Protein AF-A0A838YJI0-F1 (afdb_monomer_lite)

Radius of gyration: 29.82 Å; chains: 1; bounding box: 76×74×85 Å

Structure (mmCIF, N/CA/C/O backbone):
data_AF-A0A838YJI0-F1
#
_entry.id   AF-A0A838YJI0-F1
#
loop_
_atom_site.group_PDB
_atom_site.id
_atom_site.type_symbol
_atom_site.label_atom_id
_atom_site.label_alt_id
_atom_site.label_comp_id
_atom_site.label_asym_id
_atom_site.label_entity_id
_atom_site.label_seq_id
_atom_site.pdbx_PDB_ins_code
_atom_site.Cartn_x
_atom_site.Cartn_y
_atom_site.Cartn_z
_atom_site.occupancy
_atom_site.B_iso_or_equiv
_atom_site.auth_seq_id
_atom_site.auth_comp_id
_atom_site.auth_asym_id
_atom_site.auth_atom_id
_atom_site.pdbx_PDB_model_num
ATOM 1 N N . MET A 1 1 ? 2.619 46.872 -13.733 1.00 37.19 1 MET A N 1
ATOM 2 C CA . MET A 1 1 ? 3.884 46.535 -13.044 1.00 37.19 1 MET A CA 1
ATOM 3 C C . MET A 1 1 ? 3.926 45.027 -12.859 1.00 37.19 1 MET A C 1
ATOM 5 O O . MET A 1 1 ? 3.013 44.498 -12.241 1.00 37.19 1 MET A O 1
ATOM 9 N N . LYS A 1 2 ? 4.901 44.325 -13.455 1.00 37.53 2 LYS A N 1
ATOM 10 C CA . LYS A 1 2 ? 5.125 42.900 -13.163 1.00 37.53 2 LYS A CA 1
ATOM 11 C C . LYS A 1 2 ? 5.574 42.799 -11.707 1.00 37.53 2 LYS A C 1
ATOM 13 O O . LYS A 1 2 ? 6.580 43.409 -11.354 1.00 37.53 2 LYS A O 1
ATOM 18 N N . HIS A 1 3 ? 4.826 42.079 -10.878 1.00 37.03 3 HIS A N 1
ATOM 19 C CA . HIS A 1 3 ? 5.288 41.719 -9.543 1.00 37.03 3 HIS A CA 1
ATOM 20 C C . HIS A 1 3 ? 6.504 40.805 -9.707 1.00 37.03 3 HIS A C 1
ATOM 22 O O . HIS A 1 3 ? 6.371 39.657 -10.117 1.00 37.03 3 HIS A O 1
ATOM 28 N N . VAL A 1 4 ? 7.696 41.339 -9.448 1.00 49.97 4 VAL A N 1
ATOM 29 C CA . VAL A 1 4 ? 8.909 40.532 -9.326 1.00 49.97 4 VAL A CA 1
ATOM 30 C C . VAL A 1 4 ? 8.856 39.911 -7.937 1.00 49.97 4 VAL A C 1
ATOM 32 O O . VAL A 1 4 ? 9.023 40.606 -6.937 1.00 49.97 4 VAL A O 1
ATOM 35 N N . TRP A 1 5 ? 8.528 38.624 -7.875 1.00 43.50 5 TRP A N 1
ATOM 36 C CA . TRP A 1 5 ? 8.457 37.883 -6.621 1.00 43.50 5 TRP A CA 1
ATOM 37 C C . TRP A 1 5 ? 9.887 37.579 -6.154 1.00 43.50 5 TRP A C 1
ATOM 39 O O . TRP A 1 5 ? 10.572 36.729 -6.727 1.00 43.50 5 TRP A O 1
ATOM 49 N N . GLN A 1 6 ? 10.371 38.326 -5.160 1.00 54.12 6 GLN A N 1
ATOM 50 C CA . GLN A 1 6 ? 11.667 38.061 -4.537 1.00 54.12 6 GLN A CA 1
ATOM 51 C C . GLN A 1 6 ? 11.519 36.833 -3.642 1.00 54.12 6 GLN A C 1
ATOM 53 O O . GLN A 1 6 ? 10.849 36.887 -2.612 1.00 54.12 6 GLN A O 1
ATOM 58 N N . HIS A 1 7 ? 12.097 35.714 -4.077 1.00 44.16 7 HIS A N 1
ATOM 59 C CA . HIS A 1 7 ? 12.141 34.509 -3.262 1.00 44.16 7 HIS A CA 1
ATOM 60 C C . HIS A 1 7 ? 13.002 34.795 -2.022 1.00 44.16 7 HIS A C 1
ATOM 62 O O . HIS A 1 7 ? 14.074 35.385 -2.177 1.00 44.16 7 HIS A O 1
ATOM 68 N N . PRO A 1 8 ? 12.557 34.427 -0.807 1.00 60.56 8 PRO A N 1
ATOM 69 C CA . PRO A 1 8 ? 13.396 34.545 0.379 1.00 60.56 8 PRO A CA 1
ATOM 70 C C . PRO A 1 8 ? 14.672 33.717 0.187 1.00 60.56 8 PRO A C 1
ATOM 72 O O . PRO A 1 8 ? 14.611 32.592 -0.311 1.00 60.56 8 PRO A O 1
ATOM 75 N N . GLU A 1 9 ? 15.822 34.286 0.548 1.00 60.75 9 GLU A N 1
ATOM 76 C CA . GLU A 1 9 ? 17.107 33.592 0.465 1.00 60.75 9 GLU A CA 1
ATOM 77 C C . GLU A 1 9 ? 17.121 32.418 1.452 1.00 60.75 9 GLU A C 1
ATOM 79 O O . GLU A 1 9 ? 16.871 32.594 2.648 1.00 60.75 9 GLU A O 1
ATOM 84 N N . ASP A 1 10 ? 17.394 31.211 0.949 1.00 58.50 10 ASP A N 1
ATOM 85 C CA . ASP A 1 10 ? 17.503 30.022 1.792 1.00 58.50 10 ASP A CA 1
ATOM 86 C C . ASP A 1 10 ? 18.656 30.201 2.800 1.00 58.50 10 ASP A C 1
ATOM 88 O O . ASP A 1 10 ? 19.782 30.535 2.407 1.00 58.50 10 ASP A O 1
ATOM 92 N N . PRO A 1 11 ? 18.436 29.962 4.106 1.00 59.97 11 PRO A N 1
ATOM 93 C CA . PRO A 1 11 ? 19.485 30.098 5.105 1.00 59.97 11 PRO A CA 1
ATOM 94 C C . PRO A 1 11 ? 20.593 29.062 4.855 1.00 59.97 11 PRO A C 1
ATOM 96 O O . PRO A 1 11 ? 20.422 27.868 5.097 1.00 59.97 11 PRO A O 1
ATOM 99 N N . MET A 1 12 ? 21.770 29.526 4.420 1.00 57.72 12 MET A N 1
ATOM 100 C CA . MET A 1 12 ? 22.938 28.704 4.047 1.00 57.72 12 MET A CA 1
ATOM 101 C C . MET A 1 12 ? 23.598 27.909 5.197 1.00 57.72 12 MET A C 1
ATOM 103 O O . MET A 1 12 ? 24.676 27.346 5.024 1.00 57.72 12 MET A O 1
ATOM 107 N N . SER A 1 13 ? 22.983 27.838 6.380 1.00 56.41 13 SER A N 1
ATOM 108 C CA . SER A 1 13 ? 23.556 27.212 7.583 1.00 56.41 13 SER A CA 1
ATOM 109 C C . SER A 1 13 ? 23.048 25.780 7.848 1.00 56.41 13 SER A C 1
ATOM 111 O O . SER A 1 13 ? 23.141 25.294 8.976 1.00 56.41 13 SER A O 1
ATOM 113 N N . GLY A 1 14 ? 22.508 25.085 6.841 1.00 64.12 14 GLY A N 1
ATOM 114 C CA . GLY A 1 14 ? 22.016 23.705 6.959 1.00 64.12 14 GLY A CA 1
ATOM 115 C C . GLY A 1 14 ? 22.664 22.742 5.960 1.00 64.12 14 GLY A C 1
ATOM 116 O O . GLY A 1 14 ? 23.228 23.164 4.952 1.00 64.12 14 GLY A O 1
ATOM 117 N N . LYS A 1 15 ? 22.572 21.426 6.214 1.00 64.50 15 LYS A N 1
ATOM 118 C CA . LYS A 1 15 ? 22.920 20.411 5.202 1.00 64.50 15 LYS A CA 1
ATOM 119 C C . LYS A 1 15 ? 22.031 20.624 3.976 1.00 64.50 15 LYS A C 1
ATOM 121 O O . LYS A 1 15 ? 20.810 20.576 4.096 1.00 64.50 15 LYS A O 1
ATOM 126 N N . THR A 1 16 ? 22.640 20.849 2.817 1.00 59.66 16 THR A N 1
ATOM 127 C CA . THR A 1 16 ? 21.930 21.055 1.551 1.00 59.66 16 THR A CA 1
ATOM 128 C C . THR A 1 16 ? 21.152 19.784 1.210 1.00 59.66 16 THR A C 1
ATOM 130 O O . THR A 1 16 ? 21.749 18.736 0.964 1.00 59.66 16 THR A O 1
ATOM 133 N N . MET A 1 17 ? 19.821 19.849 1.266 1.00 60.91 17 MET A N 1
ATOM 134 C CA . MET A 1 17 ? 18.950 18.736 0.894 1.00 60.91 17 MET A CA 1
ATOM 135 C C . MET A 1 17 ? 18.494 18.930 -0.547 1.00 60.91 17 MET A C 1
ATOM 137 O O . MET A 1 17 ? 17.837 19.916 -0.863 1.00 60.91 17 MET A O 1
ATOM 141 N N . PHE A 1 18 ? 18.856 17.988 -1.412 1.00 71.62 18 PHE A N 1
ATOM 142 C CA . PHE A 1 18 ? 18.463 17.987 -2.818 1.00 71.62 18 PHE A CA 1
ATOM 143 C C . PHE A 1 18 ? 17.133 17.249 -2.967 1.00 71.62 18 PHE A C 1
ATOM 145 O O . PHE A 1 18 ? 16.957 16.168 -2.404 1.00 71.62 18 PHE A O 1
ATOM 152 N N . ARG A 1 19 ? 16.200 17.808 -3.738 1.00 66.19 19 ARG A N 1
ATOM 153 C CA . ARG A 1 19 ? 14.895 17.194 -4.022 1.00 66.19 19 ARG A CA 1
ATOM 154 C C . ARG A 1 19 ? 14.971 16.178 -5.157 1.00 66.19 19 ARG A C 1
ATOM 156 O O . ARG A 1 19 ? 14.087 15.337 -5.282 1.00 66.19 19 ARG A O 1
ATOM 163 N N . SER A 1 20 ? 16.007 16.246 -5.995 1.00 74.94 20 SER A N 1
ATOM 164 C CA . SER A 1 20 ? 16.231 15.290 -7.083 1.00 74.94 20 SER A CA 1
ATOM 165 C C . SER A 1 20 ? 17.714 15.118 -7.424 1.00 74.94 20 SER A C 1
ATOM 167 O O . SER A 1 20 ? 18.540 15.985 -7.139 1.00 74.94 20 SER A O 1
ATOM 169 N N . LEU A 1 21 ? 18.049 14.016 -8.103 1.00 75.75 21 LEU A N 1
ATOM 170 C CA . LEU A 1 21 ? 19.390 13.792 -8.659 1.00 75.75 21 LEU A CA 1
ATOM 171 C C . LEU A 1 21 ? 19.785 14.884 -9.667 1.00 75.75 21 LEU A C 1
ATOM 173 O O . LEU A 1 21 ? 20.932 15.315 -9.682 1.00 75.75 21 LEU A O 1
ATOM 177 N N . GLY A 1 22 ? 18.827 15.388 -10.453 1.00 74.56 22 GLY A N 1
ATOM 178 C CA . GLY A 1 22 ? 19.069 16.473 -11.408 1.00 74.56 22 GLY A CA 1
ATOM 179 C C . GLY A 1 22 ? 19.447 17.801 -10.745 1.00 74.56 22 GLY A C 1
ATOM 180 O O . GLY A 1 22 ? 20.208 18.571 -11.330 1.00 74.56 22 GLY A O 1
ATOM 181 N N . GLU A 1 23 ? 18.963 18.039 -9.522 1.00 76.50 23 GLU A N 1
ATOM 182 C CA . GLU A 1 23 ? 19.319 19.196 -8.692 1.00 76.50 23 GLU A CA 1
ATOM 183 C C . GLU A 1 23 ? 20.719 19.049 -8.083 1.00 76.50 23 GLU A C 1
ATOM 185 O O . GLU A 1 23 ? 21.498 20.001 -8.105 1.00 76.50 23 GLU A O 1
ATOM 190 N N . LEU A 1 24 ? 21.066 17.843 -7.613 1.00 79.19 24 LEU A N 1
ATOM 191 C CA . LEU A 1 24 ? 22.412 17.513 -7.131 1.00 79.19 24 LEU A CA 1
ATOM 192 C C . LEU A 1 24 ? 23.462 17.686 -8.238 1.00 79.19 24 LEU A C 1
ATOM 194 O O . LEU A 1 24 ? 24.519 18.271 -8.011 1.00 79.19 24 LEU A O 1
ATOM 198 N N . GLU A 1 25 ? 23.167 17.181 -9.435 1.00 80.38 25 GLU A N 1
ATOM 199 C CA . GLU A 1 25 ? 24.081 17.209 -10.582 1.00 80.38 25 GLU A CA 1
ATOM 200 C C . GLU A 1 25 ? 24.062 18.548 -11.337 1.00 80.38 25 GLU A C 1
ATOM 202 O O . GLU A 1 25 ? 24.902 18.767 -12.206 1.00 80.38 25 GLU A O 1
ATOM 207 N N . LYS A 1 26 ? 23.120 19.454 -11.020 1.00 77.25 26 LYS A N 1
ATOM 208 C CA . LYS A 1 26 ? 22.880 20.722 -11.738 1.00 77.25 26 LYS A CA 1
ATOM 209 C C . LYS A 1 26 ? 22.843 20.548 -13.261 1.00 77.25 26 LYS A C 1
ATOM 211 O O . LYS A 1 26 ? 23.399 21.352 -14.009 1.00 77.25 26 LYS A O 1
ATOM 216 N N . SER A 1 27 ? 22.184 19.487 -13.726 1.00 79.69 27 SER A N 1
ATOM 217 C CA . SER A 1 27 ? 22.148 19.170 -15.156 1.00 79.69 27 SER A CA 1
ATOM 218 C C . SER A 1 27 ? 21.534 20.330 -15.974 1.00 79.69 27 SER A C 1
ATOM 220 O O . SER A 1 27 ? 20.532 20.917 -15.546 1.00 79.69 27 SER A O 1
ATOM 222 N N . PRO A 1 28 ? 22.062 20.669 -17.170 1.00 78.94 28 PRO A N 1
ATOM 223 C CA . PRO A 1 28 ? 21.558 21.796 -17.969 1.00 78.94 28 PRO A CA 1
ATOM 224 C C . PRO A 1 28 ? 20.066 21.693 -18.329 1.00 78.94 28 PRO A C 1
ATOM 226 O O . PRO A 1 28 ? 19.366 22.701 -18.432 1.00 78.94 28 PRO A O 1
ATOM 229 N N . SER A 1 29 ? 19.551 20.470 -18.486 1.00 75.12 29 SER A N 1
ATOM 230 C CA . SER A 1 29 ? 18.135 20.200 -18.766 1.00 75.12 29 SER A CA 1
ATOM 231 C C . SER A 1 29 ? 17.226 20.406 -17.548 1.00 75.12 29 SER A C 1
ATOM 233 O O . SER A 1 29 ? 16.048 20.730 -17.714 1.00 75.12 29 SER A O 1
ATOM 235 N N . PHE A 1 30 ? 17.749 20.229 -16.331 1.00 77.94 30 PHE A N 1
ATOM 236 C CA . PHE A 1 30 ? 17.044 20.532 -15.087 1.00 77.94 30 PHE A CA 1
ATOM 237 C C . PHE A 1 30 ? 16.977 22.044 -14.858 1.00 77.94 30 PHE A C 1
ATOM 239 O O . PHE A 1 30 ? 15.889 22.573 -14.647 1.00 77.94 30 PHE A O 1
ATOM 246 N N . VAL A 1 31 ? 18.101 22.753 -15.011 1.00 77.88 31 VAL A N 1
ATOM 247 C CA . VAL A 1 31 ? 18.157 24.221 -14.864 1.00 77.88 31 VAL A CA 1
ATOM 248 C C . VAL A 1 31 ? 17.244 24.913 -15.881 1.00 77.88 31 VAL A C 1
ATOM 250 O O . VAL A 1 31 ? 16.435 25.755 -15.508 1.00 77.88 31 VAL A O 1
ATOM 253 N N . SER A 1 32 ? 17.264 24.484 -17.148 1.00 72.81 32 SER A N 1
ATOM 254 C CA . SER A 1 32 ? 16.386 25.055 -18.181 1.00 72.81 32 SER A CA 1
ATOM 255 C C . SER A 1 32 ? 14.888 24.813 -17.927 1.00 72.81 32 SER A C 1
ATOM 257 O O . SER A 1 32 ? 14.059 25.590 -18.406 1.00 72.81 32 SER A O 1
ATOM 259 N N . ARG A 1 33 ? 14.528 23.745 -17.201 1.00 70.62 33 ARG A N 1
ATOM 260 C CA . ARG A 1 33 ? 13.151 23.502 -16.739 1.00 70.62 33 ARG A CA 1
ATOM 261 C C . ARG A 1 33 ? 12.807 24.362 -15.529 1.00 70.62 33 ARG A C 1
ATOM 263 O O . ARG A 1 33 ? 11.715 24.909 -15.502 1.00 70.62 33 ARG A O 1
ATOM 270 N N . LEU A 1 34 ? 13.732 24.510 -14.580 1.00 74.44 34 LEU A N 1
ATOM 271 C CA . LEU A 1 34 ? 13.563 25.352 -13.394 1.00 74.44 34 LEU A CA 1
ATOM 272 C C . LEU A 1 34 ? 13.334 26.826 -13.771 1.00 74.44 34 LEU A C 1
ATOM 274 O O . LEU A 1 34 ? 12.483 27.490 -13.195 1.00 74.44 34 LEU A O 1
ATOM 278 N N . GLU A 1 35 ? 14.060 27.320 -14.776 1.00 72.94 35 GLU A N 1
ATOM 279 C CA . GLU A 1 35 ? 13.937 28.694 -15.285 1.00 72.94 35 GLU A CA 1
ATOM 280 C C . GLU A 1 35 ? 12.661 28.935 -16.113 1.00 72.94 35 GLU A C 1
ATOM 282 O O . GLU A 1 35 ? 12.332 30.080 -16.437 1.00 72.94 35 GLU A O 1
ATOM 287 N N . ARG A 1 36 ? 11.930 27.878 -16.490 1.00 66.31 36 ARG A N 1
ATOM 288 C CA . ARG A 1 36 ? 10.705 27.978 -17.289 1.00 66.31 36 ARG A CA 1
ATOM 289 C C . ARG A 1 36 ? 9.469 27.722 -16.437 1.00 66.31 36 ARG A C 1
ATOM 291 O O . ARG A 1 36 ? 9.162 26.586 -16.104 1.00 66.31 36 ARG A O 1
ATOM 298 N N . GLU A 1 37 ? 8.681 28.771 -16.218 1.00 60.97 37 GLU A N 1
ATOM 299 C CA . GLU A 1 37 ? 7.374 28.668 -15.548 1.00 60.97 37 GLU A CA 1
ATOM 300 C C . GLU A 1 37 ? 6.334 27.851 -16.343 1.00 60.97 37 GLU A C 1
ATOM 302 O O . GLU A 1 37 ? 5.418 27.293 -15.745 1.00 60.97 37 GLU A O 1
ATOM 307 N N . PHE A 1 38 ? 6.463 27.744 -17.676 1.00 59.62 38 PHE A N 1
ATOM 308 C CA . PHE A 1 38 ? 5.508 27.022 -18.530 1.00 59.62 38 PHE A CA 1
ATOM 309 C C . PHE A 1 38 ? 6.185 26.077 -19.542 1.00 59.62 38 PHE A C 1
ATOM 311 O O . PHE A 1 38 ? 7.263 26.398 -20.061 1.00 59.62 38 PHE A O 1
ATOM 318 N N . PRO A 1 39 ? 5.540 24.941 -19.894 1.00 63.72 39 PRO A N 1
ATOM 319 C CA . PRO A 1 39 ? 5.986 24.057 -20.969 1.00 63.72 39 PRO A CA 1
ATOM 320 C C . PRO A 1 39 ? 6.076 24.773 -22.324 1.00 63.72 39 PRO A C 1
ATOM 322 O O . PRO A 1 39 ? 5.343 25.728 -22.601 1.00 63.72 39 PRO A O 1
ATOM 325 N N . ARG A 1 40 ? 6.953 24.276 -23.207 1.00 55.06 40 ARG A N 1
ATOM 326 C CA . ARG A 1 40 ? 7.068 24.779 -24.586 1.00 55.06 40 ARG A CA 1
ATOM 327 C C . ARG A 1 40 ? 5.709 24.697 -25.296 1.00 55.06 40 ARG A C 1
ATOM 329 O O . ARG A 1 40 ? 5.092 23.638 -25.307 1.00 55.06 40 ARG A O 1
ATOM 336 N N . GLY A 1 41 ? 5.272 25.816 -25.879 1.00 57.19 41 GLY A N 1
ATOM 337 C CA . GLY A 1 41 ? 4.007 25.945 -26.615 1.00 57.19 41 GLY A CA 1
ATOM 338 C C . GLY A 1 41 ? 2.847 26.611 -25.860 1.00 57.19 41 GLY A C 1
ATOM 339 O O . GLY A 1 41 ? 1.887 27.022 -26.502 1.00 57.19 41 GLY A O 1
ATOM 340 N N . ALA A 1 42 ? 2.920 26.788 -24.534 1.00 54.41 42 ALA A N 1
ATOM 341 C CA . ALA A 1 42 ? 1.821 27.390 -23.762 1.00 54.41 42 ALA A CA 1
ATOM 342 C C . ALA A 1 42 ? 1.861 28.934 -23.683 1.00 54.41 42 ALA A C 1
ATOM 344 O O . ALA A 1 42 ? 0.841 29.556 -23.398 1.00 54.41 42 ALA A O 1
ATOM 345 N N . ALA A 1 43 ? 3.018 29.566 -23.933 1.00 51.31 43 ALA A N 1
ATOM 346 C CA . ALA A 1 43 ? 3.243 30.992 -23.642 1.00 51.31 43 ALA A CA 1
ATOM 347 C C . ALA A 1 43 ? 3.841 31.823 -24.801 1.00 51.31 43 ALA A C 1
ATOM 349 O O . ALA A 1 43 ? 4.237 32.971 -24.594 1.00 51.31 43 ALA A O 1
ATOM 350 N N . GLU A 1 44 ? 3.920 31.287 -26.022 1.00 50.16 44 GLU A N 1
ATOM 351 C CA . GLU A 1 44 ? 4.661 31.939 -27.120 1.00 50.16 44 GLU A CA 1
ATOM 352 C C . GLU A 1 44 ? 3.911 33.081 -27.828 1.00 50.16 44 GLU A C 1
ATOM 354 O O . GLU A 1 44 ? 4.462 33.707 -28.724 1.00 50.16 44 GLU A O 1
ATOM 359 N N . PHE A 1 45 ? 2.702 33.446 -27.392 1.00 47.50 45 PHE A N 1
ATOM 360 C CA . PHE A 1 45 ? 1.969 34.557 -28.014 1.00 47.50 45 PHE A CA 1
ATOM 361 C C . PHE A 1 45 ? 2.397 35.965 -27.562 1.00 47.50 45 PHE A C 1
ATOM 363 O O . PHE A 1 45 ? 1.959 36.936 -28.165 1.00 47.50 45 PHE A O 1
ATOM 370 N N . ASN A 1 46 ? 3.248 36.107 -26.537 1.00 47.75 46 ASN A N 1
ATOM 371 C CA . ASN A 1 46 ? 3.537 37.416 -25.922 1.00 47.75 46 ASN A CA 1
ATOM 372 C C . ASN A 1 46 ? 5.028 37.780 -25.836 1.00 47.75 46 ASN A C 1
ATOM 374 O O . ASN A 1 46 ? 5.424 38.569 -24.975 1.00 47.75 46 ASN A O 1
ATOM 378 N N . ARG A 1 47 ? 5.885 37.211 -26.688 1.00 44.53 47 ARG A N 1
ATOM 379 C CA . ARG A 1 47 ? 7.323 37.520 -26.668 1.00 44.53 47 ARG A CA 1
ATOM 380 C C . ARG A 1 47 ? 7.913 37.689 -28.062 1.00 44.53 47 ARG A C 1
ATOM 382 O O . ARG A 1 47 ? 8.831 36.976 -28.431 1.00 44.53 47 ARG A O 1
ATOM 389 N N . GLU A 1 48 ? 7.461 38.713 -28.772 1.00 41.38 48 GLU A N 1
ATOM 390 C CA . GLU A 1 48 ? 8.326 39.424 -29.713 1.00 41.38 48 GLU A CA 1
ATOM 391 C C . GLU A 1 48 ? 8.071 40.929 -29.600 1.00 41.38 48 GLU A C 1
ATOM 393 O O . GLU A 1 48 ? 6.966 41.400 -29.852 1.00 41.38 48 GLU A O 1
ATOM 398 N N . GLY A 1 49 ? 9.115 41.672 -29.229 1.00 40.34 49 GLY A N 1
ATOM 399 C CA . GLY A 1 49 ? 9.211 43.107 -29.487 1.00 40.34 49 GLY A CA 1
ATOM 400 C C . GLY A 1 49 ? 8.873 44.028 -28.317 1.00 40.34 49 GLY A C 1
ATOM 401 O O . GLY A 1 49 ? 7.800 43.969 -27.735 1.00 40.34 49 GLY A O 1
ATOM 402 N N . ASP A 1 50 ? 9.842 44.881 -28.015 1.00 39.59 50 ASP A N 1
ATOM 403 C CA . ASP A 1 50 ? 9.871 45.994 -27.074 1.00 39.59 50 ASP A CA 1
ATOM 404 C C . ASP A 1 50 ? 8.576 46.771 -26.791 1.00 39.59 50 ASP A C 1
ATOM 406 O O . ASP A 1 50 ? 7.675 46.941 -27.611 1.00 39.59 50 ASP A O 1
ATOM 410 N N . ASN A 1 51 ? 8.578 47.327 -25.580 1.00 46.84 51 ASN A N 1
ATOM 411 C CA . ASN A 1 51 ? 7.626 48.292 -25.054 1.00 46.84 51 ASN A CA 1
ATOM 412 C C . ASN A 1 51 ? 7.224 49.362 -26.093 1.00 46.84 51 ASN A C 1
ATOM 414 O O . ASN A 1 51 ? 8.088 49.967 -26.725 1.00 46.84 51 ASN A O 1
ATOM 418 N N . ASN A 1 52 ? 5.920 49.676 -26.116 1.00 46.56 52 ASN A N 1
ATOM 419 C CA . ASN A 1 52 ? 5.267 50.862 -26.701 1.00 46.56 52 ASN A CA 1
ATOM 420 C C . ASN A 1 52 ? 4.535 50.790 -28.061 1.00 46.56 52 ASN A C 1
ATOM 422 O O . ASN A 1 52 ? 4.245 51.843 -28.622 1.00 46.56 52 ASN A O 1
ATOM 426 N N . ASP A 1 53 ? 4.076 49.629 -28.532 1.00 46.88 53 ASP A N 1
ATOM 427 C CA . ASP A 1 53 ? 3.131 49.589 -29.666 1.00 46.88 53 ASP A CA 1
ATOM 428 C C . ASP A 1 53 ? 1.666 49.564 -29.192 1.00 46.88 53 ASP A C 1
ATOM 430 O O . ASP A 1 53 ? 0.940 48.573 -29.275 1.00 46.88 53 ASP A O 1
ATOM 434 N N . SER A 1 54 ? 1.193 50.718 -28.705 1.00 48.41 54 SER A N 1
ATOM 435 C CA . SER A 1 54 ? -0.235 51.035 -28.816 1.00 48.41 54 SER A CA 1
ATOM 436 C C . SER A 1 54 ? -0.641 50.869 -30.284 1.00 48.41 54 SER A C 1
ATOM 438 O O . SER A 1 54 ? 0.080 51.332 -31.167 1.00 48.41 54 SER A O 1
ATOM 440 N N . VAL A 1 55 ? -1.751 50.175 -30.550 1.00 56.47 55 VAL A N 1
ATOM 441 C CA . VAL A 1 55 ? -2.200 49.779 -31.894 1.00 56.47 55 VAL A CA 1
ATOM 442 C C . VAL A 1 55 ? -2.296 50.998 -32.821 1.00 56.47 55 VAL A C 1
ATOM 444 O O . VAL A 1 55 ? -3.318 51.678 -32.895 1.00 56.47 55 VAL A O 1
ATOM 447 N N . SER A 1 56 ? -1.213 51.300 -33.538 1.00 60.47 56 SER A N 1
ATOM 448 C CA . SER A 1 56 ? -1.191 52.383 -34.514 1.00 60.47 56 SER A CA 1
ATOM 449 C C . SER A 1 56 ? -1.950 51.940 -35.767 1.00 60.47 56 SER A C 1
ATOM 451 O O . SER A 1 56 ? -1.911 50.768 -36.152 1.00 60.47 56 SER A O 1
ATOM 453 N N . ARG A 1 57 ? -2.610 52.875 -36.469 1.00 62.09 57 ARG A N 1
ATOM 454 C CA . ARG A 1 57 ? -3.300 52.594 -37.749 1.00 62.09 57 ARG A CA 1
ATOM 455 C C . ARG A 1 57 ? -2.380 51.907 -38.771 1.00 62.09 57 ARG A C 1
ATOM 457 O O . ARG A 1 57 ? -2.849 51.130 -39.596 1.00 62.09 57 ARG A O 1
ATOM 464 N N . ARG A 1 58 ? -1.067 52.153 -38.700 1.00 67.25 58 ARG A N 1
ATOM 465 C CA . ARG A 1 58 ? -0.062 51.536 -39.576 1.00 67.25 58 ARG A CA 1
ATOM 466 C C . ARG A 1 58 ? 0.250 50.093 -39.177 1.00 67.25 58 ARG A C 1
ATOM 468 O O . ARG A 1 58 ? 0.362 49.247 -40.061 1.00 67.25 58 ARG A O 1
ATOM 475 N N . SER A 1 59 ? 0.338 49.807 -37.877 1.00 59.72 59 SER A N 1
ATOM 476 C CA . SER A 1 59 ? 0.488 48.444 -37.352 1.00 59.72 59 SER A CA 1
ATOM 477 C C . SER A 1 59 ? -0.775 47.622 -37.648 1.00 59.72 59 SER A C 1
ATOM 479 O O . SER A 1 59 ? -0.664 46.508 -38.151 1.00 59.72 59 SER A O 1
ATOM 481 N N . PHE A 1 60 ? -1.971 48.206 -37.497 1.00 67.38 60 PHE A N 1
ATOM 482 C CA . PHE A 1 60 ? -3.238 47.568 -37.882 1.00 67.38 60 PHE A CA 1
ATOM 483 C C . PHE A 1 60 ? -3.308 47.248 -39.383 1.00 67.38 60 PHE A C 1
ATOM 485 O O . PHE A 1 60 ? -3.652 46.130 -39.745 1.00 67.38 60 PHE A O 1
ATOM 492 N N . MET A 1 61 ? -2.922 48.176 -40.267 1.00 73.50 61 MET A N 1
ATOM 493 C CA . MET A 1 61 ? -2.905 47.917 -41.716 1.00 73.50 61 MET A CA 1
ATOM 494 C C . MET A 1 61 ? -1.839 46.891 -42.124 1.00 73.50 61 MET A C 1
ATOM 496 O O . MET A 1 61 ? -2.073 46.118 -43.050 1.00 73.50 61 MET A O 1
ATOM 500 N N . ARG A 1 62 ? -0.698 46.827 -41.423 1.00 71.25 62 ARG A N 1
ATOM 501 C CA . ARG A 1 62 ? 0.285 45.745 -41.603 1.00 71.25 62 ARG A CA 1
ATOM 502 C C . ARG A 1 62 ? -0.278 44.396 -41.170 1.00 71.25 62 ARG A C 1
ATOM 504 O O . ARG A 1 62 ? -0.144 43.441 -41.924 1.00 71.25 62 ARG A O 1
ATOM 511 N N . PHE A 1 63 ? -0.947 44.321 -40.022 1.00 70.50 63 PHE A N 1
ATOM 512 C CA . PHE A 1 63 ? -1.578 43.087 -39.552 1.00 70.50 63 PHE A CA 1
ATOM 513 C C . PHE A 1 63 ? -2.747 42.655 -40.439 1.00 70.50 63 PHE A C 1
ATOM 515 O O . PHE A 1 63 ? -2.831 41.484 -40.788 1.00 70.50 63 PHE A O 1
ATOM 522 N N . MET A 1 64 ? -3.610 43.579 -40.865 1.00 73.19 64 MET A N 1
ATOM 523 C CA . MET A 1 64 ? -4.712 43.308 -41.793 1.00 73.19 64 MET A CA 1
ATOM 524 C C . MET A 1 64 ? -4.200 42.876 -43.165 1.00 73.19 64 MET A C 1
ATOM 526 O O . MET A 1 64 ? -4.704 41.897 -43.696 1.00 73.19 64 MET A O 1
ATOM 530 N N . GLY A 1 65 ? -3.184 43.553 -43.712 1.00 74.81 65 GLY A N 1
ATOM 531 C CA . GLY A 1 65 ? -2.551 43.190 -44.984 1.00 74.81 65 GLY A CA 1
ATOM 532 C C . GLY A 1 65 ? -1.816 41.849 -44.927 1.00 74.81 65 GLY A C 1
ATOM 533 O O . GLY A 1 65 ? -1.921 41.045 -45.849 1.00 74.81 65 GLY A O 1
ATOM 534 N N . ALA A 1 66 ? -1.124 41.566 -43.820 1.00 68.56 66 ALA A N 1
ATOM 535 C CA . ALA A 1 66 ? -0.525 40.258 -43.574 1.00 68.56 66 ALA A CA 1
ATOM 536 C C . ALA A 1 66 ? -1.602 39.173 -43.416 1.00 68.56 66 ALA A C 1
ATOM 538 O O . ALA A 1 66 ? -1.455 38.091 -43.971 1.00 68.56 66 ALA A O 1
ATOM 539 N N . SER A 1 67 ? -2.714 39.475 -42.739 1.00 62.84 67 SER A N 1
ATOM 540 C CA . SER A 1 67 ? -3.834 38.545 -42.544 1.00 62.84 67 SER A CA 1
ATOM 541 C C . SER A 1 67 ? -4.588 38.263 -43.843 1.00 62.84 67 SER A C 1
ATOM 543 O O . SER A 1 67 ? -4.955 37.118 -44.083 1.00 62.84 67 SER A O 1
ATOM 545 N N . THR A 1 68 ? -4.787 39.255 -44.719 1.00 66.44 68 THR A N 1
ATOM 546 C CA . THR A 1 68 ? -5.398 39.045 -46.043 1.00 66.44 68 THR A CA 1
ATOM 547 C C . THR A 1 68 ? -4.453 38.361 -47.021 1.00 66.44 68 THR A C 1
ATOM 549 O O . THR A 1 68 ? -4.920 37.539 -47.803 1.00 66.44 68 THR A O 1
ATOM 552 N N . ALA A 1 69 ? -3.140 38.604 -46.958 1.00 63.28 69 ALA A N 1
ATOM 553 C CA . ALA A 1 69 ? -2.161 37.824 -47.717 1.00 63.28 69 ALA A CA 1
ATOM 554 C C . ALA A 1 69 ? -2.116 36.358 -47.245 1.00 63.28 69 ALA A C 1
ATOM 556 O O . ALA A 1 69 ? -2.124 35.443 -48.068 1.00 63.28 69 ALA A O 1
ATOM 557 N N . LEU A 1 70 ? -2.155 36.121 -45.929 1.00 59.72 70 LEU A N 1
ATOM 558 C CA . LEU A 1 70 ? -2.219 34.780 -45.345 1.00 59.72 70 LEU A CA 1
ATOM 559 C C . LEU A 1 70 ? -3.548 34.080 -45.670 1.00 59.72 70 LEU A C 1
ATOM 561 O O . LEU A 1 70 ? -3.548 32.893 -45.976 1.00 59.72 70 LEU A O 1
ATOM 565 N N . ALA A 1 71 ? -4.669 34.808 -45.677 1.00 58.53 71 ALA A N 1
ATOM 566 C CA . ALA A 1 71 ? -5.971 34.287 -46.093 1.00 58.53 71 ALA A CA 1
ATOM 567 C C . ALA A 1 71 ? -6.026 34.006 -47.606 1.00 58.53 71 ALA A C 1
ATOM 569 O O . ALA A 1 71 ? -6.547 32.974 -48.016 1.00 58.53 71 ALA A O 1
ATOM 570 N N . GLY A 1 72 ? -5.435 34.872 -48.437 1.00 60.38 72 GLY A N 1
ATOM 571 C CA . GLY A 1 72 ? -5.360 34.709 -49.892 1.00 60.38 72 GLY A CA 1
ATOM 572 C C . GLY A 1 72 ? -4.484 33.530 -50.324 1.00 60.38 72 GLY A C 1
ATOM 573 O O . GLY A 1 72 ? -4.848 32.802 -51.243 1.00 60.38 72 GLY A O 1
ATOM 574 N N . ILE A 1 73 ? -3.377 33.278 -49.619 1.00 56.28 73 ILE A N 1
ATOM 575 C CA . ILE A 1 73 ? -2.528 32.090 -49.816 1.00 56.28 73 ILE A CA 1
ATOM 576 C C . ILE A 1 73 ? -3.158 30.847 -49.144 1.00 56.28 73 ILE A C 1
ATOM 578 O O . ILE A 1 73 ? -3.054 29.732 -49.663 1.00 56.28 73 ILE A O 1
ATOM 582 N N . GLY A 1 74 ? -3.887 31.039 -48.038 1.00 53.88 74 GLY A N 1
ATOM 583 C CA . GLY A 1 74 ? -4.574 30.008 -47.252 1.00 53.88 74 GLY A CA 1
ATOM 584 C C . GLY A 1 74 ? -5.835 29.414 -47.890 1.00 53.88 74 GLY A C 1
ATOM 585 O O . GLY A 1 74 ? -6.252 28.325 -47.494 1.00 53.88 74 GLY A O 1
ATOM 586 N N . LEU A 1 75 ? -6.402 30.040 -48.928 1.00 51.31 75 LEU A N 1
ATOM 587 C CA . LEU A 1 75 ? -7.498 29.461 -49.723 1.00 51.31 75 LEU A CA 1
ATOM 588 C C . LEU A 1 75 ? -7.057 28.230 -50.542 1.00 51.31 75 LEU A C 1
ATOM 590 O O . LEU A 1 75 ? -7.872 27.358 -50.832 1.00 51.31 75 LEU A O 1
ATOM 594 N N . SER A 1 76 ? -5.756 28.089 -50.818 1.00 50.62 76 SER A N 1
ATOM 595 C CA . SER A 1 76 ? -5.142 26.855 -51.350 1.00 50.62 76 SER A CA 1
ATOM 596 C C . SER A 1 76 ? -4.817 25.828 -50.250 1.00 50.62 76 SER A C 1
ATOM 598 O O . SER A 1 76 ? -4.480 24.681 -50.541 1.00 50.62 76 SER A O 1
ATOM 600 N N . GLY A 1 77 ? -4.903 26.238 -48.980 1.00 50.41 77 GLY A N 1
ATOM 601 C CA . GLY A 1 77 ? -4.543 25.463 -47.789 1.00 50.41 77 GLY A CA 1
ATOM 602 C C . GLY A 1 77 ? -5.657 24.562 -47.249 1.00 50.41 77 GLY A C 1
ATOM 603 O O . GLY A 1 77 ? -5.402 23.746 -46.370 1.00 50.41 77 GLY A O 1
ATOM 604 N N . CYS A 1 78 ? -6.871 24.620 -47.807 1.00 58.88 78 CYS A N 1
ATOM 605 C CA . CYS A 1 78 ? -7.964 23.691 -47.479 1.00 58.88 78 CYS A CA 1
ATOM 606 C C . CYS A 1 78 ? -7.812 22.310 -48.150 1.00 58.88 78 CYS A C 1
ATOM 608 O O . CYS A 1 78 ? -8.797 21.603 -48.365 1.00 58.88 78 CYS A O 1
ATOM 610 N N . ARG A 1 79 ? -6.591 21.888 -48.497 1.00 58.69 79 ARG A N 1
ATOM 611 C CA . ARG A 1 79 ? -6.343 20.517 -48.944 1.00 58.69 79 ARG A CA 1
ATOM 612 C C . ARG A 1 79 ? -6.050 19.667 -47.718 1.00 58.69 79 ARG A C 1
ATOM 614 O O . ARG A 1 79 ? -4.981 19.778 -47.124 1.00 58.69 79 ARG A O 1
ATOM 621 N N . ARG A 1 80 ? -7.003 18.806 -47.343 1.00 73.75 80 ARG A N 1
ATOM 622 C CA . ARG A 1 80 ? -6.752 17.781 -46.322 1.00 73.75 80 ARG A CA 1
ATOM 623 C C . ARG A 1 80 ? -5.473 17.022 -46.700 1.00 73.75 80 ARG A C 1
ATOM 625 O O . ARG A 1 80 ? -5.366 16.595 -47.856 1.00 73.75 80 ARG A O 1
ATOM 632 N N . PRO A 1 81 ? -4.508 16.874 -45.776 1.00 77.50 81 PRO A N 1
ATOM 633 C CA . PRO A 1 81 ? -3.314 16.095 -46.056 1.00 77.50 81 PRO A CA 1
ATOM 634 C C . PRO A 1 81 ? -3.738 14.682 -46.458 1.00 77.50 81 PRO A C 1
ATOM 636 O O . PRO A 1 81 ? -4.681 14.123 -45.894 1.00 77.50 81 PRO A O 1
ATOM 639 N N . VAL A 1 82 ? -3.071 14.118 -47.466 1.00 84.69 82 VAL A N 1
ATOM 640 C CA . VAL A 1 82 ? -3.352 12.752 -47.918 1.00 84.69 82 VAL A CA 1
ATOM 641 C C . VAL A 1 82 ? -2.950 11.798 -46.793 1.00 84.69 82 VAL A C 1
ATOM 643 O O . VAL A 1 82 ? -1.766 11.539 -46.587 1.00 84.69 82 VAL A O 1
ATOM 646 N N . ALA A 1 83 ? -3.934 11.302 -46.045 1.00 85.25 83 ALA A N 1
ATOM 647 C CA . ALA A 1 83 ? -3.727 10.277 -45.035 1.00 85.25 83 ALA A CA 1
ATOM 648 C C . ALA A 1 83 ? -3.527 8.924 -45.728 1.00 85.25 83 ALA A C 1
ATOM 650 O O . ALA A 1 83 ? -4.319 8.533 -46.586 1.00 85.25 83 ALA A O 1
ATOM 651 N N . LYS A 1 84 ? -2.456 8.213 -45.368 1.00 90.12 84 LYS A N 1
ATOM 652 C CA . LYS A 1 84 ? -2.200 6.853 -45.852 1.00 90.12 84 LYS A CA 1
ATOM 653 C C . LYS A 1 84 ? -2.742 5.858 -44.833 1.00 90.12 84 LYS A C 1
ATOM 655 O O . LYS A 1 84 ? -2.434 5.973 -43.651 1.00 90.12 84 LYS A O 1
ATOM 660 N N . ILE A 1 85 ? -3.514 4.884 -45.302 1.00 88.88 85 ILE A N 1
ATOM 661 C CA . ILE A 1 85 ? -3.962 3.741 -44.503 1.00 88.88 85 ILE A CA 1
ATOM 662 C C . ILE A 1 85 ? -3.022 2.584 -44.834 1.00 88.88 85 ILE A C 1
ATOM 664 O O . ILE A 1 85 ? -2.927 2.187 -45.994 1.00 88.88 85 ILE A O 1
ATOM 668 N N . VAL A 1 86 ? -2.288 2.093 -43.835 1.00 90.31 86 VAL A N 1
ATOM 669 C CA . VAL A 1 86 ? -1.306 1.012 -43.998 1.00 90.31 86 VAL A CA 1
ATOM 670 C C . VAL A 1 86 ? -1.869 -0.252 -43.343 1.00 90.31 86 VAL A C 1
ATOM 672 O O . VAL A 1 86 ? -1.980 -0.271 -42.118 1.00 90.31 86 VAL A O 1
ATOM 675 N N . PRO A 1 87 ? -2.260 -1.282 -44.117 1.00 88.88 87 PRO A N 1
ATOM 676 C CA . PRO A 1 87 ? -2.706 -2.548 -43.550 1.00 88.88 87 PRO A CA 1
ATOM 677 C C . PRO A 1 87 ? -1.523 -3.354 -42.999 1.00 88.88 87 PRO A C 1
ATOM 679 O O . PRO A 1 87 ? -0.363 -3.105 -43.336 1.00 88.88 87 PRO A O 1
ATOM 682 N N . TYR A 1 88 ? -1.827 -4.349 -42.168 1.00 87.94 88 TYR A N 1
ATOM 683 C CA . TYR A 1 88 ? -0.838 -5.319 -41.709 1.00 87.94 88 TYR A CA 1
ATOM 684 C C . TYR A 1 88 ? -0.268 -6.111 -42.892 1.00 87.94 88 TYR A C 1
ATOM 686 O O . TYR A 1 88 ? -1.019 -6.553 -43.759 1.00 87.94 88 TYR A O 1
ATOM 694 N N . ALA A 1 89 ? 1.055 -6.296 -42.911 1.00 91.94 89 ALA A N 1
ATOM 695 C CA . ALA A 1 89 ? 1.708 -7.202 -43.858 1.00 91.94 89 ALA A CA 1
ATOM 696 C C . ALA A 1 89 ? 1.452 -8.673 -43.490 1.00 91.94 89 ALA A C 1
ATOM 698 O O . ALA A 1 89 ? 1.236 -9.496 -44.372 1.00 91.94 89 ALA A O 1
ATOM 699 N N . ASP A 1 90 ? 1.436 -8.965 -42.188 1.00 89.94 90 ASP A N 1
ATOM 700 C CA . ASP A 1 90 ? 1.052 -10.248 -41.607 1.00 89.94 90 ASP A CA 1
ATOM 701 C C . ASP A 1 90 ? 0.094 -9.969 -40.440 1.00 89.94 90 ASP A C 1
ATOM 703 O O . ASP A 1 90 ? 0.440 -9.252 -39.494 1.00 89.94 90 ASP A O 1
ATOM 707 N N . SER A 1 91 ? -1.155 -10.415 -40.570 1.00 83.44 91 SER A N 1
ATOM 708 C CA . SER A 1 91 ? -2.225 -10.106 -39.619 1.00 83.44 91 SER A CA 1
ATOM 709 C C . SER A 1 91 ? -2.357 -11.200 -38.570 1.00 83.44 91 SER A C 1
ATOM 711 O O . SER A 1 91 ? -2.433 -12.379 -38.903 1.00 83.44 91 SER A O 1
ATOM 713 N N . VAL A 1 92 ? -2.497 -10.806 -37.307 1.00 86.00 92 VAL A N 1
ATOM 714 C CA . VAL A 1 92 ? -2.780 -11.747 -36.219 1.00 86.00 92 VAL A CA 1
ATOM 715 C C . VAL A 1 92 ? -4.268 -12.102 -36.221 1.00 86.00 92 VAL A C 1
ATOM 717 O O . VAL A 1 92 ? -5.105 -11.204 -36.194 1.00 86.00 92 VAL A O 1
ATOM 720 N N . GLU A 1 93 ? -4.606 -13.393 -36.213 1.00 85.44 93 GLU A N 1
ATOM 721 C CA . GLU A 1 93 ? -5.984 -13.891 -36.398 1.00 85.44 93 GLU A CA 1
ATOM 722 C C . GLU A 1 93 ? -7.007 -13.283 -35.419 1.00 85.44 93 GLU A C 1
ATOM 724 O O . GLU A 1 93 ? -8.114 -12.914 -35.803 1.00 85.44 93 GLU A O 1
ATOM 729 N N . TRP A 1 94 ? -6.629 -13.129 -34.149 1.00 84.88 94 TRP A N 1
ATOM 730 C CA . TRP A 1 94 ? -7.512 -12.614 -33.098 1.00 84.88 94 TRP A CA 1
ATOM 731 C C . TRP A 1 94 ? -7.560 -11.075 -33.026 1.00 84.88 94 TRP A C 1
ATOM 733 O O . TRP A 1 94 ? -8.306 -10.521 -32.215 1.00 84.88 94 TRP A O 1
ATOM 743 N N . MET A 1 95 ? -6.788 -10.362 -33.856 1.00 87.38 95 MET A N 1
ATOM 744 C CA . MET A 1 95 ? -6.744 -8.900 -33.880 1.00 87.38 95 MET A CA 1
ATOM 745 C C . MET A 1 95 ? -7.532 -8.356 -35.073 1.00 87.38 95 MET A C 1
ATOM 747 O O . MET A 1 95 ? -7.073 -8.376 -36.210 1.00 87.38 95 MET A O 1
ATOM 751 N N . ILE A 1 96 ? -8.712 -7.802 -34.797 1.00 89.81 96 ILE A N 1
ATOM 752 C CA . ILE A 1 96 ? -9.555 -7.158 -35.810 1.00 89.81 96 ILE A CA 1
ATOM 753 C C . ILE A 1 96 ? -9.300 -5.640 -35.766 1.00 89.81 96 ILE A C 1
ATOM 755 O O . ILE A 1 96 ? -9.608 -5.026 -34.739 1.00 89.81 96 ILE A O 1
ATOM 759 N N . PRO A 1 97 ? -8.784 -5.012 -36.844 1.00 89.19 97 PRO A N 1
ATOM 760 C CA . PRO A 1 97 ? -8.605 -3.560 -36.909 1.00 89.19 97 PRO A CA 1
ATOM 761 C C . PRO A 1 97 ? -9.892 -2.808 -36.547 1.00 89.19 97 PRO A C 1
ATOM 763 O O . PRO A 1 97 ? -10.985 -3.166 -36.990 1.00 89.19 97 PRO A O 1
ATOM 766 N N . GLY A 1 98 ? -9.778 -1.786 -35.699 1.00 88.25 98 GLY A N 1
ATOM 767 C CA . GLY A 1 98 ? -10.921 -1.028 -35.173 1.00 88.25 98 GLY A CA 1
ATOM 768 C C . GLY A 1 98 ? -11.669 -1.664 -33.990 1.00 88.25 98 GLY A C 1
ATOM 769 O O . GLY A 1 98 ? -12.504 -0.994 -33.378 1.00 88.25 98 GLY A O 1
ATOM 770 N N . LYS A 1 99 ? -11.380 -2.918 -33.608 1.00 92.81 99 LYS A N 1
ATOM 771 C CA . LYS A 1 99 ? -11.894 -3.523 -32.367 1.00 92.81 99 LYS A CA 1
ATOM 772 C C . LYS A 1 99 ? -10.794 -3.587 -31.315 1.00 92.81 99 LYS A C 1
ATOM 774 O O . LYS A 1 99 ? -9.681 -4.035 -31.568 1.00 92.81 99 LYS A O 1
ATOM 779 N N . SER A 1 100 ? -11.116 -3.135 -30.105 1.00 94.31 100 SER A N 1
ATOM 780 C CA . SER A 1 100 ? -10.188 -3.241 -28.977 1.00 94.31 100 SER A CA 1
ATOM 781 C C . SER A 1 100 ? -10.126 -4.672 -28.454 1.00 94.31 100 SER A C 1
ATOM 783 O O . SER A 1 100 ? -11.156 -5.329 -28.313 1.00 94.31 100 SER A O 1
ATOM 785 N N . VAL A 1 101 ? -8.920 -5.112 -28.112 1.00 94.62 101 VAL A N 1
ATOM 786 C CA . VAL A 1 101 ? -8.656 -6.365 -27.403 1.00 94.62 101 VAL A CA 1
ATOM 787 C C . VAL A 1 101 ? -8.307 -6.034 -25.957 1.00 94.62 101 VAL A C 1
ATOM 789 O O . VAL A 1 101 ? -7.688 -5.006 -25.685 1.00 94.62 101 VAL A O 1
ATOM 792 N N . TYR A 1 102 ? -8.714 -6.883 -25.022 1.00 94.50 102 TYR A N 1
ATOM 793 C CA . TYR A 1 102 ? -8.455 -6.699 -23.598 1.00 94.50 102 TYR A CA 1
ATOM 794 C C . TYR A 1 102 ? -7.467 -7.756 -23.115 1.00 94.50 102 TYR A C 1
ATOM 796 O O . TYR A 1 102 ? -7.679 -8.946 -23.333 1.00 94.50 102 TYR A O 1
ATOM 804 N N . TYR A 1 103 ? -6.404 -7.316 -22.450 1.00 94.75 103 TYR A N 1
ATOM 805 C CA . TYR A 1 103 ? -5.377 -8.185 -21.884 1.00 94.75 103 TYR A CA 1
ATOM 806 C C . TYR A 1 103 ? -5.400 -8.118 -20.369 1.00 94.75 103 TYR A C 1
ATOM 808 O O . TYR A 1 103 ? -5.294 -7.028 -19.811 1.00 94.75 103 TYR A O 1
ATOM 816 N N . ALA A 1 104 ? -5.476 -9.270 -19.707 1.00 95.12 104 ALA A N 1
ATOM 817 C CA . ALA A 1 104 ? -5.238 -9.356 -18.273 1.00 95.12 104 ALA A CA 1
ATOM 818 C C . ALA A 1 104 ? -3.730 -9.242 -18.000 1.00 95.12 104 ALA A C 1
ATOM 820 O O . ALA A 1 104 ? -2.932 -9.995 -18.555 1.00 95.12 104 ALA A O 1
ATOM 821 N N . THR A 1 105 ? -3.343 -8.282 -17.168 1.00 93.31 105 THR A N 1
ATOM 822 C CA . THR A 1 105 ? -1.957 -8.042 -16.755 1.00 93.31 105 THR A CA 1
ATOM 823 C C . THR A 1 105 ? -1.929 -7.523 -15.313 1.00 93.31 105 THR A C 1
ATOM 825 O O . THR A 1 105 ? -2.961 -7.443 -14.648 1.00 93.31 105 THR A O 1
ATOM 828 N N . ALA A 1 106 ? -0.755 -7.207 -14.782 1.00 91.50 106 ALA A N 1
ATOM 829 C CA . ALA A 1 106 ? -0.613 -6.665 -13.437 1.00 91.50 106 ALA A CA 1
ATOM 830 C C . ALA A 1 106 ? 0.505 -5.620 -13.393 1.00 91.50 106 ALA A C 1
ATOM 832 O O . ALA A 1 106 ? 1.525 -5.766 -14.066 1.00 91.50 106 ALA A O 1
ATOM 833 N N . MET A 1 107 ? 0.315 -4.572 -12.592 1.00 89.62 107 MET A N 1
ATOM 834 C CA . MET A 1 107 ? 1.336 -3.560 -12.330 1.00 89.62 107 MET A CA 1
ATOM 835 C C . MET A 1 107 ? 2.042 -3.868 -10.999 1.00 89.62 107 MET A C 1
ATOM 837 O O . MET A 1 107 ? 1.377 -3.845 -9.961 1.00 89.62 107 MET A O 1
ATOM 841 N N . PRO A 1 108 ? 3.364 -4.119 -10.982 1.00 86.75 108 PRO A N 1
ATOM 842 C CA . PRO A 1 108 ? 4.120 -4.285 -9.740 1.00 86.75 108 PRO A CA 1
ATOM 843 C C . PRO A 1 108 ? 4.058 -3.027 -8.868 1.00 86.75 108 PRO A C 1
ATOM 845 O O . PRO A 1 108 ? 4.241 -1.915 -9.367 1.00 86.75 108 PRO A O 1
ATOM 848 N N . ARG A 1 109 ? 3.802 -3.200 -7.570 1.00 81.38 109 ARG A N 1
ATOM 849 C CA . ARG A 1 109 ? 3.678 -2.124 -6.576 1.00 81.38 109 ARG A CA 1
ATOM 850 C C . ARG A 1 109 ? 4.115 -2.627 -5.193 1.00 81.38 109 ARG A C 1
ATOM 852 O O . ARG A 1 109 ? 4.335 -3.817 -5.005 1.00 81.38 109 ARG A O 1
ATOM 859 N N . LEU A 1 110 ? 4.205 -1.739 -4.203 1.00 75.38 110 LEU A N 1
ATOM 860 C CA . LEU A 1 110 ? 4.606 -2.110 -2.838 1.00 75.38 110 LEU A CA 1
ATOM 861 C C . LEU A 1 110 ? 3.768 -3.278 -2.294 1.00 75.38 110 LEU A C 1
ATOM 863 O O . LEU A 1 110 ? 2.546 -3.166 -2.241 1.00 75.38 110 LEU A O 1
ATOM 867 N N . GLY A 1 111 ? 4.401 -4.372 -1.874 1.00 71.56 111 GLY A N 1
ATOM 868 C CA . GLY A 1 111 ? 3.708 -5.498 -1.241 1.00 71.56 111 GLY A CA 1
ATOM 869 C C . GLY A 1 111 ? 2.809 -6.326 -2.169 1.00 71.56 111 GLY A C 1
ATOM 870 O O . GLY A 1 111 ? 1.941 -7.036 -1.672 1.00 71.56 111 GLY A O 1
ATOM 871 N N . GLY A 1 112 ? 2.971 -6.245 -3.497 1.00 80.25 112 GLY A N 1
ATOM 872 C CA . GLY A 1 112 ? 2.192 -7.068 -4.428 1.00 80.25 112 GLY A CA 1
ATOM 873 C C . GLY A 1 112 ? 2.154 -6.540 -5.858 1.00 80.25 112 GLY A C 1
ATOM 874 O O . GLY A 1 112 ? 2.987 -5.750 -6.286 1.00 80.25 112 GLY A O 1
ATOM 875 N N . ALA A 1 113 ? 1.115 -6.893 -6.604 1.00 85.81 113 ALA A N 1
ATOM 876 C CA . ALA A 1 113 ? 0.863 -6.309 -7.918 1.00 85.81 113 ALA A CA 1
ATOM 877 C C . ALA A 1 113 ? -0.608 -5.928 -8.039 1.00 85.81 113 ALA A C 1
ATOM 879 O O . ALA A 1 113 ? -1.468 -6.697 -7.629 1.00 85.81 113 ALA A O 1
ATOM 880 N N . THR A 1 114 ? -0.892 -4.747 -8.580 1.00 88.38 114 THR A N 1
ATOM 881 C CA . THR A 1 114 ? -2.265 -4.316 -8.837 1.00 88.38 114 THR A CA 1
ATOM 882 C C . THR A 1 114 ? -2.757 -5.031 -10.097 1.00 88.38 114 THR A C 1
ATOM 884 O O . THR A 1 114 ? -2.189 -4.815 -11.173 1.00 88.38 114 THR A O 1
ATOM 887 N N . PRO A 1 115 ? -3.786 -5.885 -10.008 1.00 90.94 115 PRO A N 1
ATOM 888 C CA . PRO A 1 115 ? -4.297 -6.629 -11.152 1.00 90.94 115 PRO A CA 1
ATOM 889 C C . PRO A 1 115 ? -5.121 -5.703 -12.054 1.00 90.94 115 PRO A C 1
ATOM 891 O O . PRO A 1 115 ? -6.090 -5.074 -11.622 1.00 90.94 115 PRO A O 1
ATOM 894 N N . ILE A 1 116 ? -4.752 -5.634 -13.329 1.00 93.19 116 ILE A N 1
ATOM 895 C CA . ILE A 1 116 ? -5.327 -4.689 -14.285 1.00 93.19 116 ILE A CA 1
ATOM 896 C C . ILE A 1 116 ? -5.671 -5.358 -15.618 1.00 93.19 116 ILE A C 1
ATOM 898 O O . ILE A 1 116 ? -5.183 -6.427 -15.975 1.00 93.19 116 ILE A O 1
ATOM 902 N N . ILE A 1 117 ? -6.530 -4.701 -16.379 1.00 95.38 117 ILE A N 1
ATOM 903 C CA . ILE A 1 117 ? -6.853 -5.028 -17.754 1.00 95.38 117 ILE A CA 1
ATOM 904 C C . ILE A 1 117 ? -6.384 -3.878 -18.635 1.00 95.38 117 ILE A C 1
ATOM 906 O O . ILE A 1 117 ? -6.792 -2.730 -18.456 1.00 95.38 117 ILE A O 1
ATOM 910 N N . ALA A 1 118 ? -5.547 -4.200 -19.616 1.00 96.19 118 ALA A N 1
ATOM 911 C CA . ALA A 1 118 ? -5.130 -3.270 -20.648 1.00 96.19 118 ALA A CA 1
ATOM 912 C C . ALA A 1 118 ? -6.080 -3.359 -21.843 1.00 96.19 118 ALA A C 1
ATOM 914 O O . ALA A 1 118 ? -6.175 -4.397 -22.501 1.00 96.19 118 ALA A O 1
ATOM 915 N N . LYS A 1 119 ? -6.762 -2.253 -22.146 1.00 95.69 119 LYS A N 1
ATOM 916 C CA . LYS A 1 119 ? -7.466 -2.067 -23.415 1.00 95.69 119 LYS A CA 1
ATOM 917 C C . LYS A 1 119 ? -6.428 -1.743 -24.482 1.00 95.69 119 LYS A C 1
ATOM 919 O O . LYS A 1 119 ? -5.764 -0.711 -24.407 1.00 95.69 119 LYS A O 1
ATOM 924 N N . VAL A 1 120 ? -6.299 -2.614 -25.469 1.00 95.31 120 VAL A N 1
ATOM 925 C CA . VAL A 1 120 ? -5.298 -2.549 -26.533 1.00 95.31 120 VAL A CA 1
ATOM 926 C C . VAL A 1 120 ? -5.994 -2.337 -27.871 1.00 95.31 120 VAL A C 1
ATOM 928 O O . VAL A 1 120 ? -6.918 -3.065 -28.227 1.00 95.31 120 VAL A O 1
ATOM 931 N N . HIS A 1 121 ? -5.538 -1.343 -28.625 1.00 93.75 121 HIS A N 1
ATOM 932 C CA . HIS A 1 121 ? -5.950 -1.110 -30.003 1.00 93.75 121 HIS A CA 1
ATOM 933 C C . HIS A 1 121 ? -4.768 -1.418 -30.917 1.00 93.75 121 HIS A C 1
ATOM 935 O O . HIS A 1 121 ? -3.721 -0.791 -30.781 1.00 93.75 121 HIS A O 1
ATOM 941 N N . GLU A 1 122 ? -4.911 -2.388 -31.823 1.00 90.06 122 GLU A N 1
ATOM 942 C CA . GLU A 1 122 ? -3.891 -2.668 -32.852 1.00 90.06 122 GLU A CA 1
ATOM 943 C C . GLU A 1 122 ? -2.473 -2.909 -32.279 1.00 90.06 122 GLU A C 1
ATOM 945 O O . GLU A 1 122 ? -1.460 -2.480 -32.829 1.00 90.06 122 GLU A O 1
ATOM 950 N N . GLY A 1 123 ? -2.399 -3.576 -31.119 1.00 89.62 123 GLY A N 1
ATOM 951 C CA . GLY A 1 123 ? -1.148 -3.872 -30.405 1.00 89.62 123 GLY A CA 1
ATOM 952 C C . GLY A 1 123 ? -0.645 -2.757 -29.481 1.00 89.62 123 GLY A C 1
ATOM 953 O O . GLY A 1 123 ? 0.376 -2.925 -28.819 1.00 89.62 123 GLY A O 1
ATOM 954 N N . ARG A 1 124 ? -1.358 -1.629 -29.387 1.00 93.62 124 ARG A N 1
ATOM 955 C CA . ARG A 1 124 ? -1.001 -0.489 -28.533 1.00 93.62 124 ARG A CA 1
ATOM 956 C C . ARG A 1 124 ? -1.956 -0.383 -27.341 1.00 93.62 124 ARG A C 1
ATOM 958 O O . ARG A 1 124 ? -3.155 -0.199 -27.562 1.00 93.62 124 ARG A O 1
ATOM 965 N N . PRO A 1 125 ? -1.490 -0.499 -26.085 1.00 95.62 125 PRO A N 1
ATOM 966 C CA . PRO A 1 125 ? -2.343 -0.247 -24.926 1.00 95.62 125 PRO A CA 1
ATOM 967 C C . PRO A 1 125 ? -2.787 1.217 -24.923 1.00 95.62 125 PRO A C 1
ATOM 969 O O . PRO A 1 125 ? -1.958 2.099 -25.084 1.00 95.62 125 PRO A O 1
ATOM 972 N N . ILE A 1 126 ? -4.075 1.497 -24.761 1.00 95.31 126 ILE A N 1
ATOM 973 C CA . ILE A 1 126 ? -4.621 2.868 -24.754 1.00 95.31 126 ILE A CA 1
ATOM 974 C C . ILE A 1 126 ? -5.257 3.247 -23.421 1.00 95.31 126 ILE A C 1
ATOM 976 O O . ILE A 1 126 ? -5.441 4.428 -23.144 1.00 95.31 126 ILE A O 1
ATOM 980 N N . HIS A 1 127 ? -5.606 2.262 -22.593 1.00 95.06 127 HIS A N 1
ATOM 981 C CA . HIS A 1 127 ? -6.204 2.501 -21.289 1.00 95.06 127 HIS A CA 1
ATOM 982 C C . HIS A 1 127 ? -6.018 1.290 -20.370 1.00 95.06 127 HIS A C 1
ATOM 984 O O . HIS A 1 127 ? -6.024 0.151 -20.845 1.00 95.06 127 HIS A O 1
ATOM 990 N N . LEU A 1 128 ? -5.880 1.541 -19.068 1.00 95.44 128 LEU A N 1
ATOM 991 C CA . LEU A 1 128 ? -5.744 0.525 -18.026 1.00 95.44 128 LEU A CA 1
ATOM 992 C C . LEU A 1 128 ? -6.921 0.640 -17.053 1.00 95.44 128 LEU A C 1
ATOM 994 O O . LEU A 1 128 ? -7.296 1.744 -16.666 1.00 95.44 128 LEU A O 1
ATOM 998 N N . GLN A 1 129 ? -7.504 -0.497 -16.680 1.00 92.75 129 GLN A N 1
ATOM 999 C CA . GLN A 1 129 ? -8.626 -0.609 -15.738 1.00 92.75 129 GLN A CA 1
ATOM 1000 C C . GLN A 1 129 ? -8.350 -1.725 -14.730 1.00 92.75 129 GLN A C 1
ATOM 1002 O O . GLN A 1 129 ? -7.525 -2.586 -15.005 1.00 92.75 129 GLN A O 1
ATOM 1007 N N . GLY A 1 130 ? -9.019 -1.747 -13.577 1.00 91.50 130 GLY A N 1
ATOM 1008 C CA . GLY A 1 130 ? -8.889 -2.870 -12.643 1.00 91.50 130 GLY A CA 1
ATOM 1009 C C . GLY A 1 130 ? -9.507 -4.148 -13.209 1.00 91.50 130 GLY A C 1
ATOM 1010 O O . GLY A 1 130 ? -10.452 -4.095 -13.997 1.00 91.50 130 GLY A O 1
ATOM 1011 N N . ASN A 1 131 ? -8.985 -5.311 -12.819 1.00 92.25 131 ASN A N 1
ATOM 1012 C CA . ASN A 1 131 ? -9.536 -6.591 -13.263 1.00 92.25 131 ASN A CA 1
ATOM 1013 C C . ASN A 1 131 ? -10.766 -6.994 -12.414 1.00 92.25 131 ASN A C 1
ATOM 1015 O O . ASN A 1 131 ? -10.593 -7.316 -11.235 1.00 92.25 131 ASN A O 1
ATOM 1019 N N . PRO A 1 132 ? -11.994 -7.038 -12.978 1.00 90.00 132 PRO A N 1
ATOM 1020 C CA . PRO A 1 132 ? -13.205 -7.412 -12.244 1.00 90.00 132 PRO A CA 1
ATOM 1021 C C . PRO A 1 132 ? -13.219 -8.877 -11.803 1.00 90.00 132 PRO A C 1
ATOM 1023 O O . PRO A 1 132 ? -13.889 -9.206 -10.830 1.00 90.00 132 PRO A O 1
ATOM 1026 N N . LEU A 1 133 ? -12.471 -9.751 -12.484 1.00 90.56 133 LEU A N 1
ATOM 1027 C CA . LEU A 1 133 ? -12.385 -11.172 -12.143 1.00 90.56 133 LEU A CA 1
ATOM 1028 C C . LEU A 1 133 ? -11.391 -11.446 -11.008 1.00 90.56 133 LEU A C 1
ATOM 1030 O O . LEU A 1 133 ? -11.363 -12.554 -10.480 1.00 90.56 133 LEU A O 1
ATOM 1034 N N . HIS A 1 134 ? -10.558 -10.468 -10.635 1.00 87.75 134 HIS A N 1
ATOM 1035 C CA . HIS A 1 134 ? -9.580 -10.661 -9.573 1.00 87.75 134 HIS A CA 1
ATOM 1036 C C . HIS A 1 134 ? -10.228 -10.452 -8.193 1.00 87.75 134 HIS A C 1
ATOM 1038 O O . HIS A 1 134 ? -10.773 -9.372 -7.947 1.00 87.75 134 HIS A O 1
ATOM 1044 N N . PRO A 1 135 ? -10.116 -11.413 -7.253 1.00 81.31 135 PRO A N 1
ATOM 1045 C CA . PRO A 1 135 ? -10.866 -11.398 -5.991 1.00 81.31 135 PRO A CA 1
ATOM 1046 C C . PRO A 1 135 ? -10.547 -10.195 -5.095 1.00 81.31 135 PRO A C 1
ATOM 1048 O O . PRO A 1 135 ? -11.423 -9.709 -4.384 1.00 81.31 135 PRO A O 1
ATOM 1051 N N . VAL A 1 136 ? -9.305 -9.701 -5.146 1.00 77.00 136 VAL A N 1
ATOM 1052 C CA . VAL A 1 136 ? -8.856 -8.569 -4.316 1.00 77.00 136 VAL A CA 1
ATOM 1053 C C . VAL A 1 136 ? -9.274 -7.217 -4.906 1.00 77.00 136 VAL A C 1
ATOM 1055 O O . VAL A 1 136 ? -9.779 -6.367 -4.188 1.00 77.00 136 VAL A O 1
ATOM 1058 N N . SER A 1 137 ? -9.097 -7.011 -6.214 1.00 76.88 137 SER A N 1
ATOM 1059 C CA . SER A 1 137 ? -9.365 -5.719 -6.863 1.00 76.88 137 SER A CA 1
ATOM 1060 C C . SER A 1 137 ? -10.847 -5.530 -7.182 1.00 76.88 137 SER A C 1
ATOM 1062 O O . SER A 1 137 ? -11.338 -4.407 -7.098 1.00 76.88 137 SER A O 1
ATOM 1064 N N . LYS A 1 138 ? -11.573 -6.598 -7.553 1.00 82.56 138 LYS A N 1
ATOM 1065 C CA . LYS A 1 138 ? -12.989 -6.548 -7.972 1.00 82.56 138 LYS A CA 1
ATOM 1066 C C . LYS A 1 138 ? -13.268 -5.449 -9.016 1.00 82.56 138 LYS A C 1
ATOM 1068 O O . LYS A 1 138 ? -14.351 -4.872 -9.046 1.00 82.56 138 LYS A O 1
ATOM 1073 N N . GLY A 1 139 ? -12.286 -5.144 -9.870 1.00 84.25 139 GLY A N 1
ATOM 1074 C CA . GLY A 1 139 ? -12.387 -4.114 -10.910 1.00 84.25 139 GLY A CA 1
ATOM 1075 C C . GLY A 1 139 ? -11.820 -2.748 -10.519 1.00 84.25 139 GLY A C 1
ATOM 1076 O O . GLY A 1 139 ? -11.812 -1.837 -11.345 1.00 84.25 139 GLY A O 1
ATOM 1077 N N . CYS A 1 140 ? -11.302 -2.589 -9.302 1.00 81.94 140 CYS A N 1
ATOM 1078 C CA . CYS A 1 140 ? -10.674 -1.355 -8.846 1.00 81.94 140 CYS A CA 1
ATOM 1079 C C . CYS A 1 140 ? -9.200 -1.273 -9.258 1.00 81.94 140 CYS A C 1
ATOM 1081 O O . CYS A 1 140 ? -8.443 -2.235 -9.140 1.00 81.94 140 CYS A O 1
ATOM 1083 N N . ALA A 1 141 ? -8.788 -0.098 -9.716 1.00 86.06 141 ALA A N 1
ATOM 1084 C CA . ALA A 1 141 ? -7.394 0.258 -9.939 1.00 86.06 141 ALA A CA 1
ATOM 1085 C C . ALA A 1 141 ? -7.155 1.639 -9.331 1.00 86.06 141 ALA A C 1
ATOM 1087 O O . ALA A 1 141 ? -8.055 2.481 -9.331 1.00 86.06 141 ALA A O 1
ATOM 1088 N N . ASP A 1 142 ? -5.959 1.860 -8.801 1.00 83.69 142 ASP A N 1
ATOM 1089 C CA . ASP A 1 142 ? -5.584 3.153 -8.248 1.00 83.69 142 ASP A CA 1
ATOM 1090 C C . ASP A 1 142 ? -5.148 4.133 -9.346 1.00 83.69 142 ASP A C 1
ATOM 1092 O O . ASP A 1 142 ? -4.941 3.773 -10.511 1.00 83.69 142 ASP A O 1
ATOM 1096 N N . SER A 1 143 ? -5.023 5.408 -8.971 1.00 88.06 143 SER A N 1
ATOM 1097 C CA . SER A 1 143 ? -4.612 6.473 -9.890 1.00 88.06 143 SER A CA 1
ATOM 1098 C C . SER A 1 143 ? -3.257 6.177 -10.530 1.00 88.06 143 SER A C 1
ATOM 1100 O O . SER A 1 143 ? -3.111 6.362 -11.734 1.00 88.06 143 SER A O 1
ATOM 1102 N N . PHE A 1 144 ? -2.313 5.647 -9.749 1.00 88.56 144 PHE A N 1
ATOM 1103 C CA . PHE A 1 144 ? -0.984 5.250 -10.205 1.00 88.56 144 PHE A CA 1
ATOM 1104 C C . PHE A 1 144 ? -1.030 4.148 -11.274 1.00 88.56 144 PHE A C 1
ATOM 1106 O O . PHE A 1 144 ? -0.334 4.247 -12.285 1.00 88.56 144 PHE A O 1
ATOM 1113 N N . ALA A 1 145 ? -1.858 3.110 -11.097 1.00 90.00 145 ALA A N 1
ATOM 1114 C CA . ALA A 1 145 ? -2.008 2.058 -12.096 1.00 90.00 145 ALA A CA 1
ATOM 1115 C C . ALA A 1 145 ? -2.614 2.581 -13.392 1.00 90.00 145 ALA A C 1
ATOM 1117 O O . ALA A 1 145 ? -2.106 2.271 -14.470 1.00 90.00 145 ALA A O 1
ATOM 1118 N N . ILE A 1 146 ? -3.646 3.418 -13.304 1.00 91.62 146 ILE A N 1
ATOM 1119 C CA . ILE A 1 146 ? -4.282 4.005 -14.486 1.00 91.62 146 ILE A CA 1
ATOM 1120 C C . ILE A 1 146 ? -3.318 4.963 -15.207 1.00 91.62 146 ILE A C 1
ATOM 1122 O O . ILE A 1 146 ? -3.255 4.950 -16.437 1.00 91.62 146 ILE A O 1
ATOM 1126 N N . SER A 1 147 ? -2.539 5.762 -14.468 1.00 92.44 147 SER A N 1
ATOM 1127 C CA . SER A 1 147 ? -1.608 6.748 -15.031 1.00 92.44 147 SER A CA 1
ATOM 1128 C C . SER A 1 147 ? -0.318 6.144 -15.581 1.00 92.44 147 SER A C 1
ATOM 1130 O O . SER A 1 147 ? 0.305 6.772 -16.431 1.00 92.44 147 SER A O 1
ATOM 1132 N N . SER A 1 148 ? 0.065 4.931 -15.164 1.00 93.56 148 SER A N 1
ATOM 1133 C CA . SER A 1 148 ? 1.294 4.247 -15.615 1.00 93.56 148 SER A CA 1
ATOM 1134 C C . SER A 1 148 ? 1.392 4.065 -17.137 1.00 93.56 148 SER A C 1
ATOM 1136 O O . SER A 1 148 ? 2.474 3.894 -17.699 1.00 93.56 148 SER A O 1
ATOM 1138 N N . ILE A 1 149 ? 0.262 4.155 -17.842 1.00 94.69 149 ILE A N 1
ATOM 1139 C CA . ILE A 1 149 ? 0.239 4.167 -19.303 1.00 94.69 149 ILE A CA 1
ATOM 1140 C C . ILE A 1 149 ? 0.967 5.380 -19.899 1.00 94.69 149 ILE A C 1
ATOM 1142 O O . ILE A 1 149 ? 1.512 5.289 -20.997 1.00 94.69 149 ILE A O 1
ATOM 1146 N N . LEU A 1 150 ? 1.001 6.507 -19.186 1.00 93.75 150 LEU A N 1
ATOM 1147 C CA . LEU A 1 150 ? 1.725 7.699 -19.617 1.00 93.75 150 LEU A CA 1
ATOM 1148 C C . LEU A 1 150 ? 3.233 7.476 -19.525 1.00 93.75 150 LEU A C 1
ATOM 1150 O O . LEU A 1 150 ? 3.933 7.805 -20.476 1.00 93.75 150 LEU A O 1
A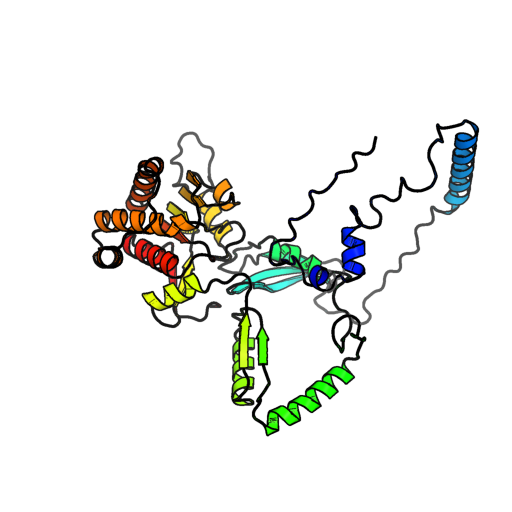TOM 1154 N N . ASP A 1 151 ? 3.710 6.808 -18.471 1.00 91.94 151 ASP A N 1
ATOM 1155 C CA . ASP A 1 151 ? 5.121 6.418 -18.336 1.00 91.94 151 ASP A CA 1
ATOM 1156 C C . ASP A 1 151 ? 5.545 5.466 -19.466 1.00 91.94 151 ASP A C 1
ATOM 1158 O O . ASP A 1 151 ? 6.673 5.507 -19.964 1.00 91.94 151 ASP A O 1
ATOM 1162 N N . PHE A 1 152 ? 4.625 4.609 -19.926 1.00 92.00 152 PHE A N 1
ATOM 1163 C CA . PHE A 1 152 ? 4.879 3.724 -21.060 1.00 92.00 152 PHE A CA 1
ATOM 1164 C C . PHE A 1 152 ? 5.119 4.501 -22.365 1.00 92.00 152 PHE A C 1
ATOM 1166 O O . PHE A 1 152 ? 6.002 4.113 -23.138 1.00 92.00 152 PHE A O 1
ATOM 1173 N N . TYR A 1 153 ? 4.361 5.583 -22.587 1.00 93.94 153 TYR A N 1
ATOM 1174 C CA . TYR A 1 153 ? 4.432 6.452 -23.768 1.00 93.94 153 TYR A CA 1
ATOM 1175 C C . TYR A 1 153 ? 5.293 7.708 -23.587 1.00 93.94 153 TYR A C 1
ATOM 1177 O O . TYR A 1 153 ? 5.286 8.575 -24.466 1.00 93.94 153 TYR A O 1
ATOM 1185 N N . ASP A 1 154 ? 6.045 7.809 -22.493 1.00 92.19 154 ASP A N 1
ATOM 1186 C CA . ASP A 1 154 ? 6.883 8.969 -22.217 1.00 92.19 154 ASP A CA 1
ATOM 1187 C C . ASP A 1 154 ? 7.958 9.136 -23.315 1.00 92.19 154 ASP A C 1
ATOM 1189 O O . ASP A 1 154 ? 8.771 8.226 -23.540 1.00 92.19 154 ASP A O 1
ATOM 1193 N N . PRO A 1 155 ? 7.998 10.280 -24.030 1.00 89.88 155 PRO A N 1
ATOM 1194 C CA . PRO A 1 155 ? 9.023 10.535 -25.032 1.00 89.88 155 PRO A CA 1
ATOM 1195 C C . PRO A 1 155 ? 10.448 10.573 -24.459 1.00 89.88 155 PRO A C 1
ATOM 1197 O O . PRO A 1 155 ? 11.371 10.281 -25.229 1.00 89.88 155 PRO A O 1
ATOM 1200 N N . GLU A 1 156 ? 10.628 10.908 -23.173 1.00 87.31 156 GLU A N 1
ATOM 1201 C CA . GLU A 1 156 ? 11.921 10.952 -22.467 1.00 87.31 156 GLU A CA 1
ATOM 1202 C C . GLU A 1 156 ? 12.407 9.566 -22.010 1.00 87.31 156 GLU A C 1
ATOM 1204 O O . GLU A 1 156 ? 13.557 9.421 -21.586 1.00 87.31 156 GLU A O 1
ATOM 1209 N N . ARG A 1 157 ? 11.580 8.520 -22.143 1.00 88.75 157 ARG A N 1
ATOM 1210 C CA . ARG A 1 157 ? 11.960 7.149 -21.793 1.00 88.75 157 ARG A CA 1
ATOM 1211 C C . ARG A 1 157 ? 13.227 6.718 -22.535 1.00 88.75 157 ARG A C 1
ATOM 1213 O O . ARG A 1 157 ? 13.378 6.963 -23.734 1.00 88.75 157 ARG A O 1
ATOM 1220 N N . SER A 1 158 ? 14.127 6.024 -21.831 1.00 89.19 158 SER A N 1
ATOM 1221 C CA . SER A 1 158 ? 15.391 5.556 -22.410 1.00 89.19 158 SER A CA 1
ATOM 1222 C C . SER A 1 158 ? 15.154 4.671 -23.640 1.00 89.19 158 SER A C 1
ATOM 1224 O O . SER A 1 158 ? 14.484 3.641 -23.559 1.00 89.19 158 SER A O 1
ATOM 1226 N N . ARG A 1 159 ? 15.718 5.082 -24.782 1.00 88.06 159 ARG A N 1
ATOM 1227 C CA . ARG A 1 159 ? 15.607 4.374 -26.074 1.00 88.06 159 ARG A CA 1
ATOM 1228 C C . ARG A 1 159 ? 16.869 3.605 -26.458 1.00 88.06 159 ARG A C 1
ATOM 1230 O O . ARG A 1 159 ? 16.852 2.865 -27.433 1.00 88.06 159 ARG A O 1
ATOM 1237 N N . SER A 1 160 ? 17.967 3.827 -25.737 1.00 88.25 160 SER A N 1
ATOM 1238 C CA . SER A 1 160 ? 19.298 3.330 -26.097 1.00 88.25 160 SER A CA 1
ATOM 1239 C C . SER A 1 160 ? 20.061 2.906 -24.846 1.00 88.25 160 SER A C 1
ATOM 1241 O O . SER A 1 160 ? 19.831 3.446 -23.765 1.00 88.25 160 SER A O 1
ATOM 1243 N N . PHE A 1 161 ? 21.013 1.988 -24.993 1.00 89.19 161 PHE A N 1
ATOM 1244 C CA . PHE A 1 161 ? 21.951 1.676 -23.917 1.00 89.19 161 PHE A CA 1
ATOM 1245 C C . PHE A 1 161 ? 22.919 2.847 -23.720 1.00 89.19 161 PHE A C 1
ATOM 1247 O O . PHE A 1 161 ? 23.260 3.551 -24.672 1.00 89.19 161 PHE A O 1
ATOM 1254 N N . THR A 1 162 ? 23.382 3.062 -22.491 1.00 89.62 162 THR A N 1
ATOM 1255 C CA . THR A 1 162 ? 24.369 4.097 -22.163 1.00 89.62 162 THR A CA 1
ATOM 1256 C C . THR A 1 162 ? 25.515 3.499 -21.355 1.00 89.62 162 THR A C 1
ATOM 1258 O O . THR A 1 162 ? 25.327 2.580 -20.559 1.00 89.62 162 THR A O 1
ATOM 1261 N N . LYS A 1 163 ? 26.733 3.998 -21.580 1.00 87.81 163 LYS A N 1
ATOM 1262 C CA . LYS A 1 163 ? 27.946 3.578 -20.867 1.00 87.81 163 LYS A CA 1
ATOM 1263 C C . LYS A 1 163 ? 28.688 4.800 -20.339 1.00 87.81 163 LYS A C 1
ATOM 1265 O O . LYS A 1 163 ? 28.938 5.741 -21.089 1.00 87.81 163 LYS A O 1
ATOM 1270 N N . GLY A 1 164 ? 29.082 4.761 -19.068 1.00 84.81 164 GLY A N 1
ATOM 1271 C CA . GLY A 1 164 ? 29.719 5.879 -18.363 1.00 84.81 164 GLY A CA 1
ATOM 1272 C C . GLY A 1 164 ? 28.816 6.453 -17.269 1.00 84.81 164 GLY A C 1
ATOM 1273 O O . GLY A 1 164 ? 27.791 5.865 -16.940 1.00 84.81 164 GLY A O 1
ATOM 1274 N N . ARG A 1 165 ? 29.211 7.587 -16.683 1.00 82.94 165 ARG A N 1
ATOM 1275 C CA . ARG A 1 165 ? 28.493 8.244 -15.579 1.00 82.94 165 ARG A CA 1
ATOM 1276 C C . ARG A 1 165 ? 28.375 9.744 -15.845 1.00 82.94 165 ARG A C 1
ATOM 1278 O O . ARG A 1 165 ? 29.352 10.345 -16.300 1.00 82.94 165 ARG A O 1
ATOM 1285 N N . GLY A 1 166 ? 27.213 10.321 -15.533 1.00 77.94 166 GLY A N 1
ATOM 1286 C CA . GLY A 1 166 ? 26.928 11.752 -15.694 1.00 77.94 166 GLY A CA 1
ATOM 1287 C C . GLY A 1 166 ? 27.210 12.243 -17.115 1.00 77.94 166 GLY A C 1
ATOM 1288 O O . GLY A 1 166 ? 26.961 11.529 -18.084 1.00 77.94 166 GLY A O 1
ATOM 1289 N N . ASP A 1 167 ? 27.840 13.410 -17.232 1.00 74.88 167 ASP A N 1
ATOM 1290 C CA . ASP A 1 167 ? 28.160 14.061 -18.514 1.00 74.88 167 ASP A CA 1
ATOM 1291 C C . ASP A 1 167 ? 29.110 13.264 -19.427 1.00 74.88 167 ASP A C 1
ATOM 1293 O O . ASP A 1 167 ? 29.278 13.584 -20.602 1.00 74.88 167 ASP A O 1
ATOM 1297 N N . LYS A 1 168 ? 29.755 12.210 -18.907 1.00 79.38 168 LYS A N 1
ATOM 1298 C CA . LYS A 1 168 ? 30.620 11.313 -19.691 1.00 79.38 168 LYS A CA 1
ATOM 1299 C C . LYS A 1 168 ? 29.868 10.107 -20.259 1.00 79.38 168 LYS A C 1
ATOM 1301 O O . LYS A 1 168 ? 30.497 9.270 -20.910 1.00 79.38 168 LYS A O 1
ATOM 1306 N N . ALA A 1 169 ? 28.568 9.977 -19.986 1.00 83.88 169 ALA A N 1
ATOM 1307 C CA . ALA A 1 169 ? 27.749 8.897 -20.514 1.00 83.88 169 ALA A CA 1
ATOM 1308 C C . ALA A 1 169 ? 27.626 9.016 -22.039 1.00 83.88 169 ALA A C 1
ATOM 1310 O O . ALA A 1 169 ? 27.252 10.056 -22.575 1.00 83.88 169 ALA A O 1
ATOM 1311 N N . LYS A 1 170 ? 27.950 7.932 -22.744 1.00 86.50 170 LYS A N 1
ATOM 1312 C CA . LYS A 1 170 ? 27.823 7.834 -24.201 1.00 86.50 170 LYS A CA 1
ATOM 1313 C C . LYS A 1 170 ? 26.802 6.768 -24.559 1.00 86.50 170 LYS A C 1
ATOM 1315 O O . LYS A 1 170 ? 2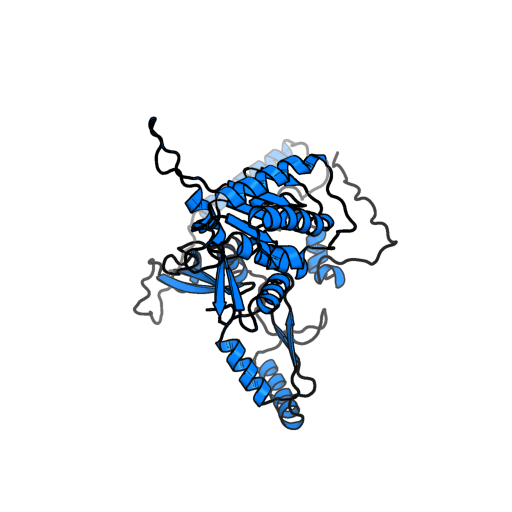6.692 5.762 -23.856 1.00 86.50 170 LYS A O 1
ATOM 1320 N N . THR A 1 171 ? 26.097 6.969 -25.666 1.00 88.50 171 THR A N 1
ATOM 1321 C CA . THR A 1 171 ? 25.228 5.944 -26.248 1.00 88.50 171 THR A CA 1
ATOM 1322 C C . THR A 1 171 ? 26.056 4.717 -26.625 1.00 88.50 171 THR A C 1
ATOM 1324 O O . THR A 1 171 ? 27.121 4.836 -27.230 1.00 88.50 171 THR A O 1
ATOM 1327 N N . ALA A 1 172 ? 25.567 3.545 -26.244 1.00 89.94 172 ALA A N 1
ATOM 1328 C CA . ALA A 1 172 ? 26.166 2.243 -26.480 1.00 89.94 172 ALA A CA 1
ATOM 1329 C C . ALA A 1 172 ? 25.171 1.343 -27.228 1.00 89.94 172 ALA A C 1
ATOM 1331 O O . ALA A 1 172 ? 23.961 1.590 -27.215 1.00 89.94 172 ALA A O 1
ATOM 1332 N N . SER A 1 173 ? 25.678 0.301 -27.885 1.00 90.94 173 SER A N 1
ATOM 1333 C CA . SER A 1 173 ? 24.840 -0.696 -28.554 1.00 90.94 173 SER A CA 1
ATOM 1334 C C . SER A 1 173 ? 24.542 -1.880 -27.628 1.00 90.94 173 SER A C 1
ATOM 1336 O O . SER A 1 173 ? 25.240 -2.094 -26.630 1.00 90.94 173 SER A O 1
ATOM 1338 N N . ALA A 1 174 ? 23.521 -2.673 -27.960 1.00 90.62 174 ALA A N 1
ATOM 1339 C CA . ALA A 1 174 ? 23.177 -3.869 -27.193 1.00 90.62 174 ALA A CA 1
ATOM 1340 C C . ALA A 1 174 ? 24.333 -4.886 -27.173 1.00 90.62 174 ALA A C 1
ATOM 1342 O O . ALA A 1 174 ? 24.595 -5.511 -26.148 1.00 90.62 174 ALA A O 1
ATOM 1343 N N . GLU A 1 175 ? 25.069 -5.013 -28.278 1.00 92.69 175 GLU A N 1
ATOM 1344 C CA . GLU A 1 175 ? 26.207 -5.929 -28.416 1.00 92.69 175 GLU A CA 1
ATOM 1345 C C . GLU A 1 175 ? 27.311 -5.569 -27.420 1.00 92.69 175 GLU A C 1
ATOM 1347 O O . GLU A 1 175 ? 27.773 -6.430 -26.675 1.00 92.69 175 GLU A O 1
ATOM 1352 N N . THR A 1 176 ? 27.653 -4.279 -27.309 1.00 90.81 176 THR A N 1
ATOM 1353 C CA . THR A 1 176 ? 28.674 -3.820 -26.352 1.00 90.81 176 THR A CA 1
ATOM 1354 C C . THR A 1 176 ? 28.288 -4.088 -24.894 1.00 90.81 176 THR A C 1
ATOM 1356 O O . THR A 1 176 ? 29.156 -4.341 -24.056 1.00 90.81 176 THR A O 1
ATOM 1359 N N . PHE A 1 177 ? 26.989 -4.056 -24.578 1.00 90.44 177 PHE A N 1
ATOM 1360 C CA . PHE A 1 177 ? 26.479 -4.417 -23.257 1.00 90.44 177 PHE A CA 1
ATOM 1361 C C . PHE A 1 177 ? 26.619 -5.922 -22.993 1.00 90.44 177 PHE A C 1
ATOM 1363 O O . PHE A 1 177 ? 27.089 -6.318 -21.925 1.00 90.44 177 PHE A O 1
ATOM 1370 N N . TRP A 1 178 ? 26.274 -6.765 -23.969 1.00 92.88 178 TRP A N 1
ATOM 1371 C CA . TRP A 1 178 ? 26.414 -8.216 -23.842 1.00 92.88 178 TRP A CA 1
ATOM 1372 C C . TRP A 1 178 ? 27.872 -8.674 -23.778 1.00 92.88 178 TRP A C 1
ATOM 1374 O O . TRP A 1 178 ? 28.190 -9.563 -22.990 1.00 92.88 178 TRP A O 1
ATOM 1384 N N . GLU A 1 179 ? 28.772 -8.054 -24.539 1.00 93.75 179 GLU A N 1
ATOM 1385 C CA . GLU A 1 179 ? 30.216 -8.298 -24.449 1.00 93.75 179 GLU A CA 1
ATOM 1386 C C . GLU A 1 179 ? 30.759 -7.950 -23.062 1.00 93.75 179 GLU A C 1
ATOM 1388 O O . GLU A 1 179 ? 31.474 -8.753 -22.457 1.00 93.75 179 GLU A O 1
ATOM 1393 N N . PHE A 1 180 ? 30.364 -6.790 -22.525 1.00 91.00 180 PHE A N 1
ATOM 1394 C CA . PHE A 1 180 ? 30.708 -6.385 -21.165 1.00 91.00 180 PHE A CA 1
ATOM 1395 C C . PHE A 1 180 ? 30.212 -7.409 -20.134 1.00 91.00 180 PHE A C 1
ATOM 1397 O O . PHE A 1 180 ? 31.005 -7.911 -19.337 1.00 91.00 180 PHE A O 1
ATOM 1404 N N . LEU A 1 181 ? 28.929 -7.784 -20.192 1.00 91.50 181 LEU A N 1
ATOM 1405 C CA . LEU A 1 181 ? 28.358 -8.783 -19.288 1.00 91.50 181 LEU A CA 1
ATOM 1406 C C . LEU A 1 181 ? 29.048 -10.145 -19.404 1.00 91.50 181 LEU A C 1
ATOM 1408 O O . LEU A 1 181 ? 29.255 -10.808 -18.393 1.00 91.50 181 LEU A O 1
ATOM 1412 N N . ASN A 1 182 ? 29.405 -10.586 -20.609 1.00 93.31 182 ASN A N 1
ATOM 1413 C CA . ASN A 1 182 ? 30.100 -11.856 -20.808 1.00 93.31 182 ASN A CA 1
ATOM 1414 C C . ASN A 1 182 ? 31.526 -11.829 -20.242 1.00 93.31 182 ASN A C 1
ATOM 1416 O O . ASN A 1 182 ? 31.989 -12.845 -19.723 1.00 93.31 182 ASN A O 1
ATOM 1420 N N . GLY A 1 183 ? 32.207 -10.681 -20.301 1.00 92.56 183 GLY A N 1
ATOM 1421 C CA . GLY A 1 183 ? 33.497 -10.478 -19.644 1.00 92.56 183 GLY A CA 1
ATOM 1422 C C . GLY A 1 183 ? 33.397 -10.581 -18.121 1.00 92.56 183 GLY A C 1
ATOM 1423 O O . GLY A 1 183 ? 34.160 -11.323 -17.505 1.00 92.56 183 GLY A O 1
ATOM 1424 N N . GLU A 1 184 ? 32.420 -9.901 -17.519 1.00 90.88 184 GLU A N 1
ATOM 1425 C CA . GLU A 1 184 ? 32.206 -9.940 -16.066 1.00 90.88 184 GLU A CA 1
ATOM 1426 C C . GLU A 1 184 ? 31.720 -11.313 -15.578 1.00 90.88 184 GLU A C 1
ATOM 1428 O O . GLU A 1 184 ? 32.206 -11.813 -14.567 1.00 90.88 184 GLU A O 1
ATOM 1433 N N . LYS A 1 185 ? 30.858 -12.002 -16.342 1.00 90.56 185 LYS A N 1
ATOM 1434 C CA . LYS A 1 185 ? 30.414 -13.372 -16.026 1.00 90.56 185 LYS A CA 1
ATOM 1435 C C . LYS A 1 185 ? 31.570 -14.354 -15.865 1.00 90.56 185 LYS A C 1
ATOM 1437 O O . LYS A 1 185 ? 31.468 -15.245 -15.023 1.00 90.56 185 LYS A O 1
ATOM 1442 N N . LYS A 1 186 ? 32.639 -14.226 -16.661 1.00 90.19 186 LYS A N 1
ATOM 1443 C CA . LYS A 1 186 ? 33.834 -15.074 -16.519 1.00 90.19 186 LYS A CA 1
ATOM 1444 C C . LYS A 1 186 ? 34.502 -14.824 -15.168 1.00 90.19 186 LYS A C 1
ATOM 1446 O O . LYS A 1 186 ? 34.634 -15.758 -14.390 1.00 90.19 186 LYS A O 1
ATOM 1451 N N . LYS A 1 187 ? 34.757 -13.555 -14.834 1.00 90.38 187 LYS A N 1
ATOM 1452 C CA . LYS A 1 187 ? 35.337 -13.155 -13.540 1.00 90.38 187 LYS A CA 1
ATOM 1453 C C . LYS A 1 187 ? 34.506 -13.648 -12.353 1.00 90.38 187 LYS A C 1
ATOM 1455 O O . LYS A 1 187 ? 35.059 -14.201 -11.411 1.00 90.38 187 LYS A O 1
ATOM 1460 N N . TRP A 1 188 ? 33.182 -13.488 -12.420 1.00 91.44 188 TRP A N 1
ATOM 1461 C CA . TRP A 1 188 ? 32.275 -13.942 -11.361 1.00 91.44 188 TRP A CA 1
ATOM 1462 C C . TRP A 1 188 ? 32.215 -15.460 -11.226 1.00 91.44 188 TRP A C 1
ATOM 1464 O O . TRP A 1 188 ? 31.978 -15.972 -10.138 1.00 91.44 188 TRP A O 1
ATOM 1474 N N . SER A 1 189 ? 32.414 -16.191 -12.324 1.00 88.62 189 SER A N 1
ATOM 1475 C CA . SER A 1 189 ? 32.463 -17.655 -12.280 1.00 88.62 189 SER A CA 1
ATOM 1476 C C . SER A 1 189 ? 33.742 -18.144 -11.597 1.00 88.62 189 SER A C 1
ATOM 1478 O O . SER A 1 189 ? 33.685 -19.127 -10.867 1.00 88.62 189 SER A O 1
ATOM 1480 N N . ASP A 1 190 ? 34.855 -17.426 -11.764 1.00 88.25 190 ASP A N 1
ATOM 1481 C CA . ASP A 1 190 ? 36.144 -17.783 -11.164 1.00 88.25 190 ASP A CA 1
ATOM 1482 C C . ASP A 1 190 ? 36.211 -17.460 -9.656 1.00 88.25 190 ASP A C 1
ATOM 1484 O O . ASP A 1 190 ? 36.834 -18.198 -8.896 1.00 88.25 190 ASP A O 1
ATOM 1488 N N . ASN A 1 191 ? 35.560 -16.379 -9.200 1.00 89.50 191 ASN A N 1
ATOM 1489 C CA . ASN A 1 191 ? 35.593 -15.921 -7.798 1.00 89.50 191 ASN A CA 1
ATOM 1490 C C . ASN A 1 191 ? 34.302 -16.209 -6.994 1.00 89.50 191 ASN A C 1
ATOM 1492 O O . ASN A 1 191 ? 34.111 -15.690 -5.889 1.00 89.50 191 ASN A O 1
ATOM 1496 N N . GLY A 1 192 ? 33.378 -16.988 -7.561 1.00 86.94 192 GLY A N 1
ATOM 1497 C CA . GLY A 1 192 ? 32.095 -17.311 -6.931 1.00 86.94 192 GLY A CA 1
ATOM 1498 C C . GLY A 1 192 ? 31.149 -16.115 -6.751 1.00 86.94 192 GLY A C 1
ATOM 1499 O O . GLY A 1 192 ? 30.247 -16.175 -5.918 1.00 86.94 192 GLY A O 1
ATOM 1500 N N . GLY A 1 193 ? 31.332 -15.028 -7.506 1.00 88.00 193 GLY A N 1
ATOM 1501 C CA . GLY A 1 193 ? 30.485 -13.831 -7.471 1.00 88.00 193 GLY A CA 1
ATOM 1502 C C . GLY A 1 193 ? 30.926 -12.756 -6.484 1.00 88.00 193 GLY A C 1
ATOM 1503 O O . GLY A 1 193 ? 30.130 -11.883 -6.138 1.00 88.00 193 GLY A O 1
ATOM 1504 N N . GLU A 1 194 ? 32.171 -12.791 -6.016 1.00 90.38 194 GLU A N 1
ATOM 1505 C CA . GLU A 1 194 ? 32.688 -11.755 -5.127 1.00 90.38 194 GLU A CA 1
ATOM 1506 C C . GLU A 1 194 ? 32.689 -10.384 -5.832 1.00 90.38 194 GLU A C 1
ATOM 1508 O O . GLU A 1 194 ? 33.185 -10.235 -6.953 1.00 90.38 194 GLU A O 1
ATOM 1513 N N . GLY A 1 195 ? 32.090 -9.383 -5.178 1.00 88.69 195 GLY A N 1
ATOM 1514 C CA .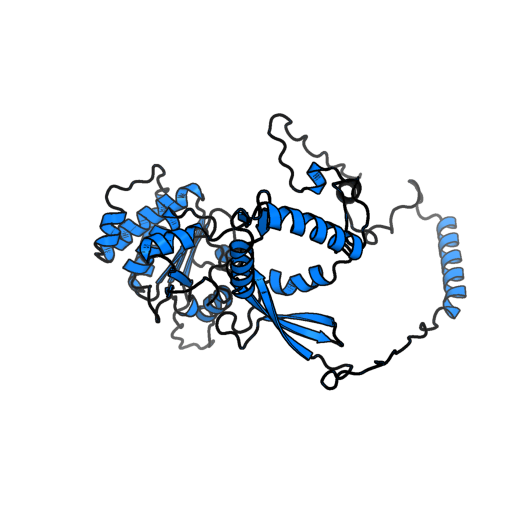 GLY A 1 195 ? 31.908 -8.030 -5.719 1.00 88.69 195 GLY A CA 1
ATOM 1515 C C . GLY A 1 195 ? 30.642 -7.830 -6.562 1.00 88.69 195 GLY A C 1
ATOM 1516 O O . GLY A 1 195 ? 30.359 -6.700 -6.958 1.00 88.69 195 GLY A O 1
ATOM 1517 N N . LEU A 1 196 ? 29.852 -8.882 -6.808 1.00 92.25 196 LEU A N 1
ATOM 1518 C CA . LEU A 1 196 ? 28.555 -8.778 -7.476 1.00 92.25 196 LEU A CA 1
ATOM 1519 C C . LEU A 1 196 ? 27.451 -8.457 -6.460 1.00 92.25 196 LEU A C 1
ATOM 1521 O O . LEU A 1 196 ? 27.185 -9.236 -5.543 1.00 92.25 196 LEU A O 1
ATOM 1525 N N . ALA A 1 197 ? 26.784 -7.320 -6.649 1.00 92.69 197 ALA A N 1
ATOM 1526 C CA . ALA A 1 197 ? 25.632 -6.921 -5.853 1.00 92.69 197 ALA A CA 1
ATOM 1527 C C . ALA A 1 197 ? 24.450 -6.546 -6.753 1.00 92.69 197 ALA A C 1
ATOM 1529 O O . ALA A 1 197 ? 24.608 -5.806 -7.725 1.00 92.69 197 ALA A O 1
ATOM 1530 N N . PHE A 1 198 ? 23.266 -7.030 -6.394 1.00 90.69 198 PHE A N 1
ATOM 1531 C CA . PHE A 1 198 ? 21.999 -6.660 -7.008 1.00 90.69 198 PHE A CA 1
ATOM 1532 C C . PHE A 1 198 ? 21.228 -5.761 -6.052 1.00 90.69 198 PHE A C 1
ATOM 1534 O O . PHE A 1 198 ? 21.082 -6.090 -4.878 1.00 90.69 198 PHE A O 1
ATOM 1541 N N . LEU A 1 199 ? 20.730 -4.639 -6.565 1.00 90.62 199 LEU A N 1
ATOM 1542 C CA . LEU A 1 199 ? 19.793 -3.770 -5.866 1.00 90.62 199 LEU A CA 1
ATOM 1543 C C . LEU A 1 199 ? 18.491 -3.765 -6.661 1.00 90.62 199 LEU A C 1
ATOM 1545 O O . LEU A 1 199 ? 18.496 -3.387 -7.833 1.00 90.62 199 LEU A O 1
ATOM 1549 N N . HIS A 1 200 ? 17.397 -4.197 -6.045 1.00 86.56 200 HIS A N 1
ATOM 1550 C CA . HIS A 1 200 ? 16.078 -4.182 -6.671 1.00 86.56 200 HIS A CA 1
ATOM 1551 C C . HIS A 1 200 ? 15.009 -3.659 -5.708 1.00 86.56 200 HIS A C 1
ATOM 1553 O O . HIS A 1 200 ? 15.194 -3.666 -4.493 1.00 86.56 200 HIS A O 1
ATOM 1559 N N . GLY A 1 201 ? 13.894 -3.191 -6.273 1.00 84.69 201 GLY A N 1
ATOM 1560 C CA . GLY A 1 201 ? 12.713 -2.807 -5.499 1.00 84.69 201 GLY A CA 1
ATOM 1561 C C . GLY A 1 201 ? 12.042 -4.010 -4.845 1.00 84.69 201 GLY A C 1
ATOM 1562 O O . GLY A 1 201 ? 12.326 -5.160 -5.211 1.00 84.69 201 GLY A O 1
ATOM 1563 N N . SER A 1 202 ? 11.136 -3.742 -3.906 1.00 82.06 202 SER A N 1
ATOM 1564 C CA . SER A 1 202 ? 10.399 -4.818 -3.249 1.00 82.06 202 SER A CA 1
ATOM 1565 C C . SER A 1 202 ? 9.539 -5.583 -4.242 1.00 82.06 202 SER A C 1
ATOM 1567 O O . SER A 1 202 ? 8.863 -4.990 -5.087 1.00 82.06 202 SER A O 1
ATOM 1569 N N . ASN A 1 203 ? 9.590 -6.914 -4.189 1.00 79.62 203 ASN A N 1
ATOM 1570 C CA . ASN A 1 203 ? 8.871 -7.740 -5.143 1.00 79.62 203 ASN A CA 1
ATOM 1571 C C . ASN A 1 203 ? 8.391 -9.051 -4.534 1.00 79.62 203 ASN A C 1
ATOM 1573 O O . ASN A 1 203 ? 9.108 -9.733 -3.811 1.00 79.62 203 ASN A O 1
ATOM 1577 N N . THR A 1 204 ? 7.182 -9.432 -4.918 1.00 80.62 204 THR A N 1
ATOM 1578 C CA . THR A 1 204 ? 6.523 -10.664 -4.498 1.00 80.62 204 THR A CA 1
ATOM 1579 C C . THR A 1 204 ? 6.429 -11.696 -5.635 1.00 80.62 204 THR A C 1
ATOM 1581 O O . THR A 1 204 ? 5.807 -12.744 -5.482 1.00 80.62 204 THR A O 1
ATOM 1584 N N . SER A 1 205 ? 7.045 -11.430 -6.794 1.00 86.06 205 SER A N 1
ATOM 1585 C CA . SER A 1 205 ? 7.033 -12.312 -7.967 1.00 86.06 205 SER A CA 1
ATOM 1586 C C . SER A 1 205 ? 7.794 -13.628 -7.722 1.00 86.06 205 SER A C 1
ATOM 1588 O O . SER A 1 205 ? 9.023 -13.597 -7.589 1.00 86.06 205 SER A O 1
ATOM 1590 N N . PRO A 1 206 ? 7.122 -14.798 -7.804 1.00 87.56 206 PRO A N 1
ATOM 1591 C CA . PRO A 1 206 ? 7.770 -16.100 -7.615 1.00 87.56 206 PRO A CA 1
ATOM 1592 C C . PRO A 1 206 ? 8.895 -16.367 -8.621 1.00 87.56 206 PRO A C 1
ATOM 1594 O O . PRO A 1 206 ? 9.900 -17.001 -8.303 1.00 87.56 206 PRO A O 1
ATOM 1597 N N . THR A 1 207 ? 8.760 -15.849 -9.846 1.00 90.56 207 THR A N 1
ATOM 1598 C CA . THR A 1 207 ? 9.774 -15.996 -10.895 1.00 90.56 207 THR A CA 1
ATOM 1599 C C . THR A 1 207 ? 11.065 -15.275 -10.531 1.00 90.56 207 THR A C 1
ATOM 1601 O O . THR A 1 207 ? 12.142 -15.825 -10.742 1.00 90.56 207 THR A O 1
ATOM 1604 N N . ILE A 1 208 ? 10.976 -14.066 -9.967 1.00 87.62 208 ILE A N 1
ATOM 1605 C CA . ILE A 1 208 ? 12.165 -13.308 -9.560 1.00 87.62 208 ILE A CA 1
ATOM 1606 C C . ILE A 1 208 ? 12.814 -13.955 -8.338 1.00 87.62 208 ILE A C 1
ATOM 1608 O O . ILE A 1 208 ? 14.031 -14.117 -8.341 1.00 87.62 208 ILE A O 1
ATOM 1612 N N . SER A 1 209 ? 12.031 -14.430 -7.364 1.00 87.12 209 SER A N 1
ATOM 1613 C CA . SER A 1 209 ? 12.564 -15.199 -6.231 1.00 87.12 209 SER A CA 1
ATOM 1614 C C . SER A 1 209 ? 13.282 -16.475 -6.685 1.00 87.12 209 SER A C 1
ATOM 1616 O O . SER A 1 209 ? 14.388 -16.757 -6.228 1.00 87.12 209 SER A O 1
ATOM 1618 N N . ARG A 1 210 ? 12.713 -17.222 -7.643 1.00 91.31 210 ARG A N 1
ATOM 1619 C CA . ARG A 1 210 ? 13.364 -18.405 -8.230 1.00 91.31 210 ARG A CA 1
ATOM 1620 C C . ARG A 1 210 ? 14.674 -18.047 -8.937 1.00 91.31 210 ARG A C 1
ATOM 1622 O O . ARG A 1 210 ? 15.682 -18.700 -8.694 1.00 91.31 210 ARG A O 1
ATOM 1629 N N . LEU A 1 211 ? 14.676 -17.010 -9.778 1.00 90.88 211 LEU A N 1
ATOM 1630 C CA . LEU A 1 211 ? 15.877 -16.571 -10.501 1.00 90.88 211 LEU A CA 1
ATOM 1631 C C . LEU A 1 211 ? 16.972 -16.060 -9.554 1.00 90.88 211 LEU A C 1
ATOM 1633 O O . LEU A 1 211 ? 18.148 -16.330 -9.783 1.00 90.88 211 LEU A O 1
ATOM 1637 N N . ALA A 1 212 ? 16.601 -15.355 -8.484 1.00 88.50 212 ALA A N 1
ATOM 1638 C CA . ALA A 1 212 ? 17.539 -14.925 -7.451 1.00 88.50 212 ALA A CA 1
ATOM 1639 C C . ALA A 1 212 ? 18.176 -16.131 -6.743 1.00 88.50 212 ALA A C 1
ATOM 1641 O O . ALA A 1 212 ? 19.393 -16.166 -6.580 1.00 88.50 212 ALA A O 1
ATOM 1642 N N . ASN A 1 213 ? 17.384 -17.158 -6.414 1.00 89.75 213 ASN A N 1
ATOM 1643 C CA . ASN A 1 213 ? 17.890 -18.398 -5.822 1.00 89.75 213 ASN A CA 1
ATOM 1644 C C . ASN A 1 213 ? 18.835 -19.157 -6.770 1.00 89.75 213 ASN A C 1
ATOM 1646 O O . ASN A 1 213 ? 19.890 -19.614 -6.338 1.00 89.75 213 ASN A O 1
ATOM 1650 N N . GLU A 1 214 ? 18.504 -19.255 -8.061 1.00 92.06 214 GLU A N 1
ATOM 1651 C CA . GLU A 1 214 ? 19.381 -19.862 -9.077 1.00 92.06 214 GLU A CA 1
ATOM 1652 C C . GLU A 1 214 ? 20.709 -19.098 -9.214 1.00 92.06 214 GLU A C 1
ATOM 1654 O O . GLU A 1 214 ? 21.780 -19.702 -9.317 1.00 92.06 214 GLU A O 1
ATOM 1659 N N . LEU A 1 215 ? 20.663 -17.762 -9.171 1.00 89.75 215 LEU A N 1
ATOM 1660 C CA . LEU A 1 215 ? 21.864 -16.928 -9.191 1.00 89.75 215 LEU A CA 1
ATOM 1661 C C . LEU A 1 215 ? 22.698 -17.092 -7.922 1.00 89.75 215 LEU A C 1
ATOM 1663 O O . LEU A 1 215 ? 23.918 -17.186 -8.026 1.00 89.75 215 LEU A O 1
ATOM 1667 N N . TYR A 1 216 ? 22.065 -17.173 -6.753 1.00 88.94 216 TYR A N 1
ATOM 1668 C CA . TYR A 1 216 ? 22.754 -17.384 -5.483 1.00 88.94 216 TYR A CA 1
ATOM 1669 C C . TYR A 1 216 ? 23.441 -18.756 -5.422 1.00 88.94 216 TYR A C 1
ATOM 1671 O O . TYR A 1 216 ? 24.581 -18.859 -4.978 1.00 88.94 216 TYR A O 1
ATOM 1679 N N . GLN A 1 217 ? 22.798 -19.804 -5.951 1.00 90.81 217 GLN A N 1
ATOM 1680 C CA . GLN A 1 217 ? 23.401 -21.137 -6.067 1.00 90.81 217 GLN A CA 1
ATOM 1681 C C . GLN A 1 217 ? 24.628 -21.149 -6.985 1.00 90.81 217 GLN A C 1
ATOM 1683 O O . GLN A 1 217 ? 25.589 -21.868 -6.724 1.00 90.81 217 GLN A O 1
ATOM 1688 N N . LYS A 1 218 ? 24.608 -20.354 -8.060 1.00 90.38 218 LYS A N 1
ATOM 1689 C CA . LYS A 1 218 ? 25.731 -20.249 -8.998 1.00 90.38 218 LYS A CA 1
ATOM 1690 C C . LYS A 1 218 ? 26.857 -19.344 -8.486 1.00 90.38 218 LYS A C 1
ATOM 1692 O O . LYS A 1 218 ? 28.024 -19.601 -8.768 1.00 90.38 218 LYS A O 1
ATOM 1697 N N . TYR A 1 219 ? 26.501 -18.281 -7.773 1.00 91.75 219 TYR A N 1
ATOM 1698 C CA . TYR A 1 219 ? 27.394 -17.230 -7.300 1.00 91.75 219 TYR A CA 1
ATOM 1699 C C . TYR A 1 219 ? 27.190 -17.025 -5.794 1.00 91.75 219 TYR A C 1
ATOM 1701 O O . TYR A 1 219 ? 26.531 -16.073 -5.366 1.00 91.75 219 TYR A O 1
ATOM 1709 N N . SER A 1 220 ? 27.756 -17.921 -4.983 1.00 88.62 220 SER A N 1
ATOM 1710 C CA . SER A 1 220 ? 27.534 -17.967 -3.530 1.00 88.62 220 SER A CA 1
ATOM 1711 C C . SER A 1 220 ? 27.979 -16.706 -2.783 1.00 88.62 220 SER A C 1
ATOM 1713 O O . SER A 1 220 ? 27.444 -16.402 -1.720 1.00 88.62 220 SER A O 1
ATOM 1715 N N . ASN A 1 221 ? 28.944 -15.960 -3.331 1.00 91.31 221 ASN A N 1
ATOM 1716 C CA . ASN A 1 221 ? 29.469 -14.728 -2.734 1.00 91.31 221 ASN A CA 1
ATOM 1717 C C . ASN A 1 221 ? 28.737 -13.461 -3.217 1.00 91.31 221 ASN A C 1
ATOM 1719 O O . ASN A 1 221 ? 29.108 -12.351 -2.822 1.00 91.31 221 ASN A O 1
ATOM 1723 N N . SER A 1 222 ? 27.713 -13.606 -4.066 1.00 91.94 222 SER A N 1
ATOM 1724 C CA . SER A 1 222 ? 26.895 -12.481 -4.528 1.00 91.94 222 SER A CA 1
ATOM 1725 C C . SER A 1 222 ? 25.970 -11.954 -3.425 1.00 91.94 222 SER A C 1
ATOM 1727 O O . SER A 1 222 ? 25.576 -12.678 -2.509 1.00 91.94 222 SER A O 1
ATOM 1729 N N . ARG A 1 223 ? 25.621 -10.665 -3.500 1.00 90.75 223 ARG A N 1
ATOM 1730 C CA . ARG A 1 223 ? 24.723 -10.008 -2.538 1.00 90.75 223 ARG A CA 1
ATOM 1731 C C . ARG A 1 223 ? 23.451 -9.522 -3.220 1.00 90.75 223 ARG A C 1
ATOM 1733 O O . ARG A 1 223 ? 23.519 -8.873 -4.260 1.00 90.75 223 ARG A O 1
ATOM 1740 N N . PHE A 1 224 ? 22.306 -9.787 -2.604 1.00 88.81 224 PHE A N 1
ATOM 1741 C CA . PHE A 1 224 ? 21.008 -9.276 -3.036 1.00 88.81 224 PHE A CA 1
ATOM 1742 C C . PHE A 1 224 ? 20.488 -8.306 -1.983 1.00 88.81 224 PHE A C 1
ATOM 1744 O O . PHE A 1 224 ? 20.386 -8.653 -0.808 1.00 88.81 224 PHE A O 1
ATOM 1751 N N . PHE A 1 225 ? 20.202 -7.083 -2.411 1.00 89.75 225 PHE A N 1
ATOM 1752 C CA . PHE A 1 225 ? 19.653 -6.026 -1.583 1.00 89.75 225 PHE A CA 1
ATOM 1753 C C . PHE A 1 225 ? 18.301 -5.601 -2.141 1.00 89.75 225 PHE A C 1
ATOM 1755 O O . PHE A 1 225 ? 18.164 -5.295 -3.328 1.00 89.75 225 PHE A O 1
ATOM 1762 N N . GLU A 1 226 ? 17.321 -5.550 -1.253 1.00 86.00 226 GLU A N 1
ATOM 1763 C CA . GLU A 1 226 ? 16.005 -5.001 -1.523 1.00 86.00 226 GLU A CA 1
ATOM 1764 C C . GLU A 1 226 ? 15.948 -3.593 -0.933 1.00 86.00 226 GLU A C 1
ATOM 1766 O O . GLU A 1 226 ? 16.337 -3.378 0.218 1.00 86.00 226 GLU A O 1
ATOM 1771 N N . TYR A 1 227 ? 15.519 -2.623 -1.732 1.00 86.81 227 TYR A N 1
ATOM 1772 C CA . TYR A 1 227 ? 15.348 -1.252 -1.276 1.00 86.81 227 TYR A CA 1
ATOM 1773 C C . TYR A 1 227 ? 14.064 -0.673 -1.837 1.00 86.81 227 TYR A C 1
ATOM 1775 O O . TYR A 1 227 ? 13.877 -0.613 -3.051 1.00 86.81 227 TYR A O 1
ATOM 1783 N N . GLU A 1 228 ? 13.222 -0.190 -0.935 1.00 84.94 228 GLU A N 1
ATOM 1784 C CA . GLU A 1 228 ? 11.995 0.505 -1.267 1.00 84.94 228 GLU A CA 1
ATOM 1785 C C . GLU A 1 228 ? 11.930 1.820 -0.493 1.00 84.94 228 GLU A C 1
ATOM 1787 O O . GLU A 1 228 ? 12.319 1.898 0.672 1.00 84.94 228 GLU A O 1
ATOM 1792 N N . SER A 1 229 ? 11.463 2.875 -1.159 1.00 83.00 229 SER A N 1
ATOM 1793 C CA . SER A 1 229 ? 11.392 4.212 -0.549 1.00 83.00 229 SER A CA 1
ATOM 1794 C C . SER A 1 229 ? 10.245 4.349 0.455 1.00 83.00 229 SER A C 1
ATOM 1796 O O . SER A 1 229 ? 10.347 5.102 1.423 1.00 83.00 229 SER A O 1
ATOM 1798 N N . VAL A 1 230 ? 9.161 3.605 0.230 1.00 81.75 230 VAL A N 1
ATOM 1799 C CA . VAL A 1 230 ? 8.006 3.497 1.120 1.00 81.75 230 VAL A CA 1
ATOM 1800 C C . VAL A 1 230 ? 7.776 2.018 1.361 1.00 81.75 230 VAL A C 1
ATOM 1802 O O . VAL A 1 230 ? 7.387 1.310 0.444 1.00 81.75 230 VAL A O 1
ATOM 1805 N N . ASP A 1 231 ? 8.019 1.553 2.578 1.00 78.69 231 ASP A N 1
ATOM 1806 C CA . ASP A 1 231 ? 8.007 0.131 2.919 1.00 78.69 231 ASP A CA 1
ATOM 1807 C C . ASP A 1 231 ? 6.853 -0.207 3.886 1.00 78.69 231 ASP A C 1
ATOM 1809 O O . ASP A 1 231 ? 6.316 0.660 4.574 1.00 78.69 231 ASP A O 1
ATOM 1813 N N . ARG A 1 232 ? 6.456 -1.482 3.910 1.00 81.69 232 ARG A N 1
ATOM 1814 C CA . ARG A 1 232 ? 5.503 -2.104 4.836 1.00 81.69 232 ARG A CA 1
ATOM 1815 C C . ARG A 1 232 ? 6.198 -2.953 5.920 1.00 81.69 232 ARG A C 1
ATOM 1817 O O . ARG A 1 232 ? 5.516 -3.643 6.681 1.00 81.69 232 ARG A O 1
ATOM 1824 N N . SER A 1 233 ? 7.527 -2.900 6.031 1.00 84.81 233 SER A N 1
ATOM 1825 C CA . SER A 1 233 ? 8.309 -3.707 6.982 1.00 84.81 233 SER A CA 1
ATOM 1826 C C . SER A 1 233 ? 7.817 -3.650 8.421 1.00 84.81 233 SER A C 1
ATOM 1828 O O . SER A 1 233 ? 7.824 -4.688 9.073 1.00 84.81 233 SER A O 1
ATOM 1830 N N . GLY A 1 234 ? 7.331 -2.504 8.911 1.00 88.62 234 GLY A N 1
ATOM 1831 C CA . GLY A 1 234 ? 6.791 -2.395 10.271 1.00 88.62 234 GLY A CA 1
ATOM 1832 C C . GLY A 1 234 ? 5.620 -3.351 10.533 1.00 88.62 234 GLY A C 1
ATOM 1833 O O . GLY A 1 234 ? 5.588 -4.029 11.560 1.00 88.62 234 GLY A O 1
ATOM 1834 N N . LEU A 1 235 ? 4.681 -3.468 9.588 1.00 90.00 235 LEU A N 1
ATOM 1835 C CA . LEU A 1 235 ? 3.562 -4.408 9.688 1.00 90.00 235 LEU A CA 1
ATOM 1836 C C . LEU A 1 235 ? 4.022 -5.855 9.481 1.00 90.00 235 LEU A C 1
ATOM 1838 O O . LEU A 1 235 ? 3.554 -6.748 10.189 1.00 90.00 235 LEU A O 1
ATOM 1842 N N . ASP A 1 236 ? 4.921 -6.098 8.526 1.00 88.31 236 ASP A N 1
ATOM 1843 C CA . ASP A 1 236 ? 5.404 -7.449 8.225 1.00 88.31 236 ASP A CA 1
ATOM 1844 C C . ASP A 1 236 ? 6.232 -8.023 9.385 1.00 88.31 236 ASP A C 1
ATOM 1846 O O . ASP A 1 236 ? 6.078 -9.191 9.734 1.00 88.31 236 ASP A O 1
ATOM 1850 N N . GLN A 1 237 ? 7.069 -7.206 10.029 1.00 90.25 237 GLN A N 1
ATOM 1851 C CA . GLN A 1 237 ? 7.809 -7.569 11.240 1.00 90.25 237 GLN A CA 1
ATOM 1852 C C . GLN A 1 237 ? 6.855 -7.808 12.411 1.00 90.25 237 GLN A C 1
ATOM 1854 O O . GLN A 1 237 ? 6.913 -8.872 13.019 1.00 90.25 237 GLN A O 1
ATOM 1859 N N . ALA A 1 238 ? 5.898 -6.906 12.650 1.00 92.19 238 ALA A N 1
ATOM 1860 C CA . ALA A 1 238 ? 4.916 -7.070 13.722 1.00 92.19 238 ALA A CA 1
ATOM 1861 C C . ALA A 1 238 ? 4.078 -8.349 13.561 1.00 92.19 238 ALA A C 1
ATOM 1863 O O . ALA A 1 238 ? 3.803 -9.052 14.535 1.00 92.19 238 ALA A O 1
ATOM 1864 N N . THR A 1 239 ? 3.697 -8.674 12.322 1.00 91.81 239 THR A N 1
ATOM 1865 C CA . THR A 1 239 ? 2.953 -9.900 12.009 1.00 91.81 239 THR A CA 1
ATOM 1866 C C . THR A 1 239 ? 3.814 -11.135 12.265 1.00 91.81 239 THR A C 1
ATOM 1868 O O . THR A 1 239 ? 3.330 -12.085 12.878 1.00 91.81 239 THR A O 1
ATOM 1871 N N . LYS A 1 240 ? 5.098 -11.110 11.885 1.00 91.69 240 LYS A N 1
ATOM 1872 C CA . LYS A 1 240 ? 6.046 -12.196 12.181 1.00 91.69 240 LYS A CA 1
ATOM 1873 C C . LYS A 1 240 ? 6.267 -12.386 13.682 1.00 91.69 240 LYS A C 1
ATOM 1875 O O . LYS A 1 240 ? 6.275 -13.518 14.156 1.00 91.69 240 LYS A O 1
ATOM 1880 N N . THR A 1 241 ? 6.402 -11.292 14.429 1.00 90.81 241 THR A N 1
ATOM 1881 C CA . THR A 1 241 ? 6.607 -11.306 15.883 1.00 90.81 241 THR A CA 1
ATOM 1882 C C . THR A 1 241 ? 5.409 -11.914 16.622 1.00 90.81 241 THR A C 1
ATOM 1884 O O . THR A 1 241 ? 5.599 -12.649 17.587 1.00 90.81 241 THR A O 1
ATOM 1887 N N . LEU A 1 242 ? 4.177 -11.643 16.170 1.00 89.88 242 LEU A N 1
ATOM 1888 C CA . LEU A 1 242 ? 2.955 -12.125 16.829 1.00 89.88 242 LEU A CA 1
ATOM 1889 C C . LEU A 1 242 ? 2.469 -13.496 16.339 1.00 89.88 242 LEU A C 1
ATOM 1891 O O . LEU A 1 242 ? 1.969 -14.280 17.142 1.00 89.88 242 LEU A O 1
ATOM 1895 N N . PHE A 1 243 ? 2.593 -13.782 15.042 1.00 89.75 243 PHE A N 1
ATOM 1896 C CA . PHE A 1 243 ? 1.986 -14.952 14.396 1.00 89.75 243 PHE A CA 1
ATOM 1897 C C . PHE A 1 243 ? 3.008 -15.909 13.765 1.00 89.75 243 PHE A C 1
ATOM 1899 O O . PHE A 1 243 ? 2.610 -16.867 13.110 1.00 89.75 243 PHE A O 1
ATOM 1906 N N . GLY A 1 244 ? 4.311 -15.676 13.936 1.00 90.12 244 GLY A N 1
ATOM 1907 C CA . GLY A 1 244 ? 5.373 -16.550 13.434 1.00 90.12 244 GLY A CA 1
ATOM 1908 C C . GLY A 1 244 ? 5.881 -16.217 12.026 1.00 90.12 244 GLY A C 1
ATOM 1909 O O . GLY A 1 244 ? 5.353 -15.369 11.304 1.00 90.12 244 GLY A O 1
ATOM 1910 N N . ASN A 1 245 ? 6.967 -16.886 11.633 1.00 85.81 245 ASN A N 1
ATOM 1911 C CA . ASN A 1 245 ? 7.627 -16.652 10.350 1.00 85.81 245 ASN A CA 1
ATOM 1912 C C . ASN A 1 245 ? 6.742 -17.074 9.170 1.00 85.81 245 ASN A C 1
ATOM 1914 O O . ASN A 1 245 ? 6.288 -18.210 9.114 1.00 85.81 245 ASN A O 1
ATOM 1918 N N . GLY A 1 246 ? 6.581 -16.178 8.192 1.00 81.50 246 GLY A N 1
ATOM 1919 C CA . GLY A 1 246 ? 5.775 -16.423 6.988 1.00 81.50 246 GLY A CA 1
ATOM 1920 C C . GLY A 1 246 ? 4.320 -15.959 7.093 1.00 81.50 246 GLY A C 1
ATOM 1921 O O . GLY A 1 246 ? 3.577 -16.096 6.127 1.00 81.50 246 GLY A O 1
ATOM 1922 N N . SER A 1 247 ? 3.923 -15.378 8.226 1.00 88.44 247 SER A N 1
ATOM 1923 C CA . SER A 1 247 ? 2.579 -14.837 8.428 1.00 88.44 247 SER A CA 1
ATOM 1924 C C . SER A 1 247 ? 2.422 -13.450 7.797 1.00 88.44 247 SER A C 1
ATOM 1926 O O . SER A 1 247 ? 3.253 -12.561 8.002 1.00 88.44 247 SER A O 1
ATOM 1928 N N . VAL A 1 248 ? 1.330 -13.250 7.055 1.00 86.38 248 VAL A N 1
ATOM 1929 C CA . VAL A 1 248 ? 0.997 -11.999 6.360 1.00 86.38 248 VAL A CA 1
ATOM 1930 C C . VAL A 1 248 ? -0.391 -11.512 6.767 1.00 86.38 248 VAL A C 1
ATOM 1932 O O . VAL A 1 248 ? -1.377 -12.242 6.672 1.00 86.38 248 VAL A O 1
ATOM 1935 N N . ALA A 1 249 ? -0.482 -10.243 7.174 1.00 89.25 249 ALA A N 1
ATOM 1936 C CA . ALA A 1 249 ? -1.743 -9.586 7.498 1.00 89.25 249 ALA A CA 1
ATOM 1937 C C . ALA A 1 249 ? -2.465 -9.083 6.234 1.00 89.25 249 ALA A C 1
ATOM 1939 O O . ALA A 1 249 ? -1.897 -8.333 5.430 1.00 89.25 249 ALA A O 1
ATOM 1940 N N . ARG A 1 250 ? -3.736 -9.471 6.082 1.00 88.06 250 ARG A N 1
ATOM 1941 C CA . ARG A 1 250 ? -4.642 -9.058 5.001 1.00 88.06 250 ARG A CA 1
ATOM 1942 C C . ARG A 1 250 ? -5.911 -8.432 5.557 1.00 88.06 250 ARG A C 1
ATOM 1944 O O . ARG A 1 250 ? -6.638 -9.050 6.330 1.00 88.06 250 ARG A O 1
ATOM 1951 N N . PHE A 1 251 ? -6.200 -7.216 5.115 1.00 90.31 251 PHE A N 1
ATOM 1952 C CA . PHE A 1 251 ? -7.335 -6.432 5.591 1.00 90.31 251 PHE A CA 1
ATOM 1953 C C . PHE A 1 251 ? -8.549 -6.591 4.665 1.00 90.31 251 PHE A C 1
ATOM 1955 O O . PHE A 1 251 ? -8.451 -6.349 3.462 1.00 90.31 251 PHE A O 1
ATOM 1962 N N . GLN A 1 252 ? -9.691 -6.971 5.241 1.00 89.56 252 GLN A N 1
ATOM 1963 C CA . GLN A 1 252 ? -10.989 -7.166 4.586 1.00 89.56 252 GLN A CA 1
ATOM 1964 C C . GLN A 1 252 ? -11.984 -6.110 5.089 1.00 89.56 252 GLN A C 1
ATOM 1966 O O . GLN A 1 252 ? -12.815 -6.361 5.967 1.00 89.56 252 GLN A O 1
ATOM 1971 N N . LEU A 1 253 ? -11.893 -4.886 4.558 1.00 90.88 253 LEU A N 1
ATOM 1972 C CA . LEU A 1 253 ? -12.688 -3.758 5.069 1.00 90.88 253 LEU A CA 1
ATOM 1973 C C . LEU A 1 253 ? -14.192 -3.892 4.802 1.00 90.88 253 LEU A C 1
ATOM 1975 O O . LEU A 1 253 ? -14.989 -3.250 5.479 1.00 90.88 253 LEU A O 1
ATOM 1979 N N . ASN A 1 254 ? -14.597 -4.766 3.882 1.00 87.94 254 ASN A N 1
ATOM 1980 C CA . ASN A 1 254 ? -15.998 -5.060 3.595 1.00 87.94 254 ASN A CA 1
ATOM 1981 C C . ASN A 1 254 ? -16.689 -5.784 4.763 1.00 87.94 254 ASN A C 1
ATOM 1983 O O . ASN A 1 254 ? -17.914 -5.771 4.851 1.00 87.94 254 ASN A O 1
ATOM 1987 N N . LYS A 1 255 ? -15.915 -6.408 5.663 1.00 89.88 255 LYS A N 1
ATOM 1988 C CA . LYS A 1 255 ? -16.417 -7.040 6.893 1.00 89.88 255 LYS A CA 1
ATOM 1989 C C . LYS A 1 255 ? -16.358 -6.101 8.108 1.00 89.88 255 LYS A C 1
ATOM 1991 O O . LYS A 1 255 ? -16.850 -6.460 9.178 1.00 89.88 255 LYS A O 1
ATOM 1996 N N . ALA A 1 256 ? -15.783 -4.903 7.961 1.00 91.81 256 ALA A N 1
ATOM 1997 C CA . ALA A 1 256 ? -15.624 -3.935 9.041 1.00 91.81 256 ALA A CA 1
ATOM 1998 C C . ALA A 1 256 ? -16.790 -2.933 9.096 1.00 91.81 256 ALA A C 1
ATOM 2000 O O . ALA A 1 256 ? -17.049 -2.194 8.149 1.00 91.81 256 ALA A O 1
ATOM 2001 N N . GLN A 1 257 ? -17.458 -2.858 10.247 1.00 92.19 257 GLN A N 1
ATOM 2002 C CA . GLN A 1 257 ? -18.470 -1.842 10.556 1.00 92.19 257 GLN A CA 1
ATOM 2003 C C . GLN A 1 257 ? -17.893 -0.656 11.329 1.00 92.19 257 GLN A C 1
ATOM 2005 O O . GLN A 1 257 ? -18.430 0.448 11.233 1.00 92.19 257 GLN A O 1
ATOM 2010 N N . ARG A 1 258 ? -16.819 -0.857 12.098 1.00 94.38 258 ARG A N 1
ATOM 2011 C CA . ARG A 1 258 ? -16.122 0.206 12.834 1.00 94.38 258 ARG A CA 1
ATOM 2012 C C . ARG A 1 258 ? -14.648 0.176 12.493 1.00 94.38 258 ARG A C 1
ATOM 2014 O O . ARG A 1 258 ? -14.012 -0.865 12.610 1.00 94.38 258 ARG A O 1
ATOM 2021 N N . ILE A 1 259 ? -14.118 1.305 12.049 1.00 96.44 259 ILE A N 1
ATOM 2022 C CA . ILE A 1 259 ? -12.737 1.419 11.590 1.00 96.44 259 ILE A CA 1
ATOM 2023 C C . ILE A 1 259 ? -12.083 2.553 12.369 1.00 96.44 259 ILE A C 1
ATOM 2025 O O . ILE A 1 259 ? -12.525 3.696 12.279 1.00 96.44 259 ILE A O 1
ATOM 2029 N N . LEU A 1 260 ? -11.027 2.242 13.114 1.00 97.19 260 LEU A N 1
ATOM 2030 C CA . LEU A 1 260 ? -10.133 3.221 13.721 1.00 97.19 260 LEU A CA 1
ATOM 2031 C C . LEU A 1 260 ? -8.824 3.239 12.932 1.00 97.19 260 LEU A C 1
ATOM 2033 O O . LEU A 1 260 ? -8.010 2.329 13.044 1.00 97.19 260 LEU A O 1
ATOM 2037 N N . SER A 1 261 ? -8.626 4.272 12.123 1.00 96.69 261 SER A N 1
ATOM 2038 C CA . SER A 1 261 ? -7.393 4.502 11.375 1.00 96.69 261 SER A CA 1
ATOM 2039 C C . SER A 1 261 ? -6.473 5.451 12.136 1.00 96.69 261 SER A C 1
ATOM 2041 O O . SER A 1 261 ? -6.882 6.557 12.487 1.00 96.69 261 SER A O 1
ATOM 2043 N N . ILE A 1 262 ? -5.225 5.040 12.367 1.00 95.56 262 ILE A N 1
ATOM 2044 C CA . ILE A 1 262 ? -4.198 5.840 13.042 1.00 95.56 262 ILE A CA 1
ATOM 2045 C C . ILE A 1 262 ? -3.031 6.061 12.084 1.00 95.56 262 ILE A C 1
ATOM 2047 O O . ILE A 1 262 ? -2.223 5.173 11.817 1.00 95.56 262 ILE A O 1
ATOM 2051 N N . GLY A 1 263 ? -2.958 7.266 11.529 1.00 92.00 263 GLY A N 1
ATOM 2052 C CA . GLY A 1 263 ? -1.944 7.669 10.562 1.00 92.00 263 GLY A CA 1
ATOM 2053 C C . GLY A 1 263 ? -1.958 6.869 9.257 1.00 92.00 263 GLY A C 1
ATOM 2054 O O . GLY A 1 263 ? -0.960 6.932 8.539 1.00 92.00 263 GLY A O 1
ATOM 2055 N N . CYS A 1 264 ? -3.034 6.120 8.978 1.00 93.75 264 CYS A N 1
ATOM 2056 C CA . CYS A 1 264 ? -3.191 5.257 7.809 1.00 93.75 264 CYS A CA 1
ATOM 2057 C C . CYS A 1 264 ? -4.117 5.900 6.772 1.00 93.75 264 CYS A C 1
ATOM 2059 O O . CYS A 1 264 ? -5.322 6.037 7.000 1.00 93.75 264 CYS A O 1
ATOM 2061 N N . ASP A 1 265 ? -3.561 6.249 5.618 1.00 93.12 265 ASP A N 1
ATOM 2062 C CA . ASP A 1 265 ? -4.304 6.765 4.472 1.00 93.12 265 ASP A CA 1
ATOM 2063 C C . ASP A 1 265 ? -4.643 5.644 3.479 1.00 93.12 265 ASP A C 1
ATOM 2065 O O . ASP A 1 265 ? -4.121 5.598 2.365 1.00 93.12 265 ASP A O 1
ATOM 2069 N N . PHE A 1 266 ? -5.493 4.702 3.897 1.00 91.69 266 PHE A N 1
ATOM 2070 C CA . PHE A 1 266 ? -5.814 3.510 3.103 1.00 91.69 266 PHE A CA 1
ATOM 2071 C C . PHE A 1 266 ? -6.666 3.776 1.851 1.00 91.69 266 PHE A C 1
ATOM 2073 O O . PHE A 1 266 ? -6.774 2.905 0.987 1.00 91.69 266 PHE A O 1
ATOM 2080 N N . LEU A 1 267 ? -7.295 4.952 1.755 1.00 90.75 267 LEU A N 1
ATOM 2081 C CA . LEU A 1 267 ? -7.986 5.415 0.544 1.00 90.75 267 LEU A CA 1
ATOM 2082 C C . LEU A 1 267 ? -7.055 6.152 -0.428 1.00 90.75 267 LEU A C 1
ATOM 2084 O O . LEU A 1 267 ? -7.467 6.467 -1.544 1.00 90.75 267 LEU A O 1
ATOM 2088 N N . GLY A 1 268 ? -5.829 6.458 -0.003 1.00 88.00 268 GLY A N 1
ATOM 2089 C CA . GLY A 1 268 ? -4.850 7.201 -0.783 1.00 88.00 268 GLY A CA 1
ATOM 2090 C C . GLY A 1 268 ? -3.557 6.417 -0.951 1.00 88.00 268 GLY A C 1
ATOM 2091 O O . GLY A 1 268 ? -3.471 5.516 -1.783 1.00 88.00 268 GLY A O 1
ATOM 2092 N N . VAL A 1 269 ? -2.522 6.813 -0.210 1.00 84.88 269 VAL A N 1
ATOM 2093 C CA . VAL A 1 269 ? -1.147 6.328 -0.434 1.00 84.88 269 VAL A CA 1
ATOM 2094 C C . VAL A 1 269 ? -0.869 4.980 0.236 1.00 84.88 269 VAL A C 1
ATOM 2096 O O . VAL A 1 269 ? -0.079 4.186 -0.281 1.00 84.88 269 VAL A O 1
ATOM 2099 N N . ASP A 1 270 ? -1.487 4.706 1.386 1.00 87.38 270 ASP A N 1
ATOM 2100 C CA . ASP A 1 270 ? -1.145 3.536 2.192 1.00 87.38 270 ASP A CA 1
ATOM 2101 C C . ASP A 1 270 ? -1.836 2.278 1.659 1.00 87.38 270 ASP A C 1
ATOM 2103 O O . ASP A 1 270 ? -3.047 2.092 1.768 1.00 87.38 270 ASP A O 1
ATOM 2107 N N . ARG A 1 271 ? -1.046 1.354 1.114 1.00 81.31 271 ARG A N 1
ATOM 2108 C CA . A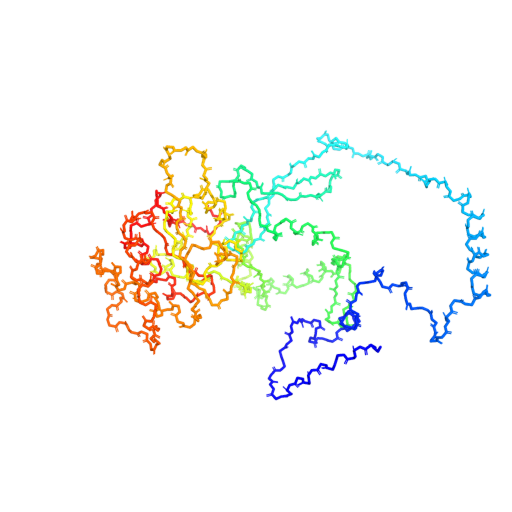RG A 1 271 ? -1.562 0.099 0.566 1.00 81.31 271 ARG A CA 1
ATOM 2109 C C . ARG A 1 271 ? -1.704 -0.961 1.658 1.00 81.31 271 ARG A C 1
ATOM 2111 O O . ARG A 1 271 ? -0.777 -1.720 1.932 1.00 81.31 271 ARG A O 1
ATOM 2118 N N . ILE A 1 272 ? -2.885 -1.027 2.269 1.00 82.50 272 ILE A N 1
ATOM 2119 C CA . ILE A 1 272 ? -3.248 -2.112 3.200 1.00 82.50 272 ILE A CA 1
ATOM 2120 C C . ILE A 1 272 ? -3.836 -3.335 2.473 1.00 82.50 272 ILE A C 1
ATOM 2122 O O . ILE A 1 272 ? -3.653 -4.466 2.915 1.00 82.50 272 ILE A O 1
ATOM 2126 N N . SER A 1 273 ? -4.549 -3.107 1.366 1.00 79.44 273 SER A N 1
ATOM 2127 C CA . SER A 1 273 ? -5.193 -4.113 0.514 1.00 79.44 273 SER A CA 1
ATOM 2128 C C . SER A 1 273 ? -5.561 -3.466 -0.825 1.00 79.44 273 SER A C 1
ATOM 2130 O O . SER A 1 273 ? -5.968 -2.304 -0.844 1.00 79.44 273 SER A O 1
ATOM 2132 N N . ASP A 1 274 ? -5.467 -4.198 -1.939 1.00 73.44 274 ASP A N 1
ATOM 2133 C CA . ASP A 1 274 ? -5.752 -3.650 -3.285 1.00 73.44 274 ASP A CA 1
ATOM 2134 C C . ASP A 1 274 ? -7.224 -3.287 -3.477 1.00 73.44 274 ASP A C 1
ATOM 2136 O O . ASP A 1 274 ? -7.565 -2.461 -4.322 1.00 73.44 274 ASP A O 1
ATOM 2140 N N . GLY A 1 275 ? -8.094 -3.901 -2.677 1.00 80.50 275 GLY A N 1
ATOM 2141 C CA . GLY A 1 275 ? -9.531 -3.659 -2.666 1.00 80.50 275 GLY A CA 1
ATOM 2142 C C . GLY A 1 275 ? -9.992 -2.685 -1.589 1.00 80.50 275 GLY A C 1
ATOM 2143 O O . GLY A 1 275 ? -11.192 -2.447 -1.501 1.00 80.50 275 GLY A O 1
ATOM 2144 N N . ALA A 1 276 ? -9.090 -2.111 -0.778 1.00 86.88 276 ALA A N 1
ATOM 2145 C CA . ALA A 1 276 ? -9.450 -1.376 0.441 1.00 86.88 276 ALA A CA 1
ATOM 2146 C C . ALA A 1 276 ? -10.487 -0.266 0.203 1.00 86.88 276 ALA A C 1
ATOM 2148 O O . ALA A 1 276 ? -11.438 -0.134 0.970 1.00 86.88 276 ALA A O 1
ATOM 2149 N N . THR A 1 277 ? -10.341 0.493 -0.887 1.00 88.19 277 THR A N 1
ATOM 2150 C CA . THR A 1 277 ? -11.291 1.557 -1.250 1.00 88.19 277 THR A CA 1
ATOM 2151 C C . THR A 1 277 ? -12.669 0.993 -1.601 1.00 88.19 277 THR A C 1
ATOM 2153 O O . THR A 1 277 ? -13.674 1.465 -1.082 1.00 88.19 277 THR A O 1
ATOM 2156 N N . SER A 1 278 ? -12.722 -0.049 -2.436 1.00 85.94 278 SER A N 1
ATOM 2157 C CA . SER A 1 278 ? -13.976 -0.706 -2.836 1.00 85.94 278 SER A CA 1
ATOM 2158 C C . SER A 1 278 ? -14.697 -1.315 -1.640 1.00 85.94 278 SER A C 1
ATOM 2160 O O . SER A 1 278 ? -15.890 -1.099 -1.426 1.00 85.94 278 SER A O 1
ATOM 2162 N N . ASP A 1 279 ? -13.933 -2.029 -0.819 1.00 88.19 279 ASP A N 1
ATOM 2163 C CA . ASP A 1 279 ? -14.403 -2.688 0.384 1.00 88.19 279 ASP A CA 1
ATOM 2164 C C . ASP A 1 279 ? -14.955 -1.662 1.386 1.00 88.19 279 ASP A C 1
ATOM 2166 O O . ASP A 1 279 ? -16.067 -1.834 1.887 1.00 88.19 279 ASP A O 1
ATOM 2170 N N . PHE A 1 280 ? -14.254 -0.545 1.604 1.00 90.81 280 PHE A N 1
ATOM 2171 C CA . PHE A 1 280 ? -14.735 0.551 2.444 1.00 90.81 280 PHE A CA 1
ATOM 2172 C C . PHE A 1 280 ? -16.003 1.213 1.891 1.00 90.81 280 PHE A C 1
ATOM 2174 O O . PHE A 1 280 ? -16.969 1.404 2.633 1.00 90.81 280 PHE A O 1
ATOM 2181 N N . SER A 1 281 ? -16.030 1.544 0.597 1.00 88.75 281 SER A N 1
ATOM 2182 C CA . SER A 1 281 ? -17.181 2.192 -0.039 1.00 88.75 281 SER A CA 1
ATOM 2183 C C . SER A 1 281 ? -18.417 1.293 -0.073 1.00 88.75 281 SER A C 1
ATOM 2185 O O . SER A 1 281 ? -19.532 1.799 0.045 1.00 88.75 281 SER A O 1
ATOM 2187 N N . SER A 1 282 ? -18.244 -0.030 -0.172 1.00 86.44 282 SER A N 1
ATOM 2188 C CA . SER A 1 282 ? -19.360 -0.983 -0.140 1.00 86.44 282 SER A CA 1
ATOM 2189 C C . SER A 1 282 ? -20.163 -0.899 1.163 1.00 86.44 282 SER A C 1
ATOM 2191 O O . SER A 1 282 ? -21.389 -0.947 1.127 1.00 86.44 282 SER A O 1
ATOM 2193 N N . GLY A 1 283 ? -19.491 -0.650 2.294 1.00 85.25 283 GLY A N 1
ATOM 2194 C CA . GLY A 1 283 ? -20.122 -0.453 3.603 1.00 85.25 283 GLY A CA 1
ATOM 2195 C C . GLY A 1 283 ? -20.793 0.914 3.797 1.00 85.25 283 GLY A C 1
ATOM 2196 O O . GLY A 1 283 ? -21.393 1.143 4.845 1.00 85.25 283 GLY A O 1
ATOM 2197 N N . ARG A 1 284 ? -20.689 1.825 2.819 1.00 85.44 284 ARG A N 1
ATOM 2198 C CA . ARG A 1 284 ? -21.337 3.154 2.821 1.00 85.44 284 ARG A CA 1
ATOM 2199 C C . ARG A 1 284 ? -22.440 3.302 1.789 1.00 85.44 284 ARG A C 1
ATOM 2201 O O . ARG A 1 284 ? -23.072 4.354 1.715 1.00 85.44 284 ARG A O 1
ATOM 2208 N N . LYS A 1 285 ? -22.659 2.282 0.964 1.00 80.94 285 LYS A N 1
ATOM 2209 C CA . LYS A 1 285 ? -23.687 2.330 -0.063 1.00 80.94 285 LYS A CA 1
ATOM 2210 C C . LYS A 1 285 ? -25.066 2.273 0.597 1.00 80.94 285 LYS A C 1
ATOM 2212 O O . LYS A 1 285 ? -25.387 1.319 1.297 1.00 80.94 285 LYS A O 1
ATOM 2217 N N . VAL A 1 286 ? -25.870 3.307 0.369 1.00 74.44 286 VAL A N 1
ATOM 2218 C CA . VAL A 1 286 ? -27.265 3.358 0.814 1.00 74.44 286 VAL A CA 1
ATOM 2219 C C . VAL A 1 286 ? -28.125 2.804 -0.323 1.00 74.44 286 VAL A C 1
ATOM 2221 O O . VAL A 1 286 ? -28.162 3.386 -1.406 1.00 74.44 286 VAL A O 1
ATOM 2224 N N . ASP A 1 287 ? -28.748 1.642 -0.116 1.00 64.19 287 ASP A N 1
ATOM 2225 C CA . ASP A 1 287 ? -29.451 0.902 -1.177 1.00 64.19 287 ASP A CA 1
ATOM 2226 C C . ASP A 1 287 ? -30.912 1.365 -1.407 1.00 64.19 287 ASP A C 1
ATOM 2228 O O . ASP A 1 287 ? -31.545 0.930 -2.369 1.00 64.19 287 ASP A O 1
ATOM 2232 N N . SER A 1 288 ? -31.456 2.286 -0.598 1.00 57.31 288 SER A N 1
ATOM 2233 C CA . SER A 1 288 ? -32.789 2.880 -0.807 1.00 57.31 288 SER A CA 1
ATOM 2234 C C . SER A 1 288 ? -32.872 4.339 -0.326 1.00 57.31 288 SER A C 1
ATOM 2236 O O . SER A 1 288 ? -32.010 4.793 0.413 1.00 57.31 288 SER A O 1
ATOM 2238 N N . PHE A 1 289 ? -33.890 5.079 -0.787 1.00 57.97 289 PHE A N 1
ATOM 2239 C CA . PHE A 1 289 ? -34.260 6.431 -0.322 1.00 57.97 289 PHE A CA 1
ATOM 2240 C C . PHE A 1 289 ? -35.736 6.453 0.143 1.00 57.97 289 PHE A C 1
ATOM 2242 O O . PHE A 1 289 ? -36.545 7.265 -0.312 1.00 57.97 289 PHE A O 1
ATOM 2249 N N . GLY A 1 290 ? -36.138 5.476 0.957 1.00 54.41 290 GLY A N 1
ATOM 2250 C CA . GLY A 1 290 ? -37.509 5.268 1.434 1.00 54.41 290 GLY A CA 1
ATOM 2251 C C . GLY A 1 290 ? -37.747 5.774 2.863 1.00 54.41 290 GLY A C 1
ATOM 2252 O O . GLY A 1 290 ? -36.848 5.790 3.692 1.00 54.41 290 GLY A O 1
ATOM 2253 N N . LYS A 1 291 ? -38.989 6.172 3.179 1.00 49.34 291 LYS A N 1
ATOM 2254 C CA . LYS A 1 291 ? -39.374 6.758 4.483 1.00 49.34 291 LYS A CA 1
ATOM 2255 C C . LYS A 1 291 ? -39.398 5.777 5.671 1.00 49.34 291 LYS A C 1
ATOM 2257 O O . LYS A 1 291 ? -39.427 6.246 6.802 1.00 49.34 291 LYS A O 1
ATOM 2262 N N . ASP A 1 292 ? -39.336 4.467 5.429 1.00 49.69 292 ASP A N 1
ATOM 2263 C CA . ASP A 1 292 ? -39.405 3.413 6.462 1.00 49.69 292 ASP A CA 1
ATOM 2264 C C . ASP A 1 292 ? -38.063 2.674 6.642 1.00 49.69 292 ASP A C 1
ATOM 2266 O O . ASP A 1 292 ? -37.996 1.450 6.778 1.00 49.69 292 ASP A O 1
ATOM 2270 N N . GLU A 1 293 ? -36.955 3.412 6.589 1.00 51.56 293 GLU A N 1
ATOM 2271 C CA . GLU A 1 293 ? -35.617 2.830 6.545 1.00 51.56 293 GLU A CA 1
ATOM 2272 C C . GLU A 1 293 ? -35.090 2.369 7.906 1.00 51.56 293 GLU A C 1
ATOM 2274 O O . GLU A 1 293 ? -34.768 3.159 8.794 1.00 51.56 293 GLU A O 1
ATOM 2279 N N . LYS A 1 294 ? -34.823 1.063 8.008 1.00 42.50 294 LYS A N 1
ATOM 2280 C CA . LYS A 1 294 ? -33.644 0.621 8.752 1.00 42.50 294 LYS A CA 1
ATOM 2281 C C . LYS A 1 294 ? -32.436 1.022 7.913 1.00 42.50 294 LYS A C 1
ATOM 2283 O O . LYS A 1 294 ? -32.066 0.284 7.004 1.00 42.50 294 LYS A O 1
ATOM 2288 N N . ILE A 1 295 ? -31.855 2.187 8.209 1.00 49.09 295 ILE A N 1
ATOM 2289 C CA . ILE A 1 295 ? -30.503 2.553 7.771 1.00 49.09 295 ILE A CA 1
ATOM 2290 C C . ILE A 1 295 ? -29.637 1.308 8.000 1.00 49.09 295 ILE A C 1
ATOM 2292 O O . ILE A 1 295 ? -29.452 0.886 9.146 1.00 49.09 295 ILE A O 1
ATOM 2296 N N . GLY A 1 296 ? -29.191 0.652 6.924 1.00 53.81 296 GLY A N 1
ATOM 2297 C CA . GLY A 1 296 ? -28.223 -0.436 7.046 1.00 53.81 296 GLY A CA 1
ATOM 2298 C C . GLY A 1 296 ? -27.010 0.081 7.827 1.00 53.81 296 GLY A C 1
ATOM 2299 O O . GLY A 1 296 ? -26.732 1.279 7.761 1.00 53.81 296 GLY A O 1
ATOM 2300 N N . PRO A 1 297 ? -26.301 -0.747 8.612 1.00 68.69 297 PRO A N 1
ATOM 2301 C CA . PRO A 1 297 ? -25.220 -0.257 9.458 1.00 68.69 297 PRO A CA 1
ATOM 2302 C C . PRO A 1 297 ? -24.069 0.264 8.588 1.00 68.69 297 PRO A C 1
ATOM 2304 O O . PRO A 1 297 ? -23.191 -0.499 8.190 1.00 68.69 297 PRO A O 1
ATOM 2307 N N . MET A 1 298 ? -24.092 1.566 8.294 1.00 84.38 298 MET A N 1
ATOM 2308 C CA . MET A 1 298 ? -23.011 2.277 7.623 1.00 84.38 298 MET A CA 1
ATOM 2309 C C . MET A 1 298 ? -21.732 2.077 8.429 1.00 84.38 298 MET A C 1
ATOM 2311 O O . MET A 1 298 ? -21.748 2.157 9.668 1.00 84.38 298 MET A O 1
ATOM 2315 N N . ASN A 1 299 ? -20.623 1.810 7.741 1.00 90.69 299 ASN A N 1
ATOM 2316 C CA . ASN A 1 299 ? -19.349 1.728 8.434 1.00 90.69 299 ASN A CA 1
ATOM 2317 C C . ASN A 1 299 ? -18.961 3.104 8.999 1.00 90.69 299 ASN A C 1
ATOM 2319 O O . ASN A 1 299 ? -19.058 4.129 8.325 1.00 90.69 299 ASN A O 1
ATOM 2323 N N . ARG A 1 300 ? -18.526 3.136 10.259 1.00 93.38 300 ARG A N 1
ATOM 2324 C CA . ARG A 1 300 ? -18.069 4.365 10.912 1.00 93.38 300 ARG A CA 1
ATOM 2325 C C . ARG A 1 300 ? -16.550 4.416 10.901 1.00 93.38 300 ARG A C 1
ATOM 2327 O O . ARG A 1 300 ? -15.901 3.455 11.320 1.00 93.38 300 ARG A O 1
ATOM 2334 N N . LEU A 1 301 ? -16.004 5.528 10.426 1.00 96.38 301 LEU A N 1
ATOM 2335 C CA . LEU A 1 301 ? -14.574 5.774 10.314 1.00 96.38 301 LEU A CA 1
ATOM 2336 C C . LEU A 1 301 ? -14.138 6.831 11.331 1.00 96.38 301 LEU A C 1
ATOM 2338 O O . LEU A 1 301 ? -14.474 8.012 11.221 1.00 96.38 301 LEU A O 1
ATOM 2342 N N . TYR A 1 302 ? -13.338 6.383 12.293 1.00 97.50 302 TYR A N 1
ATOM 2343 C CA . TYR A 1 302 ? -12.551 7.208 13.195 1.00 97.50 302 TYR A CA 1
ATOM 2344 C C . TYR A 1 302 ? -11.153 7.351 12.598 1.00 97.50 302 TYR A C 1
ATOM 2346 O O . TYR A 1 302 ? -10.426 6.368 12.478 1.00 97.50 302 TYR A O 1
ATOM 2354 N N . CYS A 1 303 ? -10.769 8.556 12.196 1.00 97.31 303 CYS A N 1
ATOM 2355 C CA . CYS A 1 303 ? -9.471 8.826 11.592 1.00 97.31 303 CYS A CA 1
ATOM 2356 C C . CYS A 1 303 ? -8.644 9.737 12.493 1.00 97.31 303 CYS A C 1
ATOM 2358 O O . CYS A 1 303 ? -9.047 10.851 12.828 1.00 97.31 303 CYS A O 1
ATOM 2360 N N . VAL A 1 304 ? -7.469 9.256 12.870 1.00 96.56 304 VAL A N 1
ATOM 2361 C CA . VAL A 1 304 ? -6.461 10.009 13.600 1.00 96.56 304 VAL A CA 1
ATOM 2362 C C . VAL A 1 304 ? -5.300 10.252 12.663 1.00 96.56 304 VAL A C 1
ATOM 2364 O O . VAL A 1 304 ? -4.674 9.303 12.201 1.00 96.56 304 VAL A O 1
ATOM 2367 N N . GLU A 1 305 ? -4.990 11.507 12.375 1.00 94.62 305 GLU A N 1
ATOM 2368 C CA . GLU A 1 305 ? -3.946 11.827 11.407 1.00 94.62 305 GLU A CA 1
ATOM 2369 C C . GLU A 1 305 ? -3.237 13.147 11.712 1.00 94.62 305 GLU A C 1
ATOM 2371 O O . GLU A 1 305 ? -3.810 14.090 12.255 1.00 94.62 305 GLU A O 1
ATOM 2376 N N . HIS A 1 306 ? -1.961 13.204 11.337 1.00 91.94 306 HIS A N 1
ATOM 2377 C CA . HIS A 1 306 ? -1.091 14.365 11.521 1.00 91.94 306 HIS A CA 1
ATOM 2378 C C . HIS A 1 306 ? -1.205 15.383 10.382 1.00 91.94 306 HIS A C 1
ATOM 2380 O O . HIS A 1 306 ? -1.072 16.585 10.602 1.00 91.94 306 HIS A O 1
ATOM 2386 N N . GLN A 1 307 ? -1.475 14.903 9.171 1.00 91.50 307 GLN A N 1
ATOM 2387 C CA . GLN A 1 307 ? -1.737 15.695 7.974 1.00 91.50 307 GLN A CA 1
ATOM 2388 C C . GLN A 1 307 ? -3.141 15.372 7.481 1.00 91.50 307 GLN A C 1
ATOM 2390 O O . GLN A 1 307 ? -3.659 14.302 7.779 1.00 91.50 307 GLN A O 1
ATOM 2395 N N . TYR A 1 308 ? -3.770 16.304 6.768 1.00 94.19 308 TYR A N 1
ATOM 2396 C CA . TYR A 1 308 ? -5.085 16.061 6.183 1.00 94.19 308 TYR A CA 1
ATOM 2397 C C . TYR A 1 308 ? -4.960 15.138 4.969 1.00 94.19 308 TYR A C 1
ATOM 2399 O O . TYR A 1 308 ? -4.289 15.508 4.005 1.00 94.19 308 TYR A O 1
ATOM 2407 N N . THR A 1 309 ? -5.578 13.956 5.020 1.00 94.12 309 THR A N 1
ATOM 2408 C CA . THR A 1 309 ? -5.516 12.956 3.938 1.00 94.12 309 THR A CA 1
ATOM 2409 C C . THR A 1 309 ? -6.877 12.721 3.281 1.00 94.12 309 THR A C 1
ATOM 2411 O O . THR A 1 309 ? -7.907 13.217 3.744 1.00 94.12 309 THR A O 1
ATOM 2414 N N . VAL A 1 310 ? -6.900 11.941 2.193 1.00 93.75 310 VAL A N 1
ATOM 2415 C CA . VAL A 1 310 ? -8.153 11.516 1.544 1.00 93.75 310 VAL A CA 1
ATOM 2416 C C . VAL A 1 310 ? -8.992 10.684 2.513 1.00 93.75 310 VAL A C 1
ATOM 2418 O O . VAL A 1 310 ? -10.202 10.890 2.617 1.00 93.75 310 VAL A O 1
ATOM 2421 N N . THR A 1 311 ? -8.345 9.802 3.279 1.00 94.88 311 THR A N 1
ATOM 2422 C CA . THR A 1 311 ? -9.003 9.015 4.329 1.00 94.88 311 THR A CA 1
ATOM 2423 C C . THR A 1 311 ? -9.608 9.907 5.412 1.00 94.88 311 THR A C 1
ATOM 2425 O O . THR A 1 311 ? -10.755 9.699 5.804 1.00 94.88 311 THR A O 1
ATOM 2428 N N . GLY A 1 312 ? -8.890 10.949 5.841 1.00 95.50 312 GLY A N 1
ATOM 2429 C CA . GLY A 1 312 ? -9.399 11.936 6.793 1.00 95.50 312 GLY A CA 1
ATOM 2430 C C . GLY A 1 312 ? -10.602 12.726 6.279 1.00 95.50 312 GLY A C 1
ATOM 2431 O O . GLY A 1 312 ? -11.514 13.012 7.052 1.00 95.50 312 GLY A O 1
ATOM 2432 N N . GLY A 1 313 ? -10.641 13.037 4.981 1.00 95.56 313 GLY A N 1
ATOM 2433 C CA . GLY A 1 313 ? -11.779 13.713 4.350 1.00 95.56 3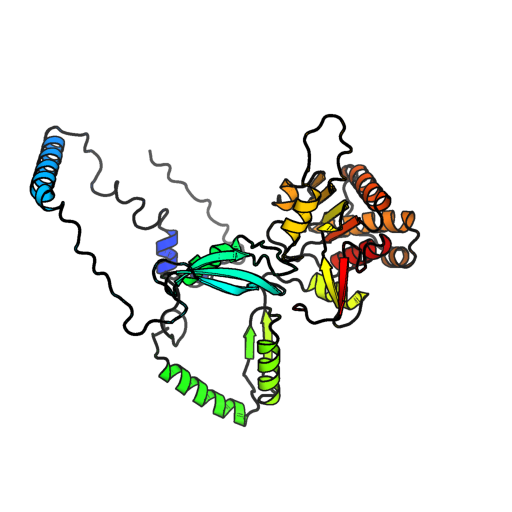13 GLY A CA 1
ATOM 2434 C C . GLY A 1 313 ? -13.042 12.858 4.228 1.00 95.56 313 GLY A C 1
ATOM 2435 O O . GLY A 1 313 ? -14.137 13.408 4.162 1.00 95.56 313 GLY A O 1
ATOM 2436 N N . MET A 1 314 ? -12.901 11.530 4.235 1.00 94.75 314 MET A N 1
ATOM 2437 C CA . MET A 1 314 ? -14.018 10.574 4.233 1.00 94.75 314 MET A CA 1
ATOM 2438 C C . MET A 1 314 ? -14.392 10.072 5.638 1.00 94.75 314 MET A C 1
ATOM 2440 O O . MET A 1 314 ? -15.299 9.250 5.775 1.00 94.75 314 MET A O 1
ATOM 2444 N N . ALA A 1 315 ? -13.689 10.524 6.680 1.00 95.88 315 ALA A N 1
ATOM 2445 C CA . ALA A 1 315 ? -13.925 10.100 8.053 1.00 95.88 315 ALA A CA 1
ATOM 2446 C C . ALA A 1 315 ? -15.151 10.785 8.666 1.00 95.88 315 ALA A C 1
ATOM 2448 O O . ALA A 1 315 ? -15.373 11.976 8.465 1.00 95.88 315 ALA A O 1
ATOM 2449 N N . ASP A 1 316 ? -15.905 10.049 9.485 1.00 95.25 316 ASP A N 1
ATOM 2450 C CA . ASP A 1 316 ? -17.027 10.629 10.237 1.00 95.25 316 ASP A CA 1
ATOM 2451 C C . ASP A 1 316 ? -16.515 11.375 11.474 1.00 95.25 316 ASP A C 1
ATOM 2453 O O . ASP A 1 316 ? -17.043 12.415 11.867 1.00 95.25 316 ASP A O 1
ATOM 2457 N N . HIS A 1 317 ? -15.446 10.850 12.078 1.00 96.25 317 HIS A N 1
ATOM 2458 C CA . HIS A 1 317 ? -14.792 11.445 13.231 1.00 96.25 317 HIS A CA 1
ATOM 2459 C C . HIS A 1 317 ? -13.302 11.581 12.963 1.00 96.25 317 HIS A C 1
ATOM 2461 O O . HIS A 1 317 ? -12.578 10.589 12.900 1.00 96.25 317 HIS A O 1
ATOM 2467 N N . ARG A 1 318 ? -12.835 12.822 12.841 1.00 95.69 318 ARG A N 1
ATOM 2468 C CA . ARG A 1 318 ? -11.433 13.128 12.570 1.00 95.69 318 ARG A CA 1
ATOM 2469 C C . ARG A 1 318 ? -10.770 13.795 13.771 1.00 95.69 318 ARG A C 1
ATOM 2471 O O . ARG A 1 318 ? -11.238 14.832 14.237 1.00 95.69 318 ARG A O 1
ATOM 2478 N N . MET A 1 319 ? -9.647 13.243 14.216 1.00 95.12 319 MET A N 1
ATOM 2479 C CA . MET A 1 319 ? -8.810 13.807 15.271 1.00 95.12 319 MET A CA 1
ATOM 2480 C C . MET A 1 319 ? -7.425 14.176 14.715 1.00 95.12 319 MET A C 1
ATOM 2482 O O . MET A 1 319 ? -6.653 13.284 14.361 1.00 95.12 319 MET A O 1
ATOM 2486 N N . PRO A 1 320 ? -7.069 15.472 14.643 1.00 94.50 320 PRO A N 1
ATOM 2487 C CA . PRO A 1 320 ? -5.709 15.872 14.319 1.00 94.50 320 PRO A CA 1
ATOM 2488 C C . PRO A 1 320 ? -4.771 15.547 15.489 1.00 94.50 320 PRO A C 1
ATOM 2490 O O . PRO A 1 320 ? -4.953 16.061 16.595 1.00 94.50 320 PRO A O 1
ATOM 2493 N N . LEU A 1 321 ? -3.759 14.717 15.243 1.00 93.50 321 LEU A N 1
ATOM 2494 C CA . LEU A 1 321 ? -2.777 14.304 16.250 1.00 93.50 321 LEU A CA 1
ATOM 2495 C C . LEU A 1 321 ? -1.376 14.249 15.641 1.00 93.50 321 LEU A C 1
ATOM 2497 O O . LEU A 1 321 ? -1.214 13.832 14.498 1.00 93.50 321 LEU A O 1
ATOM 2501 N N . LYS A 1 322 ? -0.341 14.654 16.385 1.00 92.75 322 LYS A N 1
ATOM 2502 C CA . LYS A 1 322 ? 1.041 14.571 15.888 1.00 92.75 322 LYS A CA 1
ATOM 2503 C C . LYS A 1 322 ? 1.455 13.108 15.727 1.00 92.75 322 LYS A C 1
ATOM 2505 O O . LYS A 1 322 ? 1.129 12.273 16.567 1.00 92.75 322 LYS A O 1
ATOM 2510 N N . ALA A 1 323 ? 2.270 12.814 14.713 1.00 90.75 323 ALA A N 1
ATOM 2511 C CA . ALA A 1 323 ? 2.753 11.453 14.467 1.00 90.75 323 ALA A CA 1
ATOM 2512 C C . ALA A 1 323 ? 3.512 10.856 15.672 1.00 90.75 323 ALA A C 1
ATOM 2514 O O . ALA A 1 323 ? 3.359 9.675 15.972 1.00 90.75 323 ALA A O 1
ATOM 2515 N N . SER A 1 324 ? 4.251 11.685 16.422 1.00 90.62 324 SER A N 1
ATOM 2516 C CA . SER A 1 324 ? 4.949 11.286 17.655 1.00 90.62 324 SER A CA 1
ATOM 2517 C C . SER A 1 324 ? 4.013 10.827 18.781 1.00 90.62 324 SER A C 1
ATOM 2519 O O . SER A 1 324 ? 4.434 10.113 19.685 1.00 90.62 324 SER A O 1
ATOM 2521 N N . GLU A 1 325 ? 2.746 11.241 18.750 1.00 91.62 325 GLU A N 1
ATOM 2522 C CA . GLU A 1 325 ? 1.743 10.944 19.778 1.00 91.62 325 GLU A CA 1
ATOM 2523 C C . GLU A 1 325 ? 0.874 9.724 19.411 1.00 91.62 325 GLU A C 1
ATOM 2525 O O . GLU A 1 325 ? 0.110 9.247 20.251 1.00 91.62 325 GLU A O 1
ATOM 2530 N N . HIS A 1 326 ? 1.014 9.155 18.203 1.00 91.50 326 HIS A N 1
ATOM 2531 C CA . HIS A 1 326 ? 0.255 7.970 17.769 1.00 91.50 326 HIS A CA 1
ATOM 2532 C C . HIS A 1 326 ? 0.470 6.761 18.692 1.00 91.50 326 HIS A C 1
ATOM 2534 O O . HIS A 1 326 ? -0.482 6.054 19.022 1.00 91.50 326 HIS A O 1
ATOM 2540 N N . LEU A 1 327 ? 1.708 6.540 19.150 1.00 91.62 327 LEU A N 1
ATOM 2541 C CA . LEU A 1 327 ? 2.018 5.449 20.075 1.00 91.62 327 LEU A CA 1
ATOM 2542 C C . LEU A 1 327 ? 1.356 5.665 21.444 1.00 91.62 327 LEU A C 1
ATOM 2544 O O . LEU A 1 327 ? 0.810 4.727 22.021 1.00 91.62 327 LEU A O 1
ATOM 2548 N N . ALA A 1 328 ? 1.360 6.904 21.948 1.00 91.25 328 ALA A N 1
ATOM 2549 C CA . ALA A 1 328 ? 0.700 7.253 23.206 1.00 91.25 328 ALA A CA 1
ATOM 2550 C C . ALA A 1 328 ? -0.812 6.997 23.129 1.00 91.25 328 ALA A C 1
ATOM 2552 O O . ALA A 1 328 ? -1.386 6.401 24.040 1.00 91.25 328 ALA A O 1
ATOM 2553 N N . LEU A 1 329 ? -1.434 7.378 22.009 1.00 92.50 329 LEU A N 1
ATOM 2554 C CA . LEU A 1 329 ? -2.840 7.100 21.731 1.00 92.50 329 LEU A CA 1
ATOM 2555 C C . LEU A 1 329 ? -3.153 5.608 21.729 1.00 92.50 329 LEU A C 1
ATOM 2557 O O . LEU A 1 329 ? -4.100 5.187 22.390 1.00 92.50 329 LEU A O 1
ATOM 2561 N N . LEU A 1 330 ? -2.363 4.809 21.014 1.00 92.62 330 LEU A N 1
ATOM 2562 C CA . LEU A 1 330 ? -2.583 3.367 20.943 1.00 92.62 330 LEU A CA 1
ATOM 2563 C C . LEU A 1 330 ? -2.445 2.684 22.296 1.00 92.62 330 LEU A C 1
ATOM 2565 O O . LEU A 1 330 ? -3.224 1.784 22.590 1.00 92.62 330 LEU A O 1
ATOM 2569 N N . ILE A 1 331 ? -1.504 3.122 23.133 1.00 91.75 331 ILE A N 1
ATOM 2570 C CA . ILE A 1 331 ? -1.360 2.614 24.501 1.00 91.75 331 ILE A CA 1
ATOM 2571 C C . ILE A 1 331 ? -2.632 2.898 25.309 1.00 91.75 331 ILE A C 1
ATOM 2573 O O . ILE A 1 331 ? -3.146 1.998 25.969 1.00 91.75 331 ILE A O 1
ATOM 2577 N N . GLU A 1 332 ? -3.171 4.117 25.246 1.00 91.38 332 GLU A N 1
ATOM 2578 C CA . GLU A 1 332 ? -4.398 4.477 25.968 1.00 91.38 332 GLU A CA 1
ATOM 2579 C C . GLU A 1 332 ? -5.631 3.727 25.440 1.00 91.38 332 GLU A C 1
ATOM 2581 O O . GLU A 1 332 ? -6.431 3.220 26.229 1.00 91.38 332 GLU A O 1
ATOM 2586 N N . VAL A 1 333 ? -5.753 3.568 24.118 1.00 92.69 333 VAL A N 1
ATOM 2587 C CA . VAL A 1 333 ? -6.795 2.732 23.498 1.00 92.69 333 VAL A CA 1
ATOM 2588 C C . VAL A 1 333 ? -6.654 1.276 23.948 1.00 92.69 333 VAL A C 1
ATOM 2590 O O . VAL A 1 333 ? -7.635 0.679 24.383 1.00 92.69 333 VAL A O 1
ATOM 2593 N N . ALA A 1 334 ? -5.445 0.711 23.929 1.00 92.62 334 ALA A N 1
ATOM 2594 C CA . ALA A 1 334 ? -5.188 -0.668 24.337 1.00 92.62 334 ALA A CA 1
ATOM 2595 C C . ALA A 1 334 ? -5.499 -0.915 25.824 1.00 92.62 334 ALA A C 1
ATOM 2597 O O . ALA A 1 334 ? -6.081 -1.946 26.164 1.00 92.62 334 ALA A O 1
ATOM 2598 N N . LYS A 1 335 ? -5.191 0.036 26.720 1.00 90.94 335 LYS A N 1
ATOM 2599 C CA . LYS A 1 335 ? -5.598 -0.033 28.139 1.00 90.94 335 LYS A CA 1
ATOM 2600 C C . LYS A 1 335 ? -7.113 -0.099 28.277 1.00 90.94 335 LYS A C 1
ATOM 2602 O O . LYS A 1 335 ? -7.622 -0.980 28.962 1.00 90.94 335 LYS A O 1
ATOM 2607 N N . LYS A 1 336 ? -7.842 0.798 27.609 1.00 91.38 336 LYS A N 1
ATOM 2608 C CA . LYS A 1 336 ? -9.309 0.827 27.693 1.00 91.38 336 LYS A CA 1
ATOM 2609 C C . LYS A 1 336 ? -9.930 -0.438 27.096 1.00 91.38 336 LYS A C 1
ATOM 2611 O O . LYS A 1 336 ? -10.810 -1.027 27.717 1.00 91.38 336 LYS A O 1
ATOM 2616 N N . VAL A 1 337 ? -9.425 -0.903 25.951 1.00 92.12 337 VAL A N 1
ATOM 2617 C CA . VAL A 1 337 ? -9.882 -2.150 25.323 1.00 92.12 337 VAL A CA 1
ATOM 2618 C C . VAL A 1 337 ? -9.595 -3.350 26.224 1.00 92.12 337 VAL A C 1
ATOM 2620 O O . VAL A 1 337 ? -10.524 -4.098 26.492 1.00 92.12 337 VAL A O 1
ATOM 2623 N N . SER A 1 338 ? -8.380 -3.504 26.765 1.00 89.94 338 SER A N 1
ATOM 2624 C CA . SER A 1 338 ? -8.034 -4.647 27.633 1.00 89.94 338 SER A CA 1
ATOM 2625 C C . SER A 1 338 ? -8.908 -4.749 28.885 1.00 89.94 338 SER A C 1
ATOM 2627 O O . SER A 1 338 ? -9.314 -5.848 29.260 1.00 89.94 338 SER A O 1
ATOM 2629 N N . VAL A 1 339 ? -9.259 -3.617 29.508 1.00 89.50 339 VAL A N 1
ATOM 2630 C CA . VAL A 1 339 ? -10.170 -3.588 30.664 1.00 89.50 339 VAL A CA 1
ATOM 2631 C C . VAL A 1 339 ? -11.578 -4.045 30.274 1.00 89.50 339 VAL A C 1
ATOM 2633 O O . VAL A 1 339 ? -12.213 -4.783 31.021 1.00 89.50 339 VAL A O 1
ATOM 2636 N N . LEU A 1 340 ? -12.063 -3.640 29.100 1.00 89.44 340 LEU A N 1
ATOM 2637 C CA . LEU A 1 340 ? -13.426 -3.920 28.644 1.00 89.44 340 LEU A CA 1
ATOM 2638 C C . LEU A 1 340 ? -13.581 -5.277 27.926 1.00 89.44 340 LEU A C 1
ATOM 2640 O O . LEU A 1 340 ? -14.690 -5.808 27.828 1.00 89.44 340 LEU A O 1
ATOM 2644 N N . THR A 1 341 ? -12.502 -5.855 27.395 1.00 87.38 341 THR A N 1
ATOM 2645 C CA . THR A 1 341 ? -12.489 -7.207 26.810 1.00 87.38 341 THR A CA 1
ATOM 2646 C C . THR A 1 341 ? -12.057 -8.278 27.808 1.00 87.38 341 THR A C 1
ATOM 2648 O O . THR A 1 341 ? -12.318 -9.451 27.560 1.00 87.38 341 THR A O 1
ATOM 2651 N N . ASN A 1 342 ? -11.455 -7.883 28.936 1.00 85.94 342 ASN A N 1
ATOM 2652 C CA . ASN A 1 342 ? -10.835 -8.765 29.928 1.00 85.94 342 ASN A CA 1
ATOM 2653 C C . ASN A 1 342 ? -9.762 -9.697 29.324 1.00 85.94 342 ASN A C 1
ATOM 2655 O O . ASN A 1 342 ? -9.573 -10.826 29.777 1.00 85.94 342 ASN A O 1
ATOM 2659 N N . ASP A 1 343 ? -9.067 -9.223 28.285 1.00 86.44 343 ASP A N 1
ATOM 2660 C CA . ASP A 1 343 ? -8.003 -9.960 27.601 1.00 86.44 343 ASP A CA 1
ATOM 2661 C C . ASP A 1 343 ? -6.692 -9.881 28.403 1.00 86.44 343 ASP A C 1
ATOM 2663 O O . ASP A 1 343 ? -6.130 -8.801 28.619 1.00 86.44 343 ASP A O 1
ATOM 2667 N N . SER A 1 344 ? -6.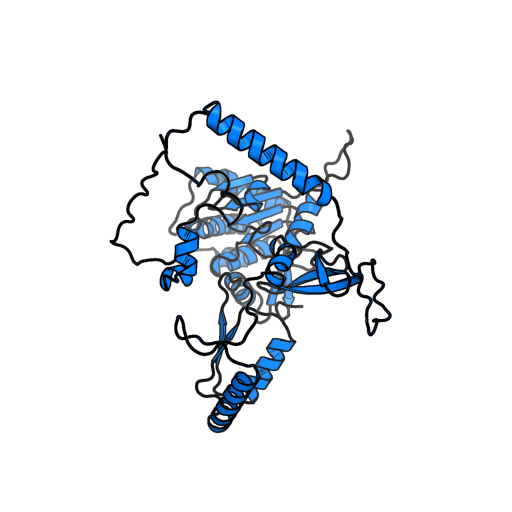204 -11.034 28.864 1.00 84.19 344 SER A N 1
ATOM 2668 C CA . SER A 1 344 ? -4.994 -11.129 29.684 1.00 84.19 344 SER A CA 1
ATOM 2669 C C . SER A 1 344 ? -3.714 -10.829 28.902 1.00 84.19 344 SER A C 1
ATOM 2671 O O . SER A 1 344 ? -2.800 -10.225 29.463 1.00 84.19 344 SER A O 1
ATOM 2673 N N . ALA A 1 345 ? -3.650 -11.182 27.616 1.00 84.69 345 ALA A N 1
ATOM 2674 C CA . ALA A 1 345 ? -2.475 -10.969 26.778 1.00 84.69 345 ALA A CA 1
ATOM 2675 C C . ALA A 1 345 ? -2.283 -9.479 26.465 1.00 84.69 345 ALA A C 1
ATOM 2677 O O . ALA A 1 345 ? -1.183 -8.944 26.622 1.00 84.69 345 ALA A O 1
ATOM 2678 N N . LEU A 1 346 ? -3.363 -8.779 26.101 1.00 85.38 346 LEU A N 1
ATOM 2679 C CA . LEU A 1 346 ? -3.323 -7.335 25.870 1.00 85.38 346 LEU A CA 1
ATOM 2680 C C . LEU A 1 346 ? -3.012 -6.578 27.164 1.00 85.38 346 LEU A C 1
ATOM 2682 O O . LEU A 1 346 ? -2.235 -5.623 27.148 1.00 85.38 346 LEU A O 1
ATOM 2686 N N . LYS A 1 347 ? -3.560 -7.030 28.298 1.00 86.69 347 LYS A N 1
ATOM 2687 C CA . LYS A 1 347 ? -3.245 -6.447 29.604 1.00 86.69 347 LYS A CA 1
ATOM 2688 C C . LYS A 1 347 ? -1.753 -6.575 29.919 1.00 86.69 347 LYS A C 1
ATOM 2690 O O . LYS A 1 347 ? -1.132 -5.566 30.226 1.00 86.69 347 LYS A O 1
ATOM 2695 N N . SER A 1 348 ? -1.153 -7.756 29.758 1.00 85.44 348 SER A N 1
ATOM 2696 C CA . SER A 1 348 ? 0.287 -7.963 29.982 1.00 85.44 348 SER A CA 1
ATOM 2697 C C . SER A 1 348 ? 1.184 -7.150 29.044 1.00 85.44 348 SER A C 1
ATOM 2699 O O . SER A 1 348 ? 2.259 -6.722 29.452 1.00 85.44 348 SER A O 1
ATOM 2701 N N . LEU A 1 349 ? 0.760 -6.906 27.800 1.00 83.19 349 LEU A N 1
ATOM 2702 C CA . LEU A 1 349 ? 1.527 -6.103 26.838 1.00 83.19 349 LEU A CA 1
ATOM 2703 C C . LEU A 1 349 ? 1.602 -4.616 27.208 1.00 83.19 349 LEU A C 1
ATOM 2705 O O . LEU A 1 349 ? 2.565 -3.935 26.835 1.00 83.19 349 LEU A O 1
ATOM 2709 N N . VAL A 1 350 ? 0.579 -4.112 27.898 1.00 84.69 350 VAL A N 1
ATOM 2710 C CA . VAL A 1 350 ? 0.396 -2.684 28.178 1.00 84.69 350 VAL A CA 1
ATOM 2711 C C . VAL A 1 350 ? 0.644 -2.342 29.651 1.00 84.69 350 VAL A C 1
ATOM 2713 O O . VAL A 1 350 ? 0.899 -1.179 29.976 1.00 84.69 350 VAL A O 1
ATOM 2716 N N . ASP A 1 351 ? 0.616 -3.332 30.543 1.00 77.38 351 ASP A N 1
ATOM 2717 C CA . ASP A 1 351 ? 0.881 -3.134 31.964 1.00 77.38 351 ASP A CA 1
ATOM 2718 C C . ASP A 1 351 ? 2.287 -2.557 32.194 1.00 77.38 351 ASP A C 1
ATOM 2720 O O . ASP A 1 351 ? 3.266 -2.936 31.550 1.00 77.38 351 ASP A O 1
ATOM 2724 N N . GLY A 1 352 ? 2.377 -1.546 33.056 1.00 67.56 352 GLY A N 1
ATOM 2725 C CA . GLY A 1 352 ? 3.609 -0.785 33.293 1.00 67.56 352 GLY A CA 1
ATOM 2726 C C . GLY A 1 352 ? 4.096 0.100 32.131 1.00 67.56 352 GLY A C 1
ATOM 2727 O O . GLY A 1 352 ? 5.003 0.908 32.342 1.00 67.56 352 GLY A O 1
ATOM 2728 N N . LYS A 1 353 ? 3.499 0.036 30.929 1.00 75.88 353 LYS A N 1
ATOM 2729 C CA . LYS A 1 353 ? 3.909 0.880 29.796 1.00 75.88 353 LYS A CA 1
ATOM 2730 C C . LYS A 1 353 ? 3.257 2.260 29.859 1.00 75.88 353 LYS A C 1
ATOM 2732 O O . LYS A 1 353 ? 2.034 2.427 29.797 1.00 75.88 353 LYS A O 1
ATOM 2737 N N . LYS A 1 354 ? 4.101 3.287 29.951 1.00 68.31 354 LYS A N 1
ATOM 2738 C CA . LYS A 1 354 ? 3.718 4.693 29.807 1.00 68.31 354 LYS A CA 1
ATOM 2739 C C . LYS A 1 354 ? 4.514 5.300 28.663 1.00 68.31 354 LYS A C 1
ATOM 2741 O O . LYS A 1 354 ? 5.722 5.108 28.578 1.00 68.31 354 LYS A O 1
ATOM 2746 N N . SER A 1 355 ? 3.823 6.024 27.789 1.00 66.50 355 SER A N 1
ATOM 2747 C CA . SER A 1 355 ? 4.497 6.943 26.880 1.00 66.50 355 SER A CA 1
ATOM 2748 C C . SER A 1 355 ? 5.014 8.135 27.686 1.00 66.50 355 SER A C 1
ATOM 2750 O O . SER A 1 355 ? 4.346 8.590 28.615 1.00 66.50 355 SER A O 1
ATOM 2752 N N . ASN A 1 356 ? 6.174 8.668 27.305 1.00 69.56 356 ASN A N 1
ATOM 2753 C CA . ASN A 1 356 ? 6.682 9.934 27.846 1.00 69.56 356 ASN A CA 1
ATOM 2754 C C . ASN A 1 356 ? 5.859 11.142 27.360 1.00 69.56 356 ASN A C 1
ATOM 2756 O O . ASN A 1 356 ? 6.008 12.244 27.880 1.00 69.56 356 ASN A O 1
ATOM 2760 N N . LEU A 1 357 ? 5.003 10.937 26.356 1.00 77.31 357 LEU A N 1
ATOM 2761 C CA . LEU A 1 357 ? 4.089 11.932 25.810 1.00 77.31 357 LEU A CA 1
ATOM 2762 C C . LEU A 1 357 ? 2.676 11.668 26.333 1.00 77.31 357 LEU A C 1
ATOM 2764 O O . LEU A 1 357 ? 2.162 10.556 26.199 1.00 77.31 357 LEU A O 1
ATOM 2768 N N . SER A 1 358 ? 2.052 12.702 26.902 1.00 76.06 358 SER A N 1
ATOM 2769 C CA . SER A 1 358 ? 0.641 12.680 27.290 1.00 76.06 358 SER A CA 1
ATOM 2770 C C . SER A 1 358 ? -0.218 13.225 26.161 1.00 76.06 358 SER A C 1
ATOM 2772 O O . SER A 1 358 ? 0.129 14.223 25.530 1.00 76.06 358 SER A O 1
ATOM 2774 N N . ILE A 1 359 ? -1.365 12.594 25.949 1.00 83.06 359 ILE A N 1
ATOM 2775 C CA . ILE A 1 359 ? -2.411 13.127 25.081 1.00 83.06 359 ILE A CA 1
ATOM 2776 C C . ILE A 1 359 ? -3.100 14.267 25.831 1.00 83.06 359 ILE A C 1
ATOM 2778 O O . ILE A 1 359 ? -3.279 14.195 27.048 1.00 83.06 359 ILE A O 1
ATOM 2782 N N . ASP A 1 360 ? -3.469 15.312 25.099 1.00 86.69 360 ASP A N 1
ATOM 2783 C CA . ASP A 1 360 ? -4.267 16.422 25.611 1.00 86.69 360 ASP A CA 1
ATOM 2784 C C . ASP A 1 360 ? -5.619 15.914 26.151 1.00 86.69 360 ASP A C 1
ATOM 2786 O O . ASP A 1 360 ? -6.320 15.143 25.485 1.00 86.69 360 ASP A O 1
ATOM 2790 N N . ASP A 1 361 ? -5.996 16.363 27.351 1.00 87.25 361 ASP A N 1
ATOM 2791 C CA . ASP A 1 361 ? -7.218 15.951 28.047 1.00 87.25 361 ASP A CA 1
ATOM 2792 C C . ASP A 1 361 ? -8.482 16.185 27.214 1.00 87.25 361 ASP A C 1
ATOM 2794 O O . ASP A 1 361 ? -9.452 15.435 27.346 1.00 87.25 361 ASP A O 1
ATOM 2798 N N . LYS A 1 362 ? -8.453 17.155 26.289 1.00 91.00 362 LYS A N 1
ATOM 2799 C CA . LYS A 1 362 ? -9.568 17.432 25.370 1.00 91.00 362 LYS A CA 1
ATOM 2800 C C . LYS A 1 362 ? -9.971 16.232 24.509 1.00 91.00 362 LYS A C 1
ATOM 2802 O O . LYS A 1 362 ? -11.119 16.148 24.084 1.00 91.00 362 LYS A O 1
ATOM 2807 N N . TRP A 1 363 ? -9.040 15.317 24.232 1.00 91.12 363 TRP A N 1
ATOM 2808 C CA . TRP A 1 363 ? -9.280 14.166 23.361 1.00 91.12 363 TRP A CA 1
ATOM 2809 C C . TRP A 1 363 ? -9.752 12.926 24.118 1.00 91.12 363 TRP A C 1
ATOM 2811 O O . TRP A 1 363 ? -10.209 11.974 23.488 1.00 91.12 363 TRP A O 1
ATOM 2821 N N . LYS A 1 364 ? -9.709 12.925 25.458 1.00 90.44 364 LYS A N 1
ATOM 2822 C CA . LYS A 1 364 ? -10.163 11.783 26.265 1.00 90.44 364 LYS A CA 1
ATOM 2823 C C . LYS A 1 364 ? -11.609 11.363 25.951 1.00 90.44 364 LYS A C 1
ATOM 2825 O O . LYS A 1 364 ? -11.778 10.178 25.664 1.00 90.44 364 LYS A O 1
ATOM 2830 N N . PRO A 1 365 ? -12.602 12.279 25.872 1.00 93.62 365 PRO A N 1
ATOM 2831 C CA . PRO A 1 365 ? -13.980 11.908 25.539 1.00 93.62 365 PRO A CA 1
ATOM 2832 C C . PRO A 1 365 ? -14.113 11.289 24.143 1.00 93.62 365 PRO A C 1
ATOM 2834 O O . PRO A 1 365 ? -14.866 10.342 23.949 1.00 93.62 365 PRO A O 1
ATOM 2837 N N . TRP A 1 366 ? -13.344 11.790 23.170 1.00 95.00 366 TRP A N 1
ATOM 2838 C CA . TRP A 1 366 ? -13.331 11.248 21.809 1.00 95.00 366 TRP A CA 1
ATOM 2839 C C . TRP A 1 366 ? -12.802 9.810 21.786 1.00 95.00 366 TRP A C 1
ATOM 2841 O O . TRP A 1 366 ? -13.380 8.942 21.136 1.00 95.00 366 TRP A O 1
ATOM 2851 N N . ILE A 1 367 ? -11.727 9.549 22.539 1.00 93.94 367 ILE A N 1
ATOM 2852 C CA . ILE A 1 367 ? -11.139 8.212 22.685 1.00 93.94 367 ILE A CA 1
ATOM 2853 C C . ILE A 1 367 ? -12.116 7.268 23.391 1.00 93.94 367 ILE A C 1
ATOM 2855 O O . ILE A 1 367 ? -12.237 6.117 22.983 1.00 93.94 367 ILE A O 1
ATOM 2859 N N . ASP A 1 368 ? -12.803 7.735 24.437 1.00 94.19 368 ASP A N 1
ATOM 2860 C CA . ASP A 1 368 ? -13.800 6.938 25.161 1.00 94.19 368 ASP A CA 1
ATOM 2861 C C . ASP A 1 368 ? -14.940 6.479 24.247 1.00 94.19 368 ASP A C 1
ATOM 2863 O O . ASP A 1 368 ? -15.244 5.286 24.207 1.00 94.19 368 ASP A O 1
ATOM 2867 N N . GLU A 1 369 ? -15.510 7.388 23.454 1.00 95.38 369 GLU A N 1
ATOM 2868 C CA . GLU A 1 369 ? -16.578 7.043 22.510 1.00 95.38 369 GLU A CA 1
ATOM 2869 C C . GLU A 1 369 ? -16.084 6.138 21.375 1.00 95.38 369 GLU A C 1
ATOM 2871 O O . GLU A 1 369 ? -16.758 5.168 21.026 1.00 95.38 369 GLU A O 1
ATOM 2876 N N . ALA A 1 370 ? -14.887 6.387 20.833 1.00 95.38 370 ALA A N 1
ATOM 2877 C CA . ALA A 1 370 ? -14.307 5.525 19.804 1.00 95.38 370 ALA A CA 1
ATOM 2878 C C . ALA A 1 370 ? -14.093 4.092 20.322 1.00 95.38 370 ALA A C 1
ATOM 2880 O O . ALA A 1 370 ? -14.459 3.126 19.656 1.00 95.38 370 ALA A O 1
ATOM 2881 N N . VAL A 1 371 ? -13.538 3.934 21.529 1.00 95.44 371 VAL A N 1
ATOM 2882 C CA . VAL A 1 371 ? -13.305 2.614 22.135 1.00 95.44 371 VAL A CA 1
ATOM 2883 C C . VAL A 1 371 ? -14.617 1.904 22.450 1.00 95.44 371 VAL A C 1
ATOM 2885 O O . VAL A 1 371 ? -14.747 0.712 22.169 1.00 95.44 371 VAL A O 1
ATOM 2888 N N . LYS A 1 372 ? -15.600 2.625 22.991 1.00 95.50 372 LYS A N 1
ATOM 2889 C CA . LYS A 1 372 ? -16.929 2.080 23.266 1.00 95.50 372 LYS A CA 1
ATOM 2890 C C . LYS A 1 372 ? -17.581 1.535 21.994 1.00 95.50 372 LYS A C 1
ATOM 2892 O O . LYS A 1 372 ? -18.015 0.386 21.988 1.00 95.50 372 LYS A O 1
ATOM 2897 N N . ASP A 1 373 ? -17.560 2.299 20.904 1.00 94.44 373 ASP A N 1
ATOM 2898 C CA . ASP A 1 373 ? -18.157 1.883 19.631 1.00 94.44 373 ASP A CA 1
ATOM 2899 C C . ASP A 1 373 ? -17.427 0.677 19.004 1.00 94.44 373 ASP A C 1
ATOM 2901 O O . ASP A 1 373 ? -18.059 -0.241 18.471 1.00 94.44 373 ASP A O 1
ATOM 2905 N N . LEU A 1 374 ? -16.094 0.608 19.133 1.00 94.38 374 LEU A N 1
ATOM 2906 C CA . LEU A 1 374 ? -15.318 -0.567 18.713 1.00 94.38 374 LEU A CA 1
ATOM 2907 C C . LEU A 1 374 ? -15.726 -1.837 19.483 1.00 94.38 374 LEU A C 1
ATOM 2909 O O . LEU A 1 374 ? -15.754 -2.927 18.910 1.00 94.38 374 LEU A O 1
ATOM 2913 N N . ILE A 1 375 ? -16.056 -1.710 20.767 1.00 94.00 375 ILE A N 1
ATOM 2914 C CA . ILE A 1 375 ? -16.420 -2.827 21.652 1.00 94.00 375 ILE A CA 1
ATOM 2915 C C . ILE A 1 375 ? -17.872 -3.259 21.457 1.00 94.00 375 ILE A C 1
ATOM 2917 O O . ILE A 1 375 ? -18.164 -4.453 21.523 1.00 94.00 375 ILE A O 1
ATOM 2921 N N . GLU A 1 376 ? -18.781 -2.326 21.184 1.00 93.12 376 GLU A N 1
ATOM 2922 C CA . GLU A 1 376 ? -20.170 -2.644 20.831 1.00 93.12 376 GLU A CA 1
ATOM 2923 C C . GLU A 1 376 ? -20.248 -3.488 19.545 1.00 93.12 376 GLU A C 1
ATOM 2925 O O . GLU A 1 376 ? -21.165 -4.291 19.384 1.00 93.12 376 GLU A O 1
ATOM 2930 N N . ASN A 1 377 ? -19.243 -3.376 18.669 1.00 90.56 377 ASN A N 1
ATOM 2931 C CA . ASN A 1 377 ? -19.163 -4.075 17.385 1.00 90.56 377 ASN A CA 1
ATOM 2932 C C . ASN A 1 377 ? -18.023 -5.115 17.327 1.00 90.56 377 ASN A C 1
ATOM 2934 O O . ASN A 1 377 ? -17.403 -5.302 16.276 1.00 90.56 377 ASN A O 1
ATOM 2938 N N . LYS A 1 378 ? -17.735 -5.811 18.442 1.00 90.38 378 LYS A N 1
ATOM 2939 C CA . LYS A 1 378 ? -16.734 -6.903 18.498 1.00 90.38 378 LYS A CA 1
ATOM 2940 C C . LYS A 1 378 ? -16.880 -7.882 17.325 1.00 90.38 378 LYS A C 1
ATOM 2942 O O . LYS A 1 378 ? -17.985 -8.237 16.921 1.00 90.38 378 LYS A O 1
ATOM 2947 N N . GLY A 1 379 ? -15.748 -8.294 16.759 1.00 90.38 379 GLY A N 1
ATOM 2948 C CA . GLY A 1 379 ? -15.667 -9.124 15.554 1.00 90.38 379 GLY A CA 1
ATOM 2949 C C . GLY A 1 379 ? -15.866 -8.376 14.230 1.00 90.38 379 GLY A C 1
ATOM 2950 O O . GLY A 1 379 ? -15.466 -8.886 13.191 1.00 90.38 379 GLY A O 1
ATOM 2951 N N . LYS A 1 380 ? -16.424 -7.156 14.243 1.00 92.31 380 LYS A N 1
ATOM 2952 C CA . LYS A 1 380 ? -16.617 -6.291 13.058 1.00 92.31 380 LYS A CA 1
ATOM 2953 C C . LYS A 1 380 ? -15.912 -4.937 13.182 1.00 92.31 380 LYS A C 1
ATOM 2955 O O . LYS A 1 380 ? -16.147 -4.032 12.380 1.00 92.31 380 LYS A O 1
ATOM 2960 N N . SER A 1 381 ? -15.055 -4.790 14.180 1.00 94.56 381 SER A N 1
ATOM 2961 C CA . SER A 1 381 ? -14.263 -3.588 14.432 1.00 94.56 381 SER A CA 1
ATOM 2962 C C . SER A 1 381 ? -12.830 -3.795 13.971 1.00 94.56 381 SER A C 1
ATOM 2964 O O . SER A 1 381 ? -12.313 -4.896 14.095 1.00 94.56 381 SER A O 1
ATOM 2966 N N . ILE A 1 382 ? -12.150 -2.774 13.468 1.00 95.81 382 ILE A N 1
ATOM 2967 C CA . ILE A 1 382 ? -10.745 -2.903 13.082 1.00 95.81 382 ILE A CA 1
ATOM 2968 C C . ILE A 1 382 ? -9.951 -1.643 13.394 1.00 95.81 382 ILE A C 1
ATOM 2970 O O . ILE A 1 382 ? -10.421 -0.526 13.187 1.00 95.81 382 ILE A O 1
ATOM 2974 N N . VAL A 1 383 ? -8.728 -1.841 13.874 1.00 96.75 383 VAL A N 1
ATOM 2975 C CA . VAL A 1 383 ? -7.733 -0.798 14.105 1.00 96.75 383 VAL A CA 1
ATOM 2976 C C . VAL A 1 383 ? -6.624 -0.930 13.066 1.00 96.75 383 VAL A C 1
ATOM 2978 O O . VAL A 1 383 ? -6.040 -2.003 12.894 1.00 96.75 383 VAL A O 1
ATOM 2981 N N . LEU A 1 384 ? -6.341 0.165 12.366 1.00 95.56 384 LEU A N 1
ATOM 2982 C CA . LEU A 1 384 ? -5.346 0.262 11.302 1.00 95.56 384 LEU A CA 1
ATOM 2983 C C . LEU A 1 384 ? -4.238 1.236 11.706 1.00 95.56 384 LEU A C 1
ATOM 2985 O O . LEU A 1 384 ? -4.505 2.272 12.313 1.00 95.56 384 LEU A O 1
ATOM 2989 N N . ALA A 1 385 ? -3.005 0.927 11.309 1.00 94.31 385 ALA A N 1
ATOM 2990 C CA . ALA A 1 385 ? -1.861 1.829 11.410 1.00 94.31 385 ALA A CA 1
ATOM 2991 C C . ALA A 1 385 ? -1.257 2.072 10.024 1.00 94.31 385 ALA A C 1
ATOM 2993 O O . ALA A 1 385 ? -1.281 1.185 9.168 1.00 94.31 385 ALA A O 1
ATOM 2994 N N . GLY A 1 386 ? -0.750 3.285 9.797 1.00 91.00 386 GLY A N 1
ATOM 2995 C CA . GLY A 1 386 ? -0.102 3.648 8.535 1.00 91.00 386 GLY A CA 1
ATOM 2996 C C . GLY A 1 386 ? 1.177 2.851 8.303 1.00 91.00 386 GLY A C 1
ATOM 2997 O O . GLY A 1 386 ? 1.858 2.494 9.256 1.00 91.00 386 GLY A O 1
ATOM 2998 N N . THR A 1 387 ? 1.536 2.612 7.042 1.00 87.62 387 THR A N 1
ATOM 2999 C CA . THR A 1 387 ? 2.736 1.830 6.660 1.00 87.62 387 THR A CA 1
ATOM 3000 C C . THR A 1 387 ? 4.043 2.440 7.173 1.00 87.62 387 THR A C 1
ATOM 3002 O O . THR A 1 387 ? 5.009 1.732 7.417 1.00 87.62 387 THR A O 1
ATOM 3005 N N . ARG A 1 388 ? 4.049 3.761 7.390 1.00 86.88 388 ARG A N 1
ATOM 3006 C CA . ARG A 1 388 ? 5.175 4.542 7.927 1.00 86.88 388 ARG A CA 1
ATOM 3007 C C . ARG A 1 388 ? 5.399 4.361 9.432 1.00 86.88 388 ARG A C 1
ATOM 3009 O O . ARG A 1 388 ? 6.342 4.937 9.969 1.00 86.88 388 ARG A O 1
ATOM 3016 N N . CYS A 1 389 ? 4.493 3.690 10.140 1.00 89.00 389 CYS A N 1
ATOM 3017 C CA . CYS A 1 389 ? 4.607 3.522 11.580 1.00 89.00 389 CYS A CA 1
ATOM 3018 C C . CYS A 1 389 ? 5.633 2.439 11.943 1.00 89.00 389 CYS A C 1
ATOM 3020 O O . CYS A 1 389 ? 5.846 1.476 11.213 1.00 89.00 389 CYS A O 1
ATOM 3022 N N . GLU A 1 390 ? 6.263 2.599 13.106 1.00 89.69 390 GLU A N 1
ATOM 3023 C CA . GLU A 1 390 ? 7.217 1.620 13.631 1.00 89.69 390 GLU A CA 1
ATOM 3024 C C . GLU A 1 390 ? 6.529 0.291 13.984 1.00 89.69 390 GLU A C 1
ATOM 3026 O O . GLU A 1 390 ? 5.329 0.253 14.275 1.00 89.69 390 GLU A O 1
ATOM 3031 N N . GLU A 1 391 ? 7.309 -0.794 14.042 1.00 91.75 391 GLU A N 1
ATOM 3032 C CA . GLU A 1 391 ? 6.831 -2.142 14.389 1.00 91.75 391 GLU A CA 1
ATOM 3033 C C . GLU A 1 391 ? 5.959 -2.142 15.657 1.00 91.75 391 GLU A C 1
ATOM 3035 O O . GLU A 1 391 ? 4.883 -2.735 15.678 1.00 91.75 391 GLU A O 1
ATOM 3040 N N . VAL A 1 392 ? 6.366 -1.404 16.696 1.00 91.75 392 VAL A N 1
ATOM 3041 C CA . VAL A 1 392 ? 5.662 -1.338 17.990 1.00 91.75 392 VAL A CA 1
ATOM 3042 C C . VAL A 1 392 ? 4.208 -0.871 17.840 1.00 91.75 392 VAL A C 1
ATOM 3044 O O . VAL A 1 392 ? 3.317 -1.383 18.520 1.00 91.75 392 VAL A O 1
ATOM 3047 N N . VAL A 1 393 ? 3.948 0.078 16.936 1.00 92.94 393 VAL A N 1
ATOM 3048 C CA . VAL A 1 393 ? 2.599 0.592 16.650 1.00 92.94 393 VAL A CA 1
ATOM 3049 C C . VAL A 1 393 ? 1.753 -0.510 16.012 1.00 92.94 393 VAL A C 1
ATOM 3051 O O . VAL A 1 393 ? 0.622 -0.746 16.434 1.00 92.94 393 VAL A O 1
ATOM 3054 N N . HIS A 1 394 ? 2.313 -1.228 15.036 1.00 94.25 394 HIS A N 1
ATOM 3055 C CA . HIS A 1 394 ? 1.626 -2.330 14.368 1.00 94.25 394 HIS A CA 1
ATOM 3056 C C . HIS A 1 394 ? 1.362 -3.512 15.308 1.00 94.25 394 HIS A C 1
ATOM 3058 O O . HIS A 1 394 ? 0.265 -4.066 15.269 1.00 94.25 394 HIS A O 1
ATOM 3064 N N . VAL A 1 395 ? 2.302 -3.850 16.199 1.00 93.81 395 VAL A N 1
ATOM 3065 C CA . VAL A 1 395 ? 2.114 -4.888 17.229 1.00 93.81 395 VAL A CA 1
ATOM 3066 C C . VAL A 1 395 ? 0.919 -4.550 18.120 1.00 93.81 395 VAL A C 1
ATOM 3068 O O . VAL A 1 395 ? 0.065 -5.405 18.347 1.00 93.81 395 VAL A O 1
ATOM 3071 N N . LEU A 1 396 ? 0.808 -3.300 18.584 1.00 93.44 396 LEU A N 1
ATOM 3072 C CA . LEU A 1 396 ? -0.334 -2.869 19.395 1.00 93.44 396 LEU A CA 1
ATOM 3073 C C . LEU A 1 396 ? -1.649 -2.916 18.610 1.00 93.44 396 LEU A C 1
ATOM 3075 O O . LEU A 1 396 ? -2.643 -3.404 19.142 1.00 93.44 396 LEU A O 1
ATOM 3079 N N . CYS A 1 397 ? -1.667 -2.469 17.351 1.00 95.06 397 CYS A N 1
ATOM 3080 C CA . CYS A 1 397 ? -2.860 -2.565 16.503 1.00 95.06 397 CYS A CA 1
ATOM 3081 C C . CYS A 1 397 ? -3.319 -4.017 16.315 1.00 95.06 397 CYS A C 1
ATOM 3083 O O . CYS A 1 397 ? -4.501 -4.313 16.478 1.00 95.06 397 CYS A O 1
ATOM 3085 N N . LEU A 1 398 ? -2.395 -4.933 16.008 1.00 94.50 398 LEU A N 1
ATOM 3086 C CA . LEU A 1 398 ? -2.692 -6.358 15.845 1.00 94.50 398 LEU A CA 1
ATOM 3087 C C . LEU A 1 398 ? -3.172 -6.989 17.162 1.00 94.50 398 LEU A C 1
ATOM 3089 O O . LEU A 1 398 ? -4.144 -7.740 17.152 1.00 94.50 398 LEU A O 1
ATOM 3093 N N . ALA A 1 399 ? -2.564 -6.632 18.296 1.00 93.69 399 ALA A N 1
ATOM 3094 C CA . ALA A 1 399 ? -2.993 -7.099 19.613 1.00 93.69 399 ALA A CA 1
ATOM 3095 C C . ALA A 1 399 ? -4.392 -6.579 19.997 1.00 93.69 399 ALA A C 1
ATOM 3097 O O . ALA A 1 399 ? -5.209 -7.339 20.517 1.00 93.69 399 ALA A O 1
ATOM 3098 N N . ILE A 1 400 ? -4.709 -5.312 19.698 1.00 94.88 400 ILE A N 1
ATOM 3099 C CA . ILE A 1 400 ? -6.060 -4.757 19.881 1.00 94.88 400 ILE A CA 1
ATOM 3100 C C . ILE A 1 400 ? -7.062 -5.491 18.981 1.00 94.88 400 ILE A C 1
ATOM 3102 O O . ILE A 1 400 ? -8.124 -5.889 19.453 1.00 94.88 400 ILE A O 1
ATOM 3106 N N . ASN A 1 401 ? -6.726 -5.717 17.708 1.00 95.75 401 ASN A N 1
ATOM 3107 C CA . ASN A 1 401 ? -7.589 -6.452 16.781 1.00 95.75 401 ASN A CA 1
ATOM 3108 C C . ASN A 1 401 ? -7.842 -7.893 17.246 1.00 95.75 401 ASN A C 1
ATOM 3110 O O . ASN A 1 401 ? -8.962 -8.383 17.111 1.00 95.75 401 ASN A O 1
ATOM 3114 N N . ASN A 1 402 ? -6.841 -8.549 17.841 1.00 93.81 402 ASN A N 1
ATOM 3115 C CA . ASN A 1 402 ? -7.008 -9.860 18.462 1.00 93.81 402 ASN A CA 1
ATOM 3116 C C . ASN A 1 402 ? -7.994 -9.802 19.642 1.00 93.81 402 ASN A C 1
ATOM 3118 O O . ASN A 1 402 ? -8.957 -10.564 19.675 1.00 93.81 402 ASN A O 1
ATOM 3122 N N . ALA A 1 403 ? -7.824 -8.839 20.555 1.00 92.81 403 ALA A N 1
ATOM 3123 C CA . ALA A 1 403 ? -8.706 -8.659 21.713 1.00 92.81 403 ALA A CA 1
ATOM 3124 C C . ALA A 1 403 ? -10.152 -8.277 21.332 1.00 92.81 403 ALA A C 1
ATOM 3126 O O . ALA A 1 403 ? -11.096 -8.574 22.067 1.00 92.81 403 ALA A O 1
ATOM 3127 N N . LEU A 1 404 ? -10.347 -7.621 20.183 1.00 92.75 404 LEU A N 1
ATOM 3128 C CA . LEU A 1 404 ? -11.667 -7.303 19.627 1.00 92.75 404 LEU A CA 1
ATOM 3129 C C . LEU A 1 404 ? -12.331 -8.496 18.915 1.00 92.75 404 LEU A C 1
ATOM 3131 O O . LEU A 1 404 ? -13.491 -8.381 18.513 1.00 92.75 404 LEU A O 1
ATOM 3135 N N . GLY A 1 405 ? -11.635 -9.631 18.771 1.00 91.81 405 GLY A N 1
ATOM 3136 C CA . GLY A 1 405 ? -12.116 -10.803 18.032 1.00 91.81 405 GLY A CA 1
ATOM 3137 C C . GLY A 1 405 ? -12.142 -10.593 16.516 1.00 91.81 405 GLY A C 1
ATOM 3138 O O . GLY A 1 405 ? -12.885 -11.262 15.804 1.00 91.81 405 GLY A O 1
ATOM 3139 N N . SER A 1 406 ? -11.360 -9.639 16.015 1.00 93.12 406 SER A N 1
ATOM 3140 C CA . SER A 1 406 ? -11.406 -9.180 14.624 1.00 93.12 406 SER A CA 1
ATOM 3141 C C . SER A 1 406 ? -10.445 -9.922 13.700 1.00 93.12 406 SER A C 1
ATOM 3143 O O . SER A 1 406 ? -10.302 -9.534 12.540 1.00 93.12 406 SER A O 1
ATOM 3145 N N . ILE A 1 407 ? -9.808 -10.985 14.196 1.00 92.94 407 ILE A N 1
ATOM 3146 C CA . ILE A 1 407 ? -8.903 -11.851 13.440 1.00 92.94 407 ILE A CA 1
ATOM 3147 C C . ILE A 1 407 ? -9.611 -13.168 13.124 1.00 92.94 407 ILE A C 1
ATOM 3149 O O . ILE A 1 407 ? -10.096 -13.840 14.032 1.00 92.94 407 ILE A O 1
ATOM 3153 N N . GLY A 1 408 ? -9.682 -13.534 11.845 1.00 88.19 408 GLY A N 1
ATOM 3154 C CA . GLY A 1 408 ? -10.349 -14.755 11.392 1.00 88.19 408 GLY A CA 1
ATOM 3155 C C . GLY A 1 408 ? -10.786 -14.696 9.929 1.00 88.19 408 GLY A C 1
ATOM 3156 O O . GLY A 1 408 ? -10.723 -13.654 9.283 1.00 88.19 408 GLY A O 1
ATOM 3157 N N . THR A 1 409 ? -11.260 -15.824 9.398 1.00 81.81 409 THR A N 1
ATOM 3158 C CA . THR A 1 409 ? -11.752 -15.926 8.011 1.00 81.81 409 THR A CA 1
ATOM 3159 C C . THR A 1 409 ? -13.000 -15.084 7.762 1.00 81.81 409 THR A C 1
ATOM 3161 O O . THR A 1 409 ? -13.139 -14.489 6.693 1.00 81.81 409 THR A O 1
ATOM 3164 N N . GLU A 1 410 ? -13.882 -14.982 8.758 1.00 84.25 410 GLU A N 1
ATOM 3165 C CA . GLU A 1 410 ? -15.087 -14.143 8.721 1.00 84.25 410 GLU A CA 1
ATOM 3166 C C . GLU A 1 410 ? -14.913 -12.765 9.359 1.00 84.25 410 GLU A C 1
ATOM 3168 O O . GLU A 1 410 ? -15.885 -12.026 9.521 1.00 84.25 410 GLU A O 1
ATOM 3173 N N . SER A 1 411 ? -13.673 -12.392 9.663 1.00 90.12 411 SER A N 1
ATOM 3174 C CA . SER A 1 411 ? -13.363 -11.157 10.369 1.00 90.12 411 SER A CA 1
ATOM 3175 C C . SER A 1 411 ? -12.671 -10.132 9.456 1.00 90.12 411 SER A C 1
ATOM 3177 O O . SER A 1 411 ? -12.147 -10.483 8.397 1.00 90.12 411 SER A O 1
ATOM 3179 N N . PRO A 1 412 ? -12.642 -8.847 9.849 1.00 90.44 412 PRO A N 1
ATOM 3180 C CA . PRO A 1 412 ? -11.976 -7.780 9.101 1.00 90.44 412 PRO A CA 1
ATOM 3181 C C . PRO A 1 412 ? -10.470 -7.960 8.858 1.00 90.44 412 PRO A C 1
ATOM 3183 O O . PRO A 1 412 ? -9.910 -7.277 8.000 1.00 90.44 412 PRO A O 1
ATOM 3186 N N . LEU A 1 413 ? -9.796 -8.823 9.620 1.00 92.25 413 LEU A N 1
ATOM 3187 C CA . LEU A 1 413 ? -8.371 -9.108 9.486 1.00 92.25 413 LEU A CA 1
ATOM 3188 C C . LEU A 1 413 ? -8.151 -10.615 9.326 1.00 92.25 413 LEU A C 1
ATOM 3190 O O . LEU A 1 413 ? -8.530 -11.409 10.183 1.00 92.25 413 LEU A O 1
ATOM 3194 N N . LEU A 1 414 ? -7.483 -10.996 8.242 1.00 91.12 414 LEU A N 1
ATOM 3195 C CA . LEU A 1 414 ? -7.063 -12.361 7.962 1.00 91.12 414 LEU A CA 1
ATOM 3196 C C . LEU A 1 414 ? -5.539 -12.451 8.073 1.00 91.12 414 LEU A C 1
ATOM 3198 O O . LEU A 1 414 ? -4.826 -11.670 7.443 1.00 91.12 414 LEU A O 1
ATOM 3202 N N . ILE A 1 415 ? -5.044 -13.414 8.848 1.00 90.19 415 ILE A N 1
ATOM 3203 C CA . ILE A 1 415 ? -3.629 -13.793 8.848 1.00 90.19 415 ILE A CA 1
ATOM 3204 C C . ILE A 1 415 ? -3.489 -15.012 7.943 1.00 90.19 415 ILE A C 1
ATOM 3206 O O . ILE A 1 415 ? -4.158 -16.020 8.163 1.00 90.19 415 ILE A O 1
ATOM 3210 N N . VAL A 1 416 ? -2.671 -14.893 6.901 1.00 85.31 416 VAL A N 1
ATOM 3211 C CA . VAL A 1 416 ? -2.398 -15.972 5.944 1.00 85.31 416 VAL A CA 1
ATOM 3212 C C . VAL A 1 416 ? -0.962 -16.439 6.125 1.00 85.31 416 VAL A C 1
ATOM 3214 O O . VAL A 1 416 ? -0.062 -15.613 6.274 1.00 85.31 416 VAL A O 1
ATOM 3217 N N . GLU A 1 417 ? -0.755 -17.753 6.099 1.00 77.06 417 GLU A N 1
ATOM 3218 C CA . GLU A 1 417 ? 0.570 -18.356 5.966 1.00 77.06 417 GLU A CA 1
ATOM 3219 C C . GLU A 1 417 ? 0.938 -18.379 4.479 1.00 77.06 417 GLU A C 1
ATOM 3221 O O . GLU A 1 417 ? 0.301 -19.077 3.693 1.00 77.06 417 GLU A O 1
ATOM 3226 N N . GLY A 1 418 ? 1.921 -17.579 4.069 1.00 60.69 418 GLY A N 1
ATOM 3227 C CA . GLY A 1 418 ? 2.314 -17.494 2.663 1.00 60.69 418 GLY A CA 1
ATOM 3228 C C . GLY A 1 418 ? 3.268 -16.341 2.370 1.00 60.69 418 GLY A C 1
ATOM 3229 O O . GLY A 1 418 ? 3.424 -15.410 3.160 1.00 60.69 418 GLY A O 1
ATOM 3230 N N . MET A 1 419 ? 3.928 -16.382 1.211 1.00 51.78 419 MET A N 1
ATOM 3231 C CA . MET A 1 419 ? 4.625 -15.196 0.705 1.00 51.78 419 MET A CA 1
ATOM 3232 C C . MET A 1 419 ? 3.584 -14.105 0.424 1.00 51.78 419 MET A C 1
ATOM 3234 O O . MET A 1 419 ? 2.460 -14.399 0.035 1.00 51.78 419 MET A O 1
ATOM 3238 N N . THR A 1 420 ? 3.957 -12.836 0.593 1.00 48.91 420 THR A N 1
ATOM 3239 C CA . THR A 1 420 ? 3.092 -11.646 0.451 1.00 48.91 420 THR A CA 1
ATOM 3240 C C . THR A 1 420 ? 2.316 -11.537 -0.882 1.00 48.91 420 THR A C 1
ATOM 3242 O O . THR A 1 420 ? 1.476 -10.650 -1.015 1.00 48.91 420 THR A O 1
ATOM 3245 N N . SER A 1 421 ? 2.545 -12.433 -1.849 1.00 36.91 421 SER A N 1
ATOM 3246 C CA . SER A 1 421 ? 1.898 -12.537 -3.166 1.00 36.91 421 SER A CA 1
ATOM 3247 C C . SER A 1 421 ? 0.740 -13.528 -3.315 1.00 36.91 421 SER A C 1
ATOM 3249 O O . SER A 1 421 ? 0.064 -13.434 -4.339 1.00 36.91 421 SER A O 1
ATOM 3251 N N . GLU A 1 422 ? 0.492 -14.453 -2.385 1.00 29.52 422 GLU A N 1
ATOM 3252 C CA . GLU A 1 422 ? -0.618 -15.432 -2.485 1.00 29.52 422 GLU A CA 1
ATOM 3253 C C . GLU A 1 422 ? -1.767 -15.063 -1.577 1.00 29.52 422 GLU A C 1
ATOM 3255 O O . GLU A 1 422 ? -2.894 -14.806 -2.071 1.00 29.52 422 GLU A O 1
#

Secondary structure (DSSP, 8-state):
------PPPP-TTS----SSHHHHTT-HHHHHHHT-SS-TTSSGGG-SS-S-----HHHHHHHHHHHHHHHHHHTT------PPP---SS--TT--TTS-EEEEEEEEETTEEEEEEEEEETTEEEEEEE-TTSTTTTT---HHHHHHHHHHT-TTS--SEEESSGGG-EEE-HHHHHHHHHHHHHHHHHTTTTT-EEEE-----HHHHHHHHHHHHH-TT-EEEE--SS--HHHHHHHHHHH-TTEEEEE-GGG-SEEEEES--TTTT--S-TTHHHHHHHTT------TT-----PPEEEEEESS--HHHHT-SEEEE--GGGHHHHHHHHHHHHHHHHT-HHHHHHHTT---SSPPPGGGHHHHHHHHHHHHHTTTSEEEEE-TTS-HHHHHHHHHHHHHTT-BSTTSSEEEEES-TT-

Foldseek 3Di:
DPPPDDDPDDDPPDDDDDPDPCRVLVDPVVVVVVPDPDDPPPPPPPDDDDPDCPPDPVNVVVVVVVVVVCVVVCVVVPDDPDDDDDDDPDDDPPADAPDWDKDWDWDDDALETQTWIFTDHPNQGDFIWGDCPDPFQVTPDDPCRGCVSCVVVPPPPDPFDWDDDDPPIDGDHPVVVVVVVVVVVVVQQVVLNAPAEAEDEDDLDPVVVVVVVVSCVRRVNYYYHYDDPQHLVLLQVLQCVPPNPQKDKAFQLLLAQEEEEAQAQCVPDFPRTNCNVVSLVNLQDQPDDDPPDPRRRRRAYAYEHQDCHPSQVVHPHYHHDHPLCSLQLLLVLLVVLCVLLVDPVSCVVNPPDHDPDDDDPVCVVVSVVSSVVLLVPQQNHAYHYGSPDHNSSSNSRVVSCVSSNQEDPSHRMYIDRHRSHD

Sequence (422 aa):
MKHVWQHPEDPMSGKTMFRSLGELEKSPSFVSRLEREFPRGAAEFNREGDNNDSVSRRSFMRFMGASTALAGIGLSGCRRPVAKIVPYADSVEWMIPGKSVYYATAMPRLGGATPIIAKVHEGRPIHLQGNPLHPVSKGCADSFAISSILDFYDPERSRSFTKGRGDKAKTASAETFWEFLNGEKKKWSDNGGEGLAFLHGSNTSPTISRLANELYQKYSNSRFFEYESVDRSGLDQATKTLFGNGSVARFQLNKAQRILSIGCDFLGVDRISDGATSDFSSGRKVDSFGKDEKIGPMNRLYCVEHQYTVTGGMADHRMPLKASEHLALLIEVAKKVSVLTNDSALKSLVDGKKSNLSIDDKWKPWIDEAVKDLIENKGKSIVLAGTRCEEVVHVLCLAINNALGSIGTESPLLIVEGMTSE

pLDDT: mean 82.4, std 14.57, range [29.52, 97.5]